Protein AF-A0A6A0IEW6-F1 (afdb_monomer)

Secondary structure (DSSP, 8-state):
---------------PPP--PPPPPP-PPPPPPPPPPPPPPPPPPPS--EEEE--SSS-HHHHHHHHHHTT--GGGEEEE-TTSPPPS--SEEEE---SBPPGGGGT-----TT--B-HHHHHHHHHHHHHHHHHT--EEEETHHHHHHHHHTT-EEES-HHHH-SS----B--GGGT--TT---EEEEE-----SSTTHHHHHT-SEEEE--B-S-EEEEPPTT-EEEEE-TT--EEEEE-SSSSEEEESS-GGG-TTSHHHHHHHHHHHHHHHHHHHHTTPPPSPSEEEEEETTEEEEEE--GGGTTPBPHHHHHHHHHHHHHHHH-TT---EEEEESTT-SB-SB-HHHHHHHHHHT-HHHHHHHHHHHHHHHHHHHHSSS-EEEEE-S-EETHHHHHHHHSSEEEEETT---EESS-TT--TT--SS-TTHHHHHHHHH-HHHHHHHHH--PPPPHHHHHHTTS-SEEESSS-HHHHHHHHHHHHHTS-HHHHHHHHHHHHTTHHHHHHHHHHHHHHHHHHHHHHHHHHTTS------------

Radius of gyration: 31.21 Å; Cα contacts (8 Å, |Δi|>4): 1029; chains: 1; bounding box: 84×82×108 Å

Solvent-accessible surface area (backbone atoms only — not comparable to full-atom values): 29957 Å² total; per-residue (Å²): 138,84,86,89,88,88,83,80,90,79,92,83,90,84,85,84,86,88,90,80,92,74,84,85,78,80,83,78,76,80,77,75,85,79,73,82,78,78,81,77,78,77,78,78,76,60,26,37,37,35,35,36,41,47,54,93,84,45,74,58,65,40,54,52,47,34,40,42,79,36,70,47,54,80,79,24,54,44,81,43,38,66,92,55,85,77,73,96,69,63,20,22,39,36,32,46,48,67,67,44,79,53,42,67,71,55,79,41,74,85,84,62,92,82,67,48,67,46,70,59,54,53,53,46,52,54,52,52,51,55,48,30,62,75,71,68,30,27,37,41,19,27,26,39,17,30,47,52,53,28,32,77,52,70,10,35,64,37,76,38,42,86,86,74,39,96,66,71,70,83,37,67,50,43,61,92,79,71,38,55,80,61,41,76,56,49,53,33,35,36,61,68,66,78,61,64,32,84,51,36,70,63,38,56,75,40,64,63,47,77,34,31,34,66,42,47,54,45,63,62,42,82,15,77,75,55,41,74,43,22,26,34,92,59,71,42,66,36,22,37,32,30,60,65,57,52,38,38,24,29,47,37,58,46,47,62,39,47,90,40,70,70,39,34,46,56,38,30,47,51,48,51,45,17,51,53,49,16,46,76,72,69,35,56,64,69,60,44,53,46,77,46,73,57,86,61,35,42,36,38,28,32,42,36,42,93,61,30,25,32,45,48,58,65,40,36,52,52,44,46,54,50,54,51,56,48,62,70,38,86,75,39,36,22,34,34,41,36,31,35,75,75,16,26,12,40,8,67,32,65,67,60,51,52,51,33,53,68,72,58,36,56,70,62,48,45,50,44,39,48,36,41,27,49,43,19,51,45,50,54,64,48,63,42,57,33,26,22,20,28,58,19,32,28,2,17,33,29,36,16,43,43,64,25,27,78,39,31,25,24,16,68,74,41,82,37,36,31,39,45,41,92,88,59,58,97,80,59,66,56,61,29,18,36,22,66,57,51,40,26,74,50,43,33,63,68,55,32,48,53,40,66,75,41,78,62,52,48,53,69,71,56,29,40,77,35,54,71,26,79,41,74,36,74,100,45,65,11,54,60,58,28,49,54,53,32,54,59,49,49,77,46,59,48,72,57,53,24,50,54,49,53,63,74,39,62,68,51,62,60,56,43,52,59,42,34,56,51,42,46,53,54,50,48,56,53,45,52,62,52,33,65,52,66,79,64,73,86,79,84,74,90,72,81,83,81,85,130

Foldseek 3Di:
DDDDDDDDYDDDDDDDDDDDDDDDDDDDDDDDDDDDDDPDDPDDQALFAEEEQDAPPDPVCLVLVLLVLLPDDPRNYHYDYQPDDDDPDHLEYEYEDDFDDAQVLQPDHDDDPPHDDDVSSLVRLLVVVVRCVVLVHAYEYEANGQVSVQSSLNFHKDRFCVVPPPDDFDQAPDVVVVDDLFHFGFKKAFPQDQQQDLCNVLSVVDGIDGFHHHDGMATDGGGPQKDQGIATPSRGRQKIAHHDANGIYGNTDLSSVCVDPSSSVNSNSRSVRSSVSSVVVVRHHDQQWDWDDDDLEIEIERRPVVQLSADDLRSLVVSLVVLQVLLVDQSRAAYEYAYPHAHRYQYHRPVQLVVCLQVVPLVNLLSRLVSLLVLLLSLLQRLHQYEYFTEEEAEASSLSNNLSGPAYEYELNYPFHALHGVPDDPLDLSHGNLCLVSLCVQQNNVVSVVRSVDNGGDNVVRCCVSRSHVYYDYPDGSVVVSVVVSVVSSVDRSVVSSVVSCVVCPCVSVVSVVSSVVSSVVSSVSSNVSSVCVVPDDDDDPDDPDDD

pLDDT: mean 83.08, std 19.18, range [27.8, 98.75]

Mean predicted aligned error: 14.99 Å

Nearest PDB structures (foldseek):
  3g64-assembly1_A  TM=8.139E-01  e=1.759E-14  Streptomyces coelicolor A3(2)
  7xwc-assembly1_A  TM=8.075E-01  e=5.874E-13  Sphingomonas paucimobilis
  7xwt-assembly1_B  TM=7.806E-01  e=4.466E-13  Sphingomonas paucimobilis
  6p5u-assembly1_B  TM=7.992E-01  e=2.726E-12  uncultured organism
  3bpt-assembly1_A  TM=6.829E-01  e=1.015E-09  Homo sapiens

Sequence (548 aa):
MIAPTPVTAAHAPARAPSGFMLPTIPRIQSARPRGPPPPGRPALPPAMKIVISTDEQQPNASYRGALLSAGALPEEVLVVSPGVPLPADLDGLLLAGGPDVHPGRYGEVPCTPTLEVRDARDDLDLALLKRAERAGAPVFGICRGLQVVNVALGGTLWQDLPAQRERGVAHAFHREDGFAPDHPAHPVRSERQAYGGPFDDLFAAVTEVTVNSRHHQAVKELAPGLLPLATSPDELVEAAGRPGRFFAAVQWHPEDLVAEPFHKALFRGFVGACRAFAKERGRPGPPPVEVRLFGSVPVVRLNRPASGNAFTAEMAGMLAETVQTLCEDPTVPALVLTGNGPAFCTGFDGDVLAALLHAGDEPGFAEALHAQARLSRMLLEVPRPVVAAIDGPVAGAGLAVALACDVRVASASVASLGPTAPGAAAADPRVDGGLAFLLSEAAGSGAAADALYSTEPFPLNRARELRLLDHVVEDEPALRLALSRAALYAETPVSVLAACKRLLVGDRLRRLDEAVEREARLMCDLFRRKGERRTLAPLSSTRTLEVS

Structure (mmCIF, N/CA/C/O backbone):
data_AF-A0A6A0IEW6-F1
#
_entry.id   AF-A0A6A0IEW6-F1
#
loop_
_atom_site.group_PDB
_atom_site.id
_atom_site.type_symbol
_atom_site.label_atom_id
_atom_site.label_alt_id
_atom_site.label_comp_id
_atom_site.label_asym_id
_atom_site.label_entity_id
_atom_site.label_seq_id
_atom_site.pdbx_PDB_ins_code
_atom_site.Cartn_x
_atom_site.Cartn_y
_atom_site.Cartn_z
_atom_site.occupancy
_atom_site.B_iso_or_equiv
_atom_site.auth_seq_id
_atom_site.auth_comp_id
_atom_site.auth_asym_id
_atom_site.auth_atom_id
_atom_site.pdbx_PDB_model_num
ATOM 1 N N . MET A 1 1 ? 52.981 -27.754 49.200 1.00 36.12 1 MET A N 1
ATOM 2 C CA . MET A 1 1 ? 53.174 -29.117 49.731 1.00 36.12 1 MET A CA 1
ATOM 3 C C . MET A 1 1 ? 52.330 -29.270 50.985 1.00 36.12 1 MET A C 1
ATOM 5 O O . MET A 1 1 ? 52.399 -28.389 51.827 1.00 36.12 1 MET A O 1
ATOM 9 N N . ILE A 1 2 ? 51.599 -30.389 51.060 1.00 35.09 2 ILE A N 1
ATOM 10 C CA . ILE A 1 2 ? 50.909 -30.975 52.227 1.00 35.09 2 ILE A CA 1
ATOM 11 C C . ILE A 1 2 ? 49.529 -30.365 52.588 1.00 35.09 2 ILE A C 1
ATOM 13 O O . ILE A 1 2 ? 49.416 -29.296 53.174 1.00 35.09 2 ILE A O 1
ATOM 17 N N . ALA A 1 3 ? 48.486 -31.116 52.196 1.00 37.94 3 ALA A N 1
ATOM 18 C CA . ALA A 1 3 ? 47.097 -31.132 52.702 1.00 37.94 3 ALA A CA 1
ATOM 19 C C . ALA A 1 3 ? 47.051 -31.796 54.114 1.00 37.94 3 ALA A C 1
ATOM 21 O O . ALA A 1 3 ? 48.139 -32.058 54.623 1.00 37.94 3 ALA A O 1
ATOM 22 N N . PRO A 1 4 ? 45.923 -32.215 54.751 1.00 49.41 4 PRO A N 1
ATOM 23 C CA . PRO A 1 4 ? 44.480 -32.177 54.420 1.00 49.41 4 PRO A CA 1
ATOM 24 C C . PRO A 1 4 ? 43.591 -31.739 55.629 1.00 49.41 4 PRO A C 1
ATOM 26 O O . PRO A 1 4 ? 44.106 -31.417 56.693 1.00 49.41 4 PRO A O 1
ATOM 29 N N . THR A 1 5 ? 42.258 -31.613 55.534 1.00 34.12 5 THR A N 1
ATOM 30 C CA . THR A 1 5 ? 41.248 -32.578 56.059 1.00 34.12 5 THR A CA 1
ATOM 31 C C . THR A 1 5 ? 39.846 -31.933 56.030 1.00 34.12 5 THR A C 1
ATOM 33 O O . THR A 1 5 ? 39.742 -30.726 56.240 1.00 34.12 5 THR A O 1
ATOM 36 N N . PRO A 1 6 ? 38.760 -32.713 55.860 1.00 37.62 6 PRO A N 1
ATOM 37 C CA . PRO A 1 6 ? 37.501 -32.379 56.525 1.00 37.62 6 PRO A CA 1
ATOM 38 C C . PRO A 1 6 ? 36.959 -33.579 57.317 1.00 37.62 6 PRO A C 1
ATOM 40 O O . PRO A 1 6 ? 36.917 -34.709 56.832 1.00 37.62 6 PRO A O 1
ATOM 43 N N . VAL A 1 7 ? 36.551 -33.320 58.558 1.00 33.94 7 VAL A N 1
ATOM 44 C CA . VAL A 1 7 ? 36.126 -34.319 59.545 1.00 33.94 7 VAL A CA 1
ATOM 45 C C . VAL A 1 7 ? 34.714 -33.967 60.035 1.00 33.94 7 VAL A C 1
ATOM 47 O O . VAL A 1 7 ? 34.522 -32.944 60.678 1.00 33.94 7 VAL A O 1
ATOM 50 N N . THR A 1 8 ? 33.770 -34.859 59.689 1.00 33.56 8 THR A N 1
ATOM 51 C CA . THR A 1 8 ? 32.625 -35.395 60.481 1.00 33.56 8 THR A CA 1
ATOM 52 C C . THR A 1 8 ? 31.490 -34.458 60.944 1.00 33.56 8 THR A C 1
ATOM 54 O O . THR A 1 8 ? 31.742 -33.442 61.571 1.00 33.56 8 THR A O 1
ATOM 57 N N . ALA A 1 9 ? 30.226 -34.749 60.576 1.00 32.50 9 ALA A N 1
ATOM 58 C CA . ALA A 1 9 ? 29.202 -35.548 61.314 1.00 32.50 9 ALA A CA 1
ATOM 59 C C . ALA A 1 9 ? 28.425 -34.696 62.350 1.00 32.50 9 ALA A C 1
ATOM 61 O O . ALA A 1 9 ? 28.994 -33.775 62.906 1.00 32.50 9 ALA A O 1
ATOM 62 N N . ALA A 1 10 ? 27.167 -34.902 62.750 1.00 30.81 10 ALA A N 1
ATOM 63 C CA . ALA A 1 10 ? 25.999 -35.693 62.361 1.00 30.81 10 ALA A CA 1
ATOM 64 C C . ALA A 1 10 ? 24.827 -35.235 63.281 1.00 30.81 10 ALA A C 1
ATOM 66 O O . ALA A 1 10 ? 25.094 -34.742 64.371 1.00 30.81 10 ALA A O 1
ATOM 67 N N . HIS A 1 11 ? 23.571 -35.510 62.876 1.00 28.64 11 HIS A N 1
ATOM 68 C CA . HIS A 1 11 ? 22.350 -35.677 63.717 1.00 28.64 11 HIS A CA 1
ATOM 69 C C . HIS A 1 11 ? 21.755 -34.428 64.411 1.00 28.64 11 HIS A C 1
ATOM 71 O O . HIS A 1 11 ? 22.478 -33.593 64.923 1.00 28.64 11 HIS A O 1
ATOM 77 N N . ALA A 1 12 ? 20.444 -34.227 64.581 1.00 31.30 12 ALA A N 1
ATOM 78 C CA . ALA A 1 12 ? 19.178 -34.849 64.165 1.00 31.30 12 ALA A CA 1
ATOM 79 C C . ALA A 1 12 ? 18.037 -33.864 64.581 1.00 31.30 12 ALA A C 1
ATOM 81 O O . ALA A 1 12 ? 18.292 -32.970 65.389 1.00 31.30 12 ALA A O 1
ATOM 82 N N . PRO A 1 13 ? 16.792 -33.984 64.073 1.00 34.09 13 PRO A N 1
ATOM 83 C CA . PRO A 1 13 ? 15.721 -33.006 64.300 1.00 34.09 13 PRO A CA 1
ATOM 84 C C . PRO A 1 13 ? 14.815 -33.355 65.498 1.00 34.09 13 PRO A C 1
ATOM 86 O O . PRO A 1 13 ? 14.621 -34.526 65.822 1.00 34.09 13 PRO A O 1
ATOM 89 N N . ALA A 1 14 ? 14.179 -32.344 66.103 1.00 31.05 14 ALA A N 1
ATOM 90 C CA . ALA A 1 14 ? 13.160 -32.516 67.141 1.00 31.05 14 ALA A CA 1
ATOM 91 C C . ALA A 1 14 ? 11.794 -31.924 66.724 1.00 31.05 14 ALA A C 1
ATOM 93 O O . ALA A 1 14 ? 11.658 -30.724 66.522 1.00 31.05 14 ALA A O 1
ATOM 94 N N . ARG A 1 15 ? 10.824 -32.843 66.597 1.00 31.39 15 ARG A N 1
ATOM 95 C CA . ARG A 1 15 ? 9.346 -32.796 66.721 1.00 31.39 15 ARG A CA 1
ATOM 96 C C . ARG A 1 15 ? 8.552 -31.497 66.465 1.00 31.39 15 ARG A C 1
ATOM 98 O O . ARG A 1 15 ? 8.703 -30.491 67.143 1.00 31.39 15 ARG A O 1
ATOM 105 N N . ALA A 1 16 ? 7.540 -31.650 65.605 1.00 33.25 16 ALA A N 1
ATOM 106 C CA . ALA A 1 16 ? 6.399 -30.751 65.413 1.00 33.25 16 ALA A CA 1
ATOM 107 C C . ALA A 1 16 ? 5.289 -30.944 66.471 1.00 33.25 16 ALA A C 1
ATOM 109 O O . ALA A 1 16 ? 5.136 -32.058 66.984 1.00 33.25 16 ALA A O 1
ATOM 110 N N . PRO A 1 17 ? 4.421 -29.937 66.686 1.00 31.73 17 PRO A N 1
ATOM 111 C CA . PRO A 1 17 ? 3.044 -30.142 67.091 1.00 31.73 17 PRO A CA 1
ATOM 112 C C . PRO A 1 17 ? 2.074 -29.993 65.908 1.00 31.73 17 PRO A C 1
ATOM 114 O O . PRO A 1 17 ? 2.280 -29.259 64.944 1.00 31.73 17 PRO A O 1
ATOM 117 N N . SER A 1 18 ? 1.013 -30.773 66.026 1.00 33.78 18 SER A N 1
ATOM 118 C CA . SER A 1 18 ? -0.094 -31.034 65.118 1.00 33.78 18 SER A CA 1
ATOM 119 C C . SER A 1 18 ? -1.058 -29.866 64.896 1.00 33.78 18 SER A C 1
ATOM 121 O O . SER A 1 18 ? -1.404 -29.170 65.847 1.00 33.78 18 SER A O 1
ATOM 123 N N . GLY A 1 19 ? -1.650 -29.829 63.697 1.00 36.47 19 GLY A N 1
ATOM 124 C CA . GLY A 1 19 ? -3.062 -29.472 63.530 1.00 36.47 19 GLY A CA 1
ATOM 125 C C . GLY A 1 19 ? -3.351 -28.287 62.618 1.00 36.47 19 GLY A C 1
ATOM 126 O O . GLY A 1 19 ? -3.629 -27.213 63.119 1.00 36.47 19 GLY A O 1
ATOM 127 N N . PHE A 1 20 ? -3.387 -28.508 61.300 1.00 30.22 20 PHE A N 1
ATOM 128 C CA . PHE A 1 20 ? -4.331 -27.836 60.395 1.00 30.22 20 PHE A CA 1
ATOM 129 C C . PHE A 1 20 ? -4.530 -28.714 59.148 1.00 30.22 20 PHE A C 1
ATOM 131 O O . PHE A 1 20 ? -3.589 -29.001 58.410 1.00 30.22 20 PHE A O 1
ATOM 138 N N . MET A 1 21 ? -5.756 -29.209 58.964 1.00 31.17 21 MET A N 1
ATOM 139 C CA . MET A 1 21 ? -6.190 -29.984 57.797 1.00 31.17 21 MET A CA 1
ATOM 140 C C . MET A 1 21 ? -6.302 -29.049 56.584 1.00 31.17 21 MET A C 1
ATOM 142 O O . MET A 1 21 ? -7.085 -28.103 56.614 1.00 31.17 21 MET A O 1
ATOM 146 N N . LEU A 1 22 ? -5.555 -29.328 55.513 1.00 30.02 22 LEU A N 1
ATOM 147 C CA . LEU A 1 22 ? -5.775 -28.740 54.187 1.00 30.02 22 LEU A CA 1
ATOM 148 C C . LEU A 1 22 ? -6.661 -29.683 53.352 1.00 30.02 22 LEU A C 1
ATOM 150 O O . LEU A 1 22 ? -6.465 -30.900 53.420 1.00 30.02 22 LEU A O 1
ATOM 154 N N . PRO A 1 23 ? -7.622 -29.164 52.566 1.00 28.00 23 PRO A N 1
ATOM 155 C CA . PRO A 1 23 ? -8.491 -29.992 51.740 1.00 28.00 23 PRO A CA 1
ATOM 156 C C . PRO A 1 23 ? -7.708 -30.654 50.596 1.00 28.00 23 PRO A C 1
ATOM 158 O O . PRO A 1 23 ? -6.829 -30.057 49.975 1.00 28.00 23 PRO A O 1
ATOM 161 N N . THR A 1 24 ? -8.041 -31.912 50.322 1.00 29.86 24 THR A N 1
ATOM 162 C CA . THR A 1 24 ? -7.466 -32.753 49.269 1.00 29.86 24 THR A CA 1
ATOM 163 C C . THR A 1 24 ? -7.787 -32.209 47.873 1.00 29.86 24 THR A C 1
ATOM 165 O O . THR A 1 24 ? -8.941 -32.172 47.452 1.00 29.86 24 THR A O 1
ATOM 168 N N . ILE A 1 25 ? -6.747 -31.827 47.126 1.00 31.22 25 ILE A N 1
ATOM 169 C CA . ILE A 1 25 ? -6.825 -31.469 45.701 1.00 31.22 25 ILE A CA 1
ATOM 170 C C . ILE A 1 25 ? -7.005 -32.762 44.878 1.00 31.22 25 ILE A C 1
ATOM 172 O O . ILE A 1 25 ? -6.226 -33.704 45.071 1.00 31.22 25 ILE A O 1
ATOM 176 N N . PRO A 1 26 ? -7.979 -32.857 43.952 1.00 28.45 26 PRO A N 1
ATOM 177 C CA . PRO A 1 26 ? -8.124 -34.032 43.097 1.00 28.45 26 PRO A CA 1
ATOM 178 C C . PRO A 1 26 ? -6.920 -34.169 42.155 1.00 28.45 26 PRO A C 1
ATOM 180 O O . PRO A 1 26 ? -6.491 -33.199 41.530 1.00 28.45 26 PRO A O 1
ATOM 183 N N . ARG A 1 27 ? -6.388 -35.390 42.019 1.00 27.80 27 ARG A N 1
ATOM 184 C CA . ARG A 1 27 ? -5.340 -35.727 41.041 1.00 27.80 27 ARG A CA 1
ATOM 185 C C . ARG A 1 27 ? -5.819 -35.400 39.621 1.00 27.80 27 ARG A C 1
ATOM 187 O O . ARG A 1 27 ? -6.718 -36.061 39.106 1.00 27.80 27 ARG A O 1
ATOM 194 N N . ILE A 1 28 ? -5.176 -34.421 38.986 1.00 30.06 28 ILE A N 1
ATOM 195 C CA . ILE A 1 28 ? -5.320 -34.126 37.557 1.00 30.06 28 ILE A CA 1
ATOM 196 C C . ILE A 1 28 ? -4.828 -35.353 36.780 1.00 30.06 28 ILE A C 1
ATOM 198 O O . ILE A 1 28 ? -3.663 -35.739 36.882 1.00 30.06 28 ILE A O 1
ATOM 202 N N . GLN A 1 29 ? -5.734 -35.993 36.040 1.00 30.64 29 GLN A N 1
ATOM 203 C CA . GLN A 1 29 ? -5.394 -37.067 35.112 1.00 30.64 29 GLN A CA 1
ATOM 204 C C . GLN A 1 29 ? -4.440 -36.527 34.039 1.00 30.64 29 GLN A C 1
ATOM 206 O O . GLN A 1 29 ? -4.669 -35.467 33.459 1.00 30.64 29 GLN A O 1
ATOM 211 N N . SER A 1 30 ? -3.359 -37.267 33.799 1.00 30.92 30 SER A N 1
ATOM 212 C CA . SER A 1 30 ? -2.331 -36.977 32.801 1.00 30.92 30 SER A CA 1
ATOM 213 C C . SER A 1 30 ? -2.944 -36.695 31.427 1.00 30.92 30 SER A C 1
ATOM 215 O O . SER A 1 30 ? -3.707 -37.510 30.903 1.00 30.92 30 SER A O 1
ATOM 217 N N . ALA A 1 31 ? -2.582 -35.550 30.849 1.00 33.31 31 ALA A N 1
ATOM 218 C CA . ALA A 1 31 ? -2.986 -35.134 29.514 1.00 33.31 31 ALA A CA 1
ATOM 219 C C . ALA A 1 31 ? -2.648 -36.210 28.468 1.00 33.31 31 ALA A C 1
ATOM 221 O O . ALA A 1 31 ? -1.534 -36.734 28.431 1.00 33.31 31 ALA A O 1
ATOM 222 N N . ARG A 1 32 ? -3.619 -36.526 27.603 1.00 30.70 32 ARG A N 1
ATOM 223 C CA . ARG A 1 32 ? -3.395 -37.351 26.408 1.00 30.70 32 ARG A CA 1
ATOM 224 C C . ARG A 1 32 ? -2.352 -36.680 25.496 1.00 30.70 32 ARG A C 1
ATOM 226 O O . ARG A 1 32 ? -2.327 -35.448 25.432 1.00 30.70 32 ARG A O 1
ATOM 233 N N . PRO A 1 33 ? -1.525 -37.452 24.768 1.00 30.11 33 PRO A N 1
ATOM 234 C CA . PRO A 1 33 ? -0.574 -36.890 23.816 1.00 30.11 33 PRO A CA 1
ATOM 235 C C . PRO A 1 33 ? -1.320 -36.084 22.742 1.00 30.11 33 PRO A C 1
ATOM 237 O O . PRO A 1 33 ? -2.301 -36.558 22.166 1.00 30.11 33 PRO A O 1
ATOM 240 N N . ARG A 1 34 ? -0.877 -34.839 22.520 1.00 40.97 34 ARG A N 1
ATOM 241 C CA . ARG A 1 34 ? -1.412 -33.943 21.487 1.00 40.97 34 ARG A CA 1
ATOM 242 C C . ARG A 1 34 ? -1.176 -34.579 20.114 1.00 40.97 34 ARG A C 1
ATOM 244 O O . ARG A 1 34 ? -0.064 -35.013 19.825 1.00 40.97 34 ARG A O 1
ATOM 251 N N . GLY A 1 35 ? -2.224 -34.638 19.294 1.00 31.95 35 GLY A N 1
ATOM 252 C CA . GLY A 1 35 ? -2.103 -35.000 17.881 1.00 31.95 35 GLY A CA 1
ATOM 253 C C . GLY A 1 35 ? -1.222 -34.002 17.113 1.00 31.95 35 GLY A C 1
ATOM 254 O O . GLY A 1 35 ? -0.890 -32.940 17.651 1.00 31.95 35 GLY A O 1
ATOM 255 N N . PRO A 1 36 ? -0.826 -34.335 15.872 1.00 32.75 36 PRO A N 1
ATOM 256 C CA . PRO A 1 36 ? -0.009 -33.450 15.050 1.00 32.75 36 PRO A CA 1
ATOM 257 C C . PRO A 1 36 ? -0.719 -32.101 14.830 1.00 32.75 36 PRO A C 1
ATOM 259 O O . PRO A 1 36 ? -1.954 -32.061 14.803 1.00 32.75 36 PRO A O 1
ATOM 262 N N . PRO A 1 37 ? 0.041 -30.997 14.700 1.00 31.50 37 PRO A N 1
ATOM 263 C CA . PRO A 1 37 ? -0.530 -29.675 14.471 1.00 31.50 37 PRO A CA 1
ATOM 264 C C . PRO A 1 37 ? -1.384 -29.676 13.192 1.00 31.50 37 PRO A C 1
ATOM 266 O O . PRO A 1 37 ? -1.057 -30.397 12.244 1.00 31.50 37 PRO A O 1
ATOM 269 N N . PRO A 1 38 ? -2.480 -28.897 13.149 1.00 31.64 38 PRO A N 1
ATOM 270 C CA . PRO A 1 38 ? -3.300 -28.801 11.949 1.00 31.64 38 PRO A CA 1
ATOM 271 C C . PRO A 1 38 ? -2.460 -28.271 10.773 1.00 31.64 38 PRO A C 1
ATOM 273 O O . PRO A 1 38 ? -1.525 -27.495 10.991 1.00 31.64 38 PRO A O 1
ATOM 276 N N . PRO A 1 39 ? -2.766 -28.682 9.528 1.00 35.72 39 PRO A N 1
ATOM 277 C CA . PRO A 1 39 ? -2.055 -28.195 8.353 1.00 35.72 39 PRO A CA 1
ATOM 278 C C . PRO A 1 39 ? -2.167 -26.667 8.272 1.00 35.72 39 PRO A C 1
ATOM 280 O O . PRO A 1 39 ? -3.249 -26.107 8.459 1.00 35.72 39 PRO A O 1
ATOM 283 N N . GLY A 1 40 ? -1.037 -25.999 8.019 1.00 37.25 40 GLY A N 1
ATOM 284 C CA . GLY A 1 40 ? -0.983 -24.548 7.852 1.00 37.25 40 GLY A CA 1
ATOM 285 C C . GLY A 1 40 ? -1.978 -24.087 6.787 1.00 37.25 40 GLY A C 1
ATOM 286 O O . GLY A 1 40 ? -2.081 -24.702 5.723 1.00 37.25 40 GLY A O 1
ATOM 287 N N . ARG A 1 41 ? -2.734 -23.020 7.082 1.00 38.91 41 ARG A N 1
ATOM 288 C CA . ARG A 1 41 ? -3.613 -22.382 6.093 1.00 38.91 41 ARG A CA 1
ATOM 289 C C . ARG A 1 41 ? -2.782 -22.003 4.856 1.00 38.91 41 ARG A C 1
ATOM 291 O O . ARG A 1 41 ? -1.661 -21.519 5.025 1.00 38.91 41 ARG A O 1
ATOM 298 N N . PRO A 1 42 ? -3.309 -22.207 3.636 1.00 33.75 42 PRO A N 1
ATOM 299 C CA . PRO A 1 42 ? -2.621 -21.778 2.426 1.00 33.75 42 PRO A CA 1
ATOM 300 C C . PRO A 1 42 ? -2.356 -20.272 2.501 1.00 33.75 42 PRO A C 1
ATOM 302 O O . PRO A 1 42 ? -3.220 -19.514 2.949 1.00 33.75 42 PRO A O 1
ATOM 305 N N . ALA A 1 43 ? -1.159 -19.856 2.080 1.00 39.91 43 ALA A N 1
ATOM 306 C CA . ALA A 1 43 ? -0.852 -18.447 1.877 1.00 39.91 43 ALA A CA 1
ATOM 307 C C . ALA A 1 43 ? -1.957 -17.838 1.006 1.00 39.91 43 ALA A C 1
ATOM 309 O O . ALA A 1 43 ? -2.317 -18.415 -0.026 1.00 39.91 43 ALA A O 1
ATOM 310 N N . LEU A 1 44 ? -2.530 -16.717 1.451 1.00 44.53 44 LEU A N 1
ATOM 311 C CA . LEU A 1 44 ? -3.495 -15.980 0.643 1.00 44.53 44 LEU A CA 1
ATOM 312 C C . LEU A 1 44 ? -2.846 -15.699 -0.723 1.00 44.53 44 LEU A C 1
ATOM 314 O O . LEU A 1 44 ? -1.672 -15.315 -0.760 1.00 44.53 44 LEU A O 1
ATOM 318 N N . PRO A 1 45 ? -3.548 -15.951 -1.841 1.00 49.06 45 PRO A N 1
ATOM 319 C CA . PRO A 1 45 ? -2.992 -15.682 -3.157 1.00 49.06 45 PRO A CA 1
ATOM 320 C C . PRO A 1 45 ? -2.622 -14.196 -3.255 1.00 49.06 45 PRO A C 1
ATOM 322 O O . PRO A 1 45 ? -3.338 -13.360 -2.697 1.00 49.06 45 PRO A O 1
ATOM 325 N N . PRO A 1 46 ? -1.516 -13.856 -3.941 1.00 56.59 46 PRO A N 1
ATOM 326 C CA . PRO A 1 46 ? -1.072 -12.479 -4.036 1.00 56.59 46 PRO A CA 1
ATOM 327 C C . PRO A 1 46 ? -2.151 -11.635 -4.704 1.00 56.59 46 PRO A C 1
ATOM 329 O O . PRO A 1 46 ? -2.782 -12.041 -5.686 1.00 56.59 46 PRO A O 1
ATOM 332 N N . ALA A 1 47 ? -2.338 -10.459 -4.130 1.00 71.38 47 ALA A N 1
ATOM 333 C CA . ALA A 1 47 ? -3.374 -9.515 -4.481 1.00 71.38 47 ALA A CA 1
ATOM 334 C C . ALA A 1 47 ? -3.280 -8.969 -5.910 1.00 71.38 47 ALA A C 1
ATOM 336 O O . ALA A 1 47 ? -4.272 -8.716 -6.592 1.00 71.38 47 ALA A O 1
ATOM 337 N N . MET A 1 48 ? -2.048 -8.830 -6.381 1.00 87.12 48 MET A N 1
ATOM 338 C CA . MET A 1 48 ? -1.729 -8.585 -7.773 1.00 87.12 48 MET A CA 1
ATOM 339 C C . MET A 1 48 ? -0.453 -9.338 -8.147 1.00 87.12 48 MET A C 1
ATOM 341 O O . MET A 1 48 ? 0.321 -9.741 -7.279 1.00 87.12 48 MET A O 1
ATOM 345 N N . LYS A 1 49 ? -0.222 -9.528 -9.444 1.00 91.69 49 LYS A N 1
ATOM 346 C CA . LYS A 1 49 ? 0.995 -10.140 -9.988 1.00 91.69 49 LYS A CA 1
ATOM 347 C C . LYS A 1 49 ? 1.658 -9.197 -10.981 1.00 91.69 49 LYS A C 1
ATOM 349 O O . LYS A 1 49 ? 1.278 -9.163 -12.152 1.00 91.69 49 LYS A O 1
ATOM 354 N N . ILE A 1 50 ? 2.659 -8.460 -10.517 1.00 95.12 50 ILE A N 1
ATOM 355 C CA . ILE A 1 50 ? 3.557 -7.676 -11.361 1.00 95.12 50 ILE A CA 1
ATOM 356 C C . ILE A 1 50 ? 4.715 -8.578 -11.777 1.00 95.12 50 ILE A C 1
ATOM 358 O O . ILE A 1 50 ? 5.478 -9.057 -10.940 1.00 95.12 50 ILE A O 1
ATOM 362 N N . VAL A 1 51 ? 4.848 -8.809 -13.077 1.00 97.44 51 VAL A N 1
ATOM 363 C CA . VAL A 1 51 ? 5.932 -9.608 -13.647 1.00 97.44 51 VAL A CA 1
ATOM 364 C C . VAL A 1 51 ? 7.058 -8.684 -14.083 1.00 97.44 51 VAL A C 1
ATOM 366 O O . VAL A 1 51 ? 6.836 -7.800 -14.904 1.00 97.44 51 VAL A O 1
ATOM 369 N N . ILE A 1 52 ? 8.265 -8.911 -13.574 1.00 97.31 52 ILE A N 1
ATOM 370 C CA . ILE A 1 52 ? 9.500 -8.349 -14.116 1.00 97.31 52 ILE A CA 1
ATOM 371 C C . ILE A 1 52 ? 10.070 -9.366 -15.102 1.00 97.31 52 ILE A C 1
ATOM 373 O O . ILE A 1 52 ? 10.473 -10.460 -14.701 1.00 97.31 52 ILE A O 1
ATOM 377 N N . SER A 1 53 ? 10.120 -9.000 -16.379 1.00 96.94 53 SER A N 1
ATOM 378 C CA . SER A 1 53 ? 10.900 -9.732 -17.375 1.00 96.94 53 SER A CA 1
ATOM 379 C C . SER A 1 53 ? 12.358 -9.303 -17.271 1.00 96.94 53 SER A C 1
ATOM 381 O O . SER A 1 53 ? 12.640 -8.107 -17.354 1.00 96.94 53 SER A O 1
ATOM 383 N N . THR A 1 54 ? 13.270 -10.257 -17.089 1.00 93.69 54 THR A N 1
ATOM 384 C CA . THR A 1 54 ? 14.710 -9.983 -16.945 1.00 93.69 54 THR A CA 1
ATOM 385 C C . THR A 1 54 ? 15.605 -11.155 -17.389 1.00 93.69 54 THR A C 1
ATOM 387 O O . THR A 1 54 ? 15.114 -12.153 -17.919 1.00 93.69 54 THR A O 1
ATOM 390 N N . ASP A 1 55 ? 16.918 -11.054 -17.182 1.00 88.12 55 ASP A N 1
ATOM 391 C CA . ASP A 1 55 ? 17.860 -12.174 -17.229 1.00 88.12 55 ASP A CA 1
ATOM 392 C C . ASP A 1 55 ? 18.787 -12.219 -15.998 1.00 88.12 55 ASP A C 1
ATOM 394 O O . ASP A 1 55 ? 18.629 -11.456 -15.043 1.00 88.12 55 ASP A O 1
ATOM 398 N N . GLU A 1 56 ? 19.706 -13.187 -15.988 1.00 79.56 56 GLU A N 1
ATOM 399 C CA . GLU A 1 56 ? 20.624 -13.453 -14.873 1.00 79.56 56 GLU A CA 1
ATOM 400 C C . GLU A 1 56 ? 21.678 -12.357 -14.668 1.00 79.56 56 GLU A C 1
ATOM 402 O O . GLU A 1 56 ? 22.236 -12.249 -13.577 1.00 79.56 56 GLU A O 1
ATOM 407 N N . GLN A 1 57 ? 21.963 -11.556 -15.697 1.00 78.44 57 GLN A N 1
ATOM 408 C CA . GLN A 1 57 ? 23.013 -10.539 -15.658 1.00 78.44 57 GLN A CA 1
ATOM 409 C C . GLN A 1 57 ? 22.472 -9.154 -15.292 1.00 78.44 57 GLN A C 1
ATOM 411 O O . GLN A 1 57 ? 23.228 -8.296 -14.838 1.00 78.44 57 GLN A O 1
ATOM 416 N N . GLN A 1 58 ? 21.162 -8.938 -15.419 1.00 81.50 58 GLN A N 1
ATOM 417 C CA . GLN A 1 58 ? 20.541 -7.679 -15.035 1.00 81.50 58 GLN A CA 1
ATOM 418 C C . GLN A 1 58 ? 20.338 -7.582 -13.501 1.00 81.50 58 GLN A C 1
ATOM 420 O O . GLN A 1 58 ? 19.761 -8.484 -12.882 1.00 81.50 58 GLN A O 1
ATOM 425 N N . PRO A 1 59 ? 20.737 -6.471 -12.843 1.00 78.56 59 PRO A N 1
ATOM 426 C CA . PRO A 1 59 ? 20.572 -6.275 -11.400 1.00 78.56 59 PRO A CA 1
ATOM 427 C C . PRO A 1 59 ? 19.103 -6.055 -10.995 1.00 78.56 59 PRO A C 1
ATOM 429 O O . PRO A 1 59 ? 18.640 -4.939 -10.763 1.00 78.56 59 PRO A O 1
ATOM 432 N N . ASN A 1 60 ? 18.367 -7.153 -10.830 1.00 80.75 60 ASN A N 1
ATOM 433 C CA . ASN A 1 60 ? 16.934 -7.165 -10.502 1.00 80.75 60 ASN A CA 1
ATOM 434 C C . ASN A 1 60 ? 16.570 -6.487 -9.175 1.00 80.75 60 ASN A C 1
ATOM 436 O O . ASN A 1 60 ? 15.417 -6.100 -8.968 1.00 80.75 60 ASN A O 1
ATOM 440 N N . ALA A 1 61 ? 17.544 -6.333 -8.275 1.00 74.81 61 ALA A N 1
ATOM 441 C CA . ALA A 1 61 ? 17.353 -5.672 -6.993 1.00 74.81 61 ALA A CA 1
ATOM 442 C C . ALA A 1 61 ? 16.895 -4.211 -7.146 1.00 74.81 61 ALA A C 1
ATOM 444 O O . ALA A 1 61 ? 16.008 -3.807 -6.395 1.00 74.81 61 ALA A O 1
ATOM 445 N N . SER A 1 62 ? 17.417 -3.457 -8.128 1.00 84.12 62 SER A N 1
ATOM 446 C CA . SER A 1 62 ? 17.015 -2.059 -8.363 1.00 84.12 62 SER A CA 1
ATOM 447 C C . SER A 1 62 ? 15.557 -1.971 -8.823 1.00 84.12 62 SER A C 1
ATOM 449 O O . SER A 1 62 ? 14.754 -1.294 -8.189 1.00 84.12 62 SER A O 1
ATOM 451 N N . TYR A 1 63 ? 15.166 -2.737 -9.848 1.00 90.75 63 TYR A N 1
ATOM 452 C CA . TYR A 1 63 ? 13.785 -2.757 -10.358 1.00 90.75 63 TYR A CA 1
ATOM 453 C C . TYR A 1 63 ? 12.776 -3.192 -9.296 1.00 90.75 63 TYR A C 1
ATOM 455 O O . TYR A 1 63 ? 11.743 -2.550 -9.093 1.00 90.75 63 TYR A O 1
ATOM 463 N N . ARG A 1 64 ? 13.087 -4.279 -8.578 1.0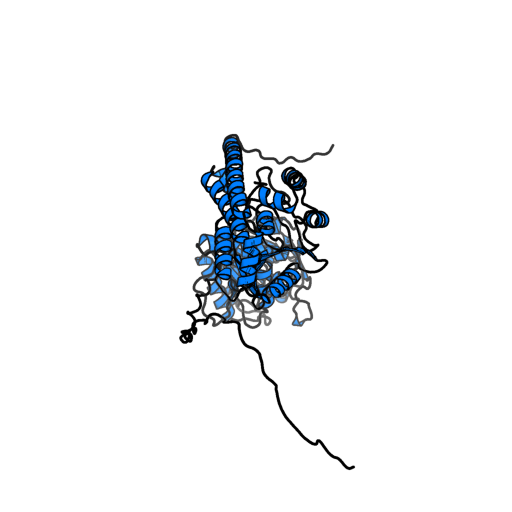0 82.75 64 ARG A N 1
ATOM 464 C CA . ARG A 1 64 ? 12.245 -4.754 -7.481 1.00 82.75 64 ARG A CA 1
ATOM 465 C C . ARG A 1 64 ? 12.170 -3.704 -6.373 1.00 82.75 64 ARG A C 1
ATOM 467 O O . ARG A 1 64 ? 11.077 -3.409 -5.905 1.00 82.75 64 ARG A O 1
ATOM 474 N N . GLY A 1 65 ? 13.299 -3.117 -5.980 1.00 70.56 65 GLY A N 1
ATOM 475 C CA . GLY A 1 65 ? 13.360 -2.040 -4.992 1.00 70.56 65 GLY A CA 1
ATOM 476 C C . GLY A 1 65 ? 12.502 -0.836 -5.381 1.00 70.56 65 GLY A C 1
ATOM 477 O O . GLY A 1 65 ? 11.740 -0.341 -4.551 1.00 70.56 65 GLY A O 1
ATOM 478 N N . ALA A 1 66 ? 12.542 -0.430 -6.650 1.00 78.31 66 ALA A N 1
ATOM 479 C CA . ALA A 1 66 ? 11.742 0.665 -7.181 1.00 78.31 66 ALA A CA 1
ATOM 480 C C . ALA A 1 66 ? 10.233 0.386 -7.070 1.00 78.31 66 ALA A C 1
ATOM 482 O O . ALA A 1 66 ? 9.504 1.217 -6.523 1.00 78.31 66 ALA A O 1
ATOM 483 N N . LEU A 1 67 ? 9.769 -0.807 -7.469 1.00 79.50 67 LEU A N 1
ATOM 484 C CA . LEU A 1 67 ? 8.364 -1.221 -7.317 1.00 79.50 67 LEU A CA 1
ATOM 485 C C . LEU A 1 67 ? 7.913 -1.250 -5.849 1.00 79.50 67 LEU A C 1
ATOM 487 O O . LEU A 1 67 ? 6.831 -0.756 -5.525 1.00 79.50 67 LEU A O 1
ATOM 491 N N . LEU A 1 68 ? 8.747 -1.779 -4.948 1.00 73.00 68 LEU A N 1
ATOM 492 C CA . LEU A 1 68 ? 8.447 -1.804 -3.512 1.00 73.00 68 LEU A CA 1
ATOM 493 C C . LEU A 1 68 ? 8.375 -0.385 -2.929 1.00 73.00 68 LEU A C 1
ATOM 495 O O . LEU A 1 68 ? 7.457 -0.061 -2.179 1.00 73.00 68 LEU A O 1
ATOM 499 N N . SER A 1 69 ? 9.296 0.498 -3.327 1.00 67.44 69 SER A N 1
ATOM 500 C CA . SER A 1 69 ? 9.301 1.909 -2.915 1.00 67.44 69 SER A CA 1
ATOM 501 C C . SER A 1 69 ? 8.080 2.693 -3.425 1.00 67.44 69 SER A C 1
ATOM 503 O O . SER A 1 69 ? 7.708 3.724 -2.851 1.00 67.44 69 SER A O 1
ATOM 505 N N . ALA A 1 70 ? 7.456 2.192 -4.495 1.00 72.75 70 ALA A N 1
ATOM 506 C CA . ALA A 1 70 ? 6.231 2.704 -5.092 1.00 72.75 70 ALA A CA 1
ATOM 507 C C . ALA A 1 70 ? 4.952 2.079 -4.505 1.00 72.75 70 ALA A C 1
ATOM 509 O O . ALA A 1 70 ? 3.858 2.523 -4.850 1.00 72.75 70 ALA A O 1
ATOM 510 N N . GLY A 1 71 ? 5.073 1.115 -3.584 1.00 67.62 71 GLY A N 1
ATOM 511 C CA . GLY A 1 71 ? 3.957 0.557 -2.817 1.00 67.62 71 GLY A CA 1
ATOM 512 C C . GLY A 1 71 ? 3.513 -0.853 -3.212 1.00 67.62 71 GLY A C 1
ATOM 513 O O . GLY A 1 71 ? 2.486 -1.303 -2.701 1.00 67.62 71 GLY A O 1
ATOM 514 N N . ALA A 1 72 ? 4.240 -1.550 -4.092 1.00 73.38 72 ALA A N 1
ATOM 515 C CA . ALA A 1 72 ? 4.045 -2.988 -4.293 1.00 73.38 72 ALA A CA 1
ATOM 516 C C . ALA A 1 72 ? 4.543 -3.784 -3.071 1.00 73.38 72 ALA A C 1
ATOM 518 O O . ALA A 1 72 ? 5.484 -3.368 -2.391 1.00 73.38 72 ALA A O 1
ATOM 519 N N . LEU A 1 73 ? 3.941 -4.939 -2.805 1.00 75.06 73 LEU A N 1
ATOM 520 C CA . LEU A 1 73 ? 4.394 -5.886 -1.792 1.00 75.06 73 LEU A CA 1
ATOM 521 C C . LEU A 1 73 ? 5.401 -6.897 -2.373 1.00 75.06 73 LEU A C 1
ATOM 523 O O . LEU A 1 73 ? 5.348 -7.220 -3.562 1.00 75.06 73 LEU A O 1
ATOM 527 N N . PRO A 1 74 ? 6.317 -7.441 -1.549 1.00 71.56 74 PRO A N 1
ATOM 528 C CA . PRO A 1 74 ? 7.273 -8.472 -1.959 1.00 71.56 74 PRO A CA 1
ATOM 529 C C . PRO A 1 74 ? 6.676 -9.664 -2.716 1.00 71.56 74 PRO A C 1
ATOM 531 O O . PRO A 1 74 ? 7.301 -10.136 -3.662 1.00 71.56 74 PRO A O 1
ATOM 534 N N . GLU A 1 75 ? 5.511 -10.146 -2.293 1.00 75.44 75 GLU A N 1
ATOM 535 C CA . GLU A 1 75 ? 4.784 -11.294 -2.844 1.00 75.44 75 GLU A CA 1
ATOM 536 C C . GLU A 1 75 ? 4.015 -10.984 -4.136 1.00 75.44 75 GLU A C 1
ATOM 538 O O . GLU A 1 75 ? 3.637 -11.902 -4.862 1.00 75.44 75 GLU A O 1
ATOM 543 N N . GLU A 1 76 ? 3.803 -9.702 -4.442 1.00 82.94 76 GLU A N 1
ATOM 544 C CA . GLU A 1 76 ? 3.134 -9.251 -5.665 1.00 82.94 76 GLU A CA 1
ATOM 545 C C . GLU A 1 76 ? 4.098 -9.179 -6.857 1.00 82.94 76 GLU A C 1
ATOM 547 O O . GLU A 1 76 ? 3.657 -9.075 -8.000 1.00 82.94 76 GLU A O 1
ATOM 552 N N . VAL A 1 77 ? 5.412 -9.227 -6.611 1.00 86.56 77 VAL A N 1
ATOM 553 C CA . VAL A 1 77 ? 6.448 -9.063 -7.637 1.00 86.56 77 VAL A CA 1
ATOM 554 C C . VAL A 1 77 ? 7.078 -10.409 -7.982 1.00 86.56 77 VAL A C 1
ATOM 556 O O . VAL A 1 77 ? 7.768 -11.021 -7.167 1.00 86.56 77 VAL A O 1
ATOM 559 N N . LEU A 1 78 ? 6.888 -10.843 -9.225 1.00 91.44 78 LEU A N 1
ATOM 560 C CA . LEU A 1 78 ? 7.443 -12.077 -9.774 1.00 91.44 78 LEU A CA 1
ATOM 561 C C . LEU A 1 78 ? 8.544 -11.749 -10.778 1.00 91.44 78 LEU A C 1
ATOM 563 O O . LEU A 1 78 ? 8.330 -10.968 -11.699 1.00 91.44 78 LEU A O 1
ATOM 567 N N . VAL A 1 79 ? 9.710 -12.371 -10.630 1.00 91.25 79 VAL A N 1
ATOM 568 C CA . VAL A 1 79 ? 10.820 -12.231 -11.579 1.00 91.25 79 VAL A CA 1
ATOM 569 C C . VAL A 1 79 ? 10.827 -13.435 -12.511 1.00 91.25 79 VAL A C 1
ATOM 571 O O . VAL A 1 79 ? 10.805 -14.573 -12.044 1.00 91.25 79 VAL A O 1
ATOM 574 N N . VAL A 1 80 ? 10.848 -13.187 -13.819 1.00 94.00 80 VAL A N 1
ATOM 575 C CA . VAL A 1 80 ? 10.835 -14.229 -14.850 1.00 94.00 80 VAL A CA 1
ATOM 576 C C . VAL A 1 80 ? 12.022 -14.022 -15.783 1.00 94.00 80 VAL A C 1
ATOM 578 O O . VAL A 1 80 ? 12.205 -12.938 -16.337 1.00 94.00 80 VAL A O 1
ATOM 581 N N . SER A 1 81 ? 12.815 -15.078 -15.954 1.00 93.88 81 SER A N 1
ATOM 582 C CA . SER A 1 81 ? 13.975 -15.142 -16.844 1.00 93.88 81 SER A CA 1
ATOM 583 C C . SER A 1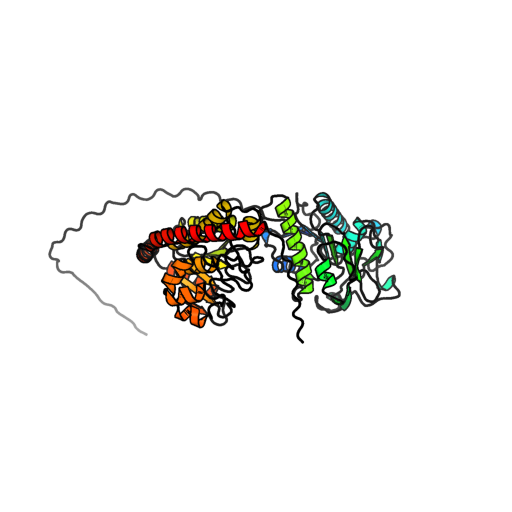 81 ? 13.811 -16.254 -17.889 1.00 93.88 81 SER A C 1
ATOM 585 O O . SER A 1 81 ? 12.910 -17.094 -17.757 1.00 93.88 81 SER A O 1
ATOM 587 N N . PRO A 1 82 ? 14.623 -16.269 -18.966 1.00 94.25 82 PRO A N 1
ATOM 588 C CA . PRO A 1 82 ? 14.515 -17.295 -19.997 1.00 94.25 82 PRO A CA 1
ATOM 589 C C . PRO A 1 82 ? 14.604 -18.713 -19.418 1.00 94.25 82 PRO A C 1
ATOM 591 O O . PRO A 1 82 ? 15.403 -18.986 -18.527 1.00 94.25 82 PRO A O 1
ATOM 594 N N . GLY A 1 83 ? 13.757 -19.618 -19.912 1.00 88.94 83 GLY A N 1
ATOM 595 C CA . GLY A 1 83 ? 13.662 -20.998 -19.418 1.00 88.94 83 GLY A CA 1
ATOM 596 C C . GLY A 1 83 ? 12.747 -21.193 -18.201 1.00 88.94 83 GLY A C 1
ATOM 597 O O . GLY A 1 83 ? 12.359 -22.327 -17.918 1.00 88.94 83 GLY A O 1
ATOM 598 N N . VAL A 1 84 ? 12.329 -20.122 -17.519 1.00 88.75 84 VAL A N 1
ATOM 599 C CA . VAL A 1 84 ? 11.314 -20.195 -16.457 1.00 88.75 84 VAL A CA 1
ATOM 600 C C . VAL A 1 84 ? 9.911 -20.256 -17.085 1.00 88.75 84 VAL A C 1
ATOM 602 O O . VAL A 1 84 ? 9.612 -19.465 -17.984 1.00 88.75 84 VAL A O 1
ATOM 605 N N . PRO A 1 85 ? 9.016 -21.163 -16.638 1.00 88.44 85 PRO A N 1
ATOM 606 C CA . PRO A 1 85 ? 7.638 -21.198 -17.115 1.00 88.44 85 PRO A CA 1
ATOM 607 C C . PRO A 1 85 ? 6.930 -19.851 -16.944 1.00 88.44 85 PRO A C 1
ATOM 609 O O . PRO A 1 85 ? 6.942 -19.257 -15.865 1.00 88.44 85 PRO A O 1
ATOM 612 N N . LEU A 1 86 ? 6.273 -19.388 -18.010 1.00 89.44 86 LEU A N 1
ATOM 613 C CA . LEU A 1 86 ? 5.536 -18.129 -17.973 1.00 89.44 86 LEU A CA 1
ATOM 614 C C . LEU A 1 86 ? 4.335 -18.233 -17.022 1.00 89.44 86 LEU A C 1
ATOM 616 O O . LEU A 1 86 ? 3.628 -19.247 -17.032 1.00 89.44 86 LEU A O 1
ATOM 620 N N . PRO A 1 87 ? 4.040 -17.179 -16.246 1.00 87.19 87 PRO A N 1
ATOM 621 C CA . PRO A 1 87 ? 2.888 -17.184 -15.365 1.00 87.19 87 PRO A CA 1
ATOM 622 C C . PRO A 1 87 ? 1.580 -17.274 -16.164 1.00 87.19 87 PRO A C 1
ATOM 624 O O . PRO A 1 87 ? 1.408 -16.670 -17.229 1.00 87.19 87 PRO A O 1
ATOM 627 N N . ALA A 1 88 ? 0.621 -18.024 -15.616 1.00 85.12 88 ALA A N 1
ATOM 628 C CA . ALA A 1 88 ? -0.703 -18.205 -16.209 1.00 85.12 88 ALA A CA 1
ATOM 629 C C . ALA A 1 88 ? -1.520 -16.905 -16.269 1.00 85.12 88 ALA A C 1
ATOM 631 O O . ALA A 1 88 ? -2.518 -16.830 -16.977 1.00 85.12 88 ALA A O 1
ATOM 632 N N . ASP A 1 89 ? -1.121 -15.859 -15.564 1.00 87.56 89 ASP A N 1
ATOM 633 C CA . ASP A 1 89 ? -1.757 -14.555 -15.576 1.00 87.56 89 ASP A CA 1
ATOM 634 C C . ASP A 1 89 ? -0.806 -13.497 -15.004 1.00 87.56 89 ASP A C 1
ATOM 636 O O . ASP A 1 89 ? 0.157 -13.819 -14.314 1.00 87.56 89 ASP A O 1
ATOM 640 N N . LEU A 1 90 ? -1.068 -12.231 -15.317 1.00 94.19 90 LEU A N 1
ATOM 641 C CA . LEU A 1 90 ? -0.340 -11.084 -14.783 1.00 94.19 90 LEU A CA 1
ATOM 642 C C . LEU A 1 90 ? -1.281 -9.879 -14.702 1.00 94.19 90 LEU A C 1
ATOM 644 O O . LEU A 1 90 ? -2.209 -9.779 -15.505 1.00 94.19 90 LEU A O 1
ATOM 648 N N . ASP A 1 91 ? -1.037 -9.001 -13.736 1.00 94.62 91 ASP A N 1
ATOM 649 C CA . ASP A 1 91 ? -1.746 -7.723 -13.583 1.00 94.62 91 ASP A CA 1
ATOM 650 C C . ASP A 1 91 ? -0.882 -6.525 -13.972 1.00 94.62 91 ASP A C 1
ATOM 652 O O . ASP A 1 91 ? -1.364 -5.400 -14.007 1.00 94.62 91 ASP A O 1
ATOM 656 N N . GLY A 1 92 ? 0.391 -6.769 -14.273 1.00 96.50 92 GLY A N 1
ATOM 657 C CA . GLY A 1 92 ? 1.321 -5.778 -14.782 1.00 96.50 92 GLY A CA 1
ATOM 658 C C . GLY A 1 92 ? 2.577 -6.439 -15.326 1.00 96.50 92 GLY A C 1
ATOM 659 O O . GLY A 1 92 ? 2.994 -7.491 -14.833 1.00 96.50 92 GLY A O 1
ATOM 660 N N . LEU A 1 93 ? 3.177 -5.822 -16.337 1.00 98.25 93 LEU A N 1
ATOM 661 C CA . LEU A 1 93 ? 4.445 -6.239 -16.918 1.00 98.25 93 LEU A CA 1
ATOM 662 C C . LEU A 1 93 ? 5.450 -5.092 -16.860 1.00 98.25 93 LEU A C 1
ATOM 664 O O . LEU A 1 93 ? 5.224 -4.040 -17.450 1.00 98.25 93 LEU A O 1
ATOM 668 N N . LEU A 1 94 ? 6.575 -5.327 -16.194 1.00 98.44 94 LEU A N 1
ATOM 669 C CA . LEU A 1 94 ? 7.760 -4.489 -16.282 1.00 98.44 94 LEU A CA 1
ATOM 670 C C . LEU A 1 94 ? 8.798 -5.201 -17.153 1.00 98.44 94 LEU A C 1
ATOM 672 O O . LEU A 1 94 ? 9.232 -6.308 -16.831 1.00 98.44 94 LEU A O 1
ATOM 676 N N . LEU A 1 95 ? 9.196 -4.572 -18.255 1.00 98.12 95 LEU A N 1
ATOM 677 C CA . LEU A 1 95 ? 10.291 -5.039 -19.104 1.00 98.12 95 LEU A CA 1
ATOM 678 C C . LEU A 1 95 ? 11.570 -4.323 -18.667 1.00 98.12 95 LEU A C 1
ATOM 680 O O . LEU A 1 95 ? 11.696 -3.114 -18.872 1.00 98.12 95 LEU A O 1
ATOM 684 N N . ALA A 1 96 ? 12.482 -5.056 -18.027 1.00 97.00 96 ALA A N 1
ATOM 685 C CA . ALA A 1 96 ? 13.744 -4.500 -17.557 1.00 97.00 96 ALA A CA 1
ATOM 686 C C . ALA A 1 96 ? 14.700 -4.195 -18.722 1.00 97.00 96 ALA A C 1
ATOM 688 O O . ALA A 1 96 ? 14.565 -4.743 -19.823 1.00 97.00 96 ALA A O 1
ATOM 689 N N . GLY A 1 97 ? 15.702 -3.360 -18.439 1.00 94.44 97 GLY A N 1
ATOM 690 C CA . GLY A 1 97 ? 16.868 -3.179 -19.297 1.00 94.44 97 GLY A CA 1
ATOM 691 C C . GLY A 1 97 ? 17.641 -4.486 -19.503 1.00 94.44 97 GLY A C 1
ATOM 692 O O . GLY A 1 97 ? 17.366 -5.501 -18.858 1.00 94.44 97 GLY A O 1
ATOM 693 N N . GLY A 1 98 ? 18.603 -4.467 -20.417 1.00 93.31 98 GLY A N 1
ATOM 694 C CA . GLY A 1 98 ? 19.413 -5.637 -20.723 1.00 93.31 98 GLY A CA 1
ATOM 695 C C . GLY A 1 98 ? 20.153 -5.489 -22.053 1.00 93.31 98 GLY A C 1
ATOM 696 O O . GLY A 1 98 ? 20.320 -4.356 -22.502 1.00 93.31 98 GLY A O 1
ATOM 697 N N . PRO A 1 99 ? 20.562 -6.613 -22.668 1.00 93.50 99 PRO A N 1
ATOM 698 C CA . PRO A 1 99 ? 21.312 -6.632 -23.929 1.00 93.50 99 PRO A CA 1
ATOM 699 C C . PRO A 1 99 ? 20.488 -6.088 -25.108 1.00 93.50 99 PRO A C 1
ATOM 701 O O . PRO A 1 99 ? 19.309 -5.763 -24.953 1.00 93.50 99 PRO A O 1
ATOM 704 N N . ASP A 1 100 ? 21.061 -6.047 -26.304 1.00 96.56 100 ASP A N 1
ATOM 705 C CA . ASP A 1 100 ? 20.416 -5.519 -27.506 1.00 96.56 100 ASP A CA 1
ATOM 706 C C . ASP A 1 100 ? 19.300 -6.423 -28.036 1.00 96.56 100 ASP A C 1
ATOM 708 O O . ASP A 1 100 ? 19.341 -7.659 -27.948 1.00 96.56 100 ASP A O 1
ATOM 712 N N . VAL A 1 101 ? 18.261 -5.806 -28.602 1.00 97.69 101 VAL A N 1
ATOM 713 C CA . VAL A 1 101 ? 17.223 -6.520 -29.353 1.00 97.69 101 VAL A CA 1
ATOM 714 C C . VAL A 1 101 ? 17.815 -6.956 -30.687 1.00 97.69 101 VAL A C 1
ATOM 716 O O . VAL A 1 101 ? 18.415 -6.150 -31.404 1.00 97.69 101 VAL A O 1
ATOM 719 N N . HIS A 1 102 ? 17.637 -8.228 -31.049 1.00 97.69 102 HIS A N 1
ATOM 720 C CA . HIS A 1 102 ? 18.239 -8.765 -32.261 1.00 97.69 102 HIS A CA 1
ATOM 721 C C . HIS A 1 102 ? 17.684 -8.056 -33.522 1.00 97.69 102 HIS A C 1
ATOM 723 O O . HIS A 1 102 ? 16.464 -8.045 -33.713 1.00 97.69 102 HIS A O 1
ATOM 729 N N . PRO A 1 103 ? 18.529 -7.554 -34.453 1.00 97.69 103 PRO A N 1
ATOM 730 C CA . PRO A 1 103 ? 18.084 -6.810 -35.642 1.00 97.69 103 PRO A CA 1
ATOM 731 C C . PRO A 1 103 ? 17.022 -7.493 -36.507 1.00 97.69 103 PRO A C 1
ATOM 733 O O . PRO A 1 103 ? 16.069 -6.868 -36.977 1.00 97.69 103 PRO A O 1
ATOM 736 N N . GLY A 1 104 ? 17.121 -8.818 -36.628 1.00 97.06 104 GLY A N 1
ATOM 737 C CA . GLY A 1 104 ? 16.121 -9.640 -37.313 1.00 97.06 104 GLY A CA 1
ATOM 738 C C . GLY A 1 104 ? 14.689 -9.515 -36.765 1.00 97.06 104 GLY A C 1
ATOM 739 O O . GLY A 1 104 ? 13.746 -9.808 -37.496 1.00 97.06 104 GLY A O 1
ATOM 740 N N . ARG A 1 105 ? 14.488 -9.047 -35.522 1.00 97.19 105 ARG A N 1
ATOM 741 C CA . ARG A 1 105 ? 13.153 -8.819 -34.934 1.00 97.19 105 ARG A CA 1
ATOM 742 C C . ARG A 1 105 ? 12.433 -7.609 -35.531 1.00 97.19 105 ARG A C 1
ATOM 744 O O . ARG A 1 105 ? 11.210 -7.563 -35.460 1.00 97.19 105 ARG A O 1
ATOM 751 N N . TYR A 1 106 ? 13.165 -6.680 -36.143 1.00 97.12 106 TYR A N 1
ATOM 752 C CA . TYR A 1 106 ? 12.626 -5.501 -36.831 1.00 97.12 106 TYR A CA 1
ATOM 753 C C . TYR A 1 106 ? 13.060 -5.426 -38.303 1.00 97.12 106 TYR A C 1
ATOM 755 O O . TYR A 1 106 ? 13.069 -4.357 -38.907 1.00 97.12 106 TYR A O 1
ATOM 763 N N . GLY A 1 107 ? 13.380 -6.579 -38.902 1.00 96.50 107 GLY A N 1
ATOM 764 C CA . GLY A 1 107 ? 13.597 -6.709 -40.345 1.00 96.50 107 GLY A CA 1
ATOM 765 C C . GLY A 1 107 ? 14.963 -6.244 -40.851 1.00 96.50 107 GLY A C 1
ATOM 766 O O . GLY A 1 107 ? 15.144 -6.137 -42.062 1.00 96.50 107 GLY A O 1
ATOM 767 N N . GLU A 1 108 ? 15.927 -5.999 -39.962 1.00 97.06 108 GLU A N 1
ATOM 768 C CA . GLU A 1 108 ? 17.293 -5.626 -40.335 1.00 97.06 108 GLU A CA 1
ATOM 769 C C . GLU A 1 108 ? 18.290 -6.782 -40.129 1.00 97.06 108 GLU A C 1
ATOM 771 O O . GLU A 1 108 ? 18.033 -7.760 -39.423 1.00 97.06 108 GLU A O 1
ATOM 776 N N . VAL A 1 109 ? 19.460 -6.665 -40.760 1.00 95.31 109 VAL A N 1
ATOM 777 C CA . VAL A 1 109 ? 20.607 -7.565 -40.562 1.00 95.31 109 VAL A CA 1
ATOM 778 C C . VAL A 1 109 ? 21.623 -6.854 -39.659 1.00 95.31 109 VAL A C 1
ATOM 780 O O . VAL A 1 109 ? 21.816 -5.647 -39.838 1.00 95.31 109 VAL A O 1
ATOM 783 N N . PRO A 1 110 ? 22.282 -7.559 -38.716 1.00 95.56 110 PRO A N 1
ATOM 784 C CA . PRO A 1 110 ? 23.365 -6.984 -37.925 1.00 95.56 110 PRO A CA 1
ATOM 785 C C . PRO A 1 110 ? 24.420 -6.307 -38.807 1.00 95.56 110 PRO A C 1
ATOM 787 O O . PRO A 1 110 ? 24.974 -6.934 -39.712 1.00 95.56 110 PRO A O 1
ATOM 790 N N . CYS A 1 111 ? 24.687 -5.027 -38.554 1.00 92.81 111 CYS A N 1
ATOM 791 C CA . CYS A 1 111 ? 25.642 -4.221 -39.313 1.00 92.81 111 CYS A CA 1
ATOM 792 C C . CYS A 1 111 ? 26.715 -3.556 -38.442 1.00 92.81 111 CYS A C 1
ATOM 794 O O . CYS A 1 111 ? 27.595 -2.886 -38.981 1.00 92.81 111 CYS A O 1
ATOM 796 N N . THR A 1 112 ? 26.668 -3.738 -37.121 1.00 89.31 112 THR A N 1
ATOM 797 C CA . THR A 1 112 ? 27.666 -3.219 -36.179 1.00 89.31 112 THR A CA 1
ATOM 798 C C . THR A 1 112 ? 28.242 -4.355 -35.326 1.00 89.31 112 THR A C 1
ATOM 800 O O . THR A 1 112 ? 27.529 -5.304 -34.997 1.00 89.31 112 THR A O 1
ATOM 803 N N . PRO A 1 113 ? 29.541 -4.307 -34.978 1.00 89.38 113 PRO A N 1
ATOM 804 C CA . PRO A 1 113 ? 30.179 -5.346 -34.169 1.00 89.38 113 PRO A CA 1
ATOM 805 C C . PRO A 1 113 ? 29.877 -5.209 -32.669 1.00 89.38 113 PRO A C 1
ATOM 807 O O . PRO A 1 113 ? 30.291 -6.066 -31.897 1.00 89.38 113 PRO A O 1
ATOM 810 N N . THR A 1 114 ? 29.210 -4.126 -32.261 1.00 87.56 114 THR A N 1
ATOM 811 C CA . THR A 1 114 ? 28.909 -3.782 -30.865 1.00 87.56 114 THR A CA 1
ATOM 812 C C . THR A 1 114 ? 27.678 -4.494 -30.315 1.00 87.56 114 THR A C 1
ATOM 814 O O . THR A 1 114 ? 27.455 -4.432 -29.115 1.00 87.56 114 THR A O 1
ATOM 817 N N . LEU A 1 115 ? 26.894 -5.163 -31.168 1.00 91.44 115 LEU A N 1
ATOM 818 C CA . LEU A 1 115 ? 25.639 -5.789 -30.763 1.00 91.44 115 LEU A CA 1
ATOM 819 C C . LEU A 1 115 ? 25.852 -6.996 -29.850 1.00 91.44 115 LEU A C 1
ATOM 821 O O . LEU A 1 115 ? 26.449 -8.002 -30.245 1.00 91.44 115 LEU A O 1
ATOM 825 N N . GLU A 1 116 ? 25.231 -6.946 -28.682 1.00 91.81 116 GLU A N 1
ATOM 826 C CA . GLU A 1 116 ? 25.113 -8.071 -27.769 1.00 91.81 116 GLU A CA 1
ATOM 827 C C . GLU A 1 116 ? 23.685 -8.608 -27.807 1.00 91.81 116 GLU A C 1
ATOM 829 O O . GLU A 1 116 ? 22.793 -8.073 -27.165 1.00 91.81 116 GLU A O 1
ATOM 834 N N . VAL A 1 117 ? 23.438 -9.687 -28.550 1.00 92.75 117 VAL A N 1
ATOM 835 C CA . VAL A 1 117 ? 22.082 -10.241 -28.717 1.00 92.75 117 VAL A CA 1
ATOM 836 C C . VAL A 1 117 ? 21.849 -11.479 -27.856 1.00 92.75 117 VAL A C 1
ATOM 838 O O . VAL A 1 117 ? 22.743 -12.304 -27.652 1.00 92.75 117 VAL A O 1
ATOM 841 N N . ARG A 1 118 ? 20.612 -11.650 -27.376 1.00 94.81 118 ARG A N 1
ATOM 842 C CA . ARG A 1 118 ? 20.162 -12.868 -26.679 1.00 94.81 118 ARG A CA 1
ATOM 843 C C . ARG A 1 118 ? 18.773 -13.279 -27.142 1.00 94.81 118 ARG A C 1
ATOM 845 O O . ARG A 1 118 ? 17.775 -12.842 -26.576 1.00 94.81 118 ARG A O 1
ATOM 852 N N . ASP A 1 119 ? 18.691 -14.195 -28.101 1.00 94.94 119 ASP A N 1
ATOM 853 C CA . ASP A 1 119 ? 17.406 -14.612 -28.684 1.00 94.94 119 ASP A CA 1
ATOM 854 C C . ASP A 1 119 ? 16.397 -15.130 -27.652 1.00 94.94 119 ASP A C 1
ATOM 856 O O . ASP A 1 119 ? 15.215 -14.802 -27.713 1.00 94.94 119 ASP A O 1
ATOM 860 N N . ALA A 1 120 ? 16.859 -15.878 -26.646 1.00 95.38 120 ALA A N 1
ATOM 861 C CA . ALA A 1 120 ? 15.989 -16.380 -25.584 1.00 95.38 120 ALA A CA 1
ATOM 862 C C . ALA A 1 120 ? 15.394 -15.252 -24.711 1.00 95.38 120 ALA A C 1
ATOM 864 O O . ALA A 1 120 ? 14.308 -15.410 -24.149 1.00 95.38 120 ALA A O 1
ATOM 865 N N . ARG A 1 121 ? 16.092 -14.111 -24.600 1.00 95.88 121 ARG A N 1
ATOM 866 C CA . ARG A 1 121 ? 15.593 -12.895 -23.942 1.0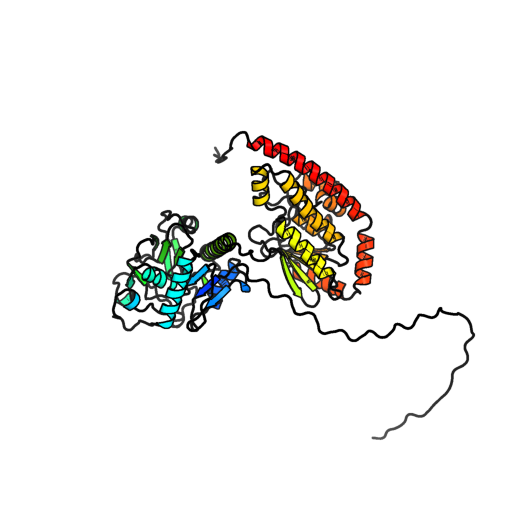0 95.88 121 ARG A CA 1
ATOM 867 C C . ARG A 1 121 ? 14.539 -12.217 -24.816 1.00 95.88 121 ARG A C 1
ATOM 869 O O . ARG A 1 121 ? 13.470 -11.896 -24.304 1.00 95.88 121 ARG A O 1
ATOM 876 N N . ASP A 1 122 ? 14.813 -12.052 -26.112 1.00 97.19 122 ASP A N 1
ATOM 877 C CA . ASP A 1 122 ? 13.851 -11.511 -27.084 1.00 97.19 122 ASP A CA 1
ATOM 878 C C . ASP A 1 122 ? 12.544 -12.316 -27.066 1.00 97.19 122 ASP A C 1
ATOM 880 O O . ASP A 1 122 ? 11.458 -11.748 -26.949 1.00 97.19 122 ASP A O 1
ATOM 884 N N . ASP A 1 123 ? 12.640 -13.646 -27.130 1.00 96.69 123 ASP A N 1
ATOM 885 C CA . ASP A 1 123 ? 11.478 -14.536 -27.141 1.00 96.69 123 ASP A CA 1
ATOM 886 C C . ASP A 1 123 ? 10.641 -14.409 -25.861 1.00 96.69 123 ASP A C 1
ATOM 888 O O . ASP A 1 123 ? 9.409 -14.353 -25.930 1.00 96.69 123 ASP A O 1
ATOM 892 N N . LEU A 1 124 ? 11.292 -14.325 -24.696 1.00 96.94 124 LEU A N 1
ATOM 893 C CA . LEU A 1 124 ? 10.625 -14.114 -23.412 1.00 96.94 124 LEU A CA 1
ATOM 894 C C . LEU A 1 124 ? 9.888 -12.770 -23.371 1.00 96.94 124 LEU A C 1
ATOM 896 O O . LEU A 1 124 ? 8.696 -12.730 -23.053 1.00 96.94 124 LEU A O 1
ATOM 900 N N . ASP A 1 125 ? 10.596 -11.684 -23.682 1.00 97.50 125 ASP A N 1
ATOM 901 C CA . ASP A 1 125 ? 10.068 -10.323 -23.630 1.00 97.50 125 ASP A CA 1
ATOM 902 C C . ASP A 1 125 ? 8.855 -10.169 -24.560 1.00 97.50 125 ASP A C 1
ATOM 904 O O . ASP A 1 125 ? 7.793 -9.704 -24.136 1.00 97.50 125 ASP A O 1
ATOM 908 N N . LEU A 1 126 ? 8.968 -10.650 -25.803 1.00 96.88 126 LEU A N 1
ATOM 909 C CA . LEU A 1 126 ? 7.884 -10.620 -26.786 1.00 96.88 126 LEU A CA 1
ATOM 910 C C . LEU A 1 126 ? 6.697 -11.501 -26.367 1.00 96.88 126 LEU A C 1
ATOM 912 O O . LEU A 1 126 ? 5.538 -11.112 -26.554 1.00 96.88 126 LEU A O 1
ATOM 916 N N . ALA A 1 127 ? 6.945 -12.676 -25.777 1.00 96.62 127 ALA A N 1
ATOM 917 C CA . ALA A 1 127 ? 5.882 -13.556 -25.295 1.00 96.62 127 ALA A CA 1
ATOM 918 C C . ALA A 1 127 ? 5.112 -12.947 -24.112 1.00 96.62 127 ALA A C 1
ATOM 920 O O . ALA A 1 127 ? 3.875 -13.005 -24.088 1.00 96.62 127 ALA A O 1
ATOM 921 N N . LEU A 1 128 ? 5.818 -12.344 -23.151 1.00 97.75 128 LEU A N 1
ATOM 922 C CA . LEU A 1 128 ? 5.212 -11.658 -22.010 1.00 97.75 128 LEU A CA 1
ATOM 923 C C . LEU A 1 128 ? 4.453 -10.407 -22.448 1.00 97.75 128 LEU A C 1
ATOM 925 O O . LEU A 1 128 ? 3.307 -10.234 -22.030 1.00 97.75 128 LEU A O 1
ATOM 929 N N . LEU A 1 129 ? 5.026 -9.592 -23.337 1.00 96.75 129 LEU A N 1
ATOM 930 C CA . LEU A 1 129 ? 4.360 -8.406 -23.877 1.00 96.75 129 LEU A CA 1
ATOM 931 C C . LEU A 1 129 ? 3.066 -8.784 -24.599 1.00 96.75 129 LEU A C 1
ATOM 933 O O . LEU A 1 129 ? 2.004 -8.244 -24.304 1.00 96.75 129 LEU A O 1
ATOM 937 N N . LYS A 1 130 ? 3.108 -9.805 -25.461 1.00 94.94 130 LYS A N 1
ATOM 938 C CA . LYS A 1 130 ? 1.912 -10.336 -26.130 1.00 94.94 130 LYS A CA 1
ATOM 939 C C . LYS A 1 130 ? 0.857 -10.829 -25.137 1.00 94.94 130 LYS A C 1
ATOM 941 O O . LYS A 1 130 ? -0.340 -10.727 -25.410 1.00 94.94 130 LYS A O 1
ATOM 946 N N . ARG A 1 131 ? 1.269 -11.391 -23.997 1.00 95.38 131 ARG A N 1
ATOM 947 C CA . ARG A 1 131 ? 0.348 -11.826 -22.937 1.00 95.38 131 ARG A CA 1
ATOM 948 C C . ARG A 1 131 ? -0.273 -10.638 -22.206 1.00 95.38 131 ARG A C 1
ATOM 950 O O . ARG A 1 131 ? -1.485 -10.656 -22.001 1.00 95.38 131 ARG A O 1
ATOM 957 N N . ALA A 1 132 ? 0.527 -9.631 -21.862 1.00 95.06 132 ALA A N 1
ATOM 958 C CA . ALA A 1 132 ? 0.061 -8.394 -21.245 1.00 95.06 132 ALA A CA 1
ATOM 959 C C . ALA A 1 132 ? -0.959 -7.684 -22.147 1.00 95.06 132 ALA A C 1
ATOM 961 O O . ALA A 1 132 ? -2.071 -7.405 -21.706 1.00 95.06 132 ALA A O 1
ATOM 962 N N . GLU A 1 133 ? -0.641 -7.538 -23.436 1.00 92.12 133 GLU A N 1
ATOM 963 C CA . GLU A 1 133 ? -1.517 -6.939 -24.450 1.00 92.12 133 GLU A CA 1
ATOM 964 C C . GLU A 1 133 ? -2.861 -7.664 -24.563 1.00 92.12 133 GLU A C 1
ATOM 966 O O . GLU A 1 133 ? -3.920 -7.040 -24.533 1.00 92.12 133 GLU A O 1
ATOM 971 N N . ARG A 1 134 ? -2.839 -9.002 -24.638 1.00 92.69 134 ARG A N 1
ATOM 972 C CA . ARG A 1 134 ? -4.064 -9.817 -24.690 1.00 92.69 134 ARG A CA 1
ATOM 973 C C . ARG A 1 134 ? -4.912 -9.691 -23.430 1.00 92.69 134 ARG A C 1
ATOM 975 O O . ARG A 1 134 ? -6.133 -9.773 -23.518 1.00 92.69 134 ARG A O 1
ATOM 982 N N . ALA A 1 135 ? -4.275 -9.549 -22.271 1.00 91.31 135 ALA A N 1
ATOM 983 C CA . ALA A 1 135 ? -4.970 -9.355 -21.006 1.00 91.31 135 ALA A CA 1
ATOM 984 C C . ALA A 1 135 ? -5.485 -7.916 -20.835 1.00 91.31 135 ALA A C 1
ATOM 986 O O . ALA A 1 135 ? -6.399 -7.704 -20.043 1.00 91.31 135 ALA A O 1
ATOM 987 N N . GLY A 1 136 ? -4.917 -6.950 -21.564 1.00 92.44 136 GLY A N 1
ATOM 988 C CA . GLY A 1 136 ? -5.105 -5.521 -21.322 1.00 92.44 136 GLY A CA 1
ATOM 989 C C . GLY A 1 136 ? -4.345 -5.012 -20.094 1.00 92.44 136 GLY A C 1
ATOM 990 O O . GLY A 1 136 ? -4.711 -3.965 -19.565 1.00 92.44 136 GLY A O 1
ATOM 991 N N . ALA A 1 137 ? -3.335 -5.756 -19.631 1.00 94.31 137 ALA A N 1
ATOM 992 C CA . ALA A 1 137 ? -2.575 -5.430 -18.431 1.00 94.31 137 ALA A CA 1
ATOM 993 C C . ALA A 1 137 ? -1.636 -4.231 -18.670 1.00 94.31 137 ALA A C 1
ATOM 995 O O . ALA A 1 137 ? -1.082 -4.106 -19.765 1.00 94.31 137 ALA A O 1
ATOM 996 N N . PRO A 1 138 ? -1.412 -3.384 -17.652 1.00 95.69 138 PRO A N 1
ATOM 997 C CA . PRO A 1 138 ? -0.390 -2.346 -17.661 1.00 95.69 138 PRO A CA 1
ATOM 998 C C . PRO A 1 138 ? 0.999 -2.841 -18.083 1.00 95.69 138 PRO A C 1
ATOM 1000 O O . PRO A 1 138 ? 1.460 -3.885 -17.615 1.00 95.69 138 PRO A O 1
ATOM 1003 N N . VAL A 1 139 ? 1.691 -2.056 -18.911 1.00 96.62 139 VAL A N 1
ATOM 1004 C CA . VAL A 1 139 ? 3.066 -2.318 -19.365 1.00 96.62 139 VAL A CA 1
ATOM 1005 C C . VAL A 1 139 ? 3.954 -1.114 -19.069 1.00 96.62 139 VAL A C 1
ATOM 1007 O O . VAL A 1 139 ? 3.603 0.017 -19.412 1.00 96.62 139 VAL A O 1
ATOM 1010 N N . PHE A 1 140 ? 5.120 -1.371 -18.473 1.00 97.50 140 PHE A N 1
ATOM 1011 C CA . PHE A 1 140 ? 6.184 -0.388 -18.306 1.00 97.50 140 PHE A CA 1
ATOM 1012 C C . PHE A 1 140 ? 7.518 -0.922 -18.840 1.00 97.50 140 PHE A C 1
ATOM 1014 O O . PHE A 1 140 ? 8.038 -1.917 -18.336 1.00 97.50 140 PHE A O 1
ATOM 1021 N N . GLY A 1 141 ? 8.064 -0.285 -19.876 1.00 97.38 141 GLY A N 1
ATOM 1022 C CA . GLY A 1 141 ? 9.370 -0.634 -20.443 1.00 97.38 141 GLY A CA 1
ATOM 1023 C C . GLY A 1 141 ? 10.483 0.301 -19.975 1.00 97.38 141 GLY A C 1
ATOM 1024 O O . GLY A 1 141 ? 10.299 1.513 -19.957 1.00 97.38 141 GLY A O 1
ATOM 1025 N N . ILE A 1 142 ? 11.640 -0.250 -19.616 1.00 97.69 142 ILE A N 1
ATOM 1026 C CA . ILE A 1 142 ? 12.816 0.525 -19.202 1.00 97.69 142 ILE A CA 1
ATOM 1027 C C . ILE A 1 142 ? 14.009 0.145 -20.078 1.00 97.69 142 ILE A C 1
ATOM 1029 O O . ILE A 1 142 ? 14.323 -1.039 -20.206 1.00 97.69 142 ILE A O 1
ATOM 1033 N N . CYS A 1 143 ? 14.685 1.140 -20.655 1.00 96.56 143 CYS A N 1
ATOM 1034 C CA . CYS A 1 143 ? 15.823 0.978 -21.556 1.00 96.56 143 CYS A CA 1
ATOM 1035 C C . CYS A 1 143 ? 15.488 0.017 -22.712 1.00 96.56 143 CYS A C 1
ATOM 1037 O O . CYS A 1 143 ? 14.633 0.328 -23.545 1.00 96.56 143 CYS A O 1
ATOM 1039 N N . ARG A 1 144 ? 16.057 -1.194 -22.719 1.00 96.50 144 ARG A N 1
ATOM 1040 C CA . ARG A 1 144 ? 15.672 -2.298 -23.616 1.00 96.50 144 ARG A CA 1
ATOM 1041 C C . ARG A 1 144 ? 14.153 -2.512 -23.683 1.00 96.50 144 ARG A C 1
ATOM 1043 O O . ARG A 1 144 ? 13.614 -2.816 -24.742 1.00 96.50 144 ARG A O 1
ATOM 1050 N N . GLY A 1 145 ? 13.432 -2.328 -22.578 1.00 97.50 145 GLY A N 1
ATOM 1051 C CA . GLY A 1 145 ? 11.977 -2.457 -22.546 1.00 97.50 145 GLY A CA 1
ATOM 1052 C C . GLY A 1 145 ? 11.246 -1.518 -23.516 1.00 97.50 145 GLY A C 1
ATOM 1053 O O . GLY A 1 145 ? 10.276 -1.951 -24.137 1.00 97.50 145 GLY A O 1
ATOM 1054 N N . LEU A 1 146 ? 11.719 -0.276 -23.706 1.00 97.62 146 LEU A N 1
ATOM 1055 C CA . LEU A 1 146 ? 11.186 0.634 -24.734 1.00 97.62 146 LEU A CA 1
ATOM 1056 C C . LEU A 1 146 ? 11.430 0.080 -26.138 1.00 97.62 146 LEU A C 1
ATOM 1058 O O . LEU A 1 146 ? 10.526 0.079 -26.972 1.00 97.62 146 LEU A O 1
ATOM 1062 N N . GLN A 1 147 ? 12.633 -0.431 -26.385 1.00 98.25 147 GLN A N 1
ATOM 1063 C CA . GLN A 1 147 ? 13.036 -0.971 -27.680 1.00 98.25 147 GLN A CA 1
ATOM 1064 C C . GLN A 1 147 ? 12.207 -2.207 -28.055 1.00 98.25 147 GLN A C 1
ATOM 1066 O O . GLN A 1 147 ? 11.665 -2.273 -29.155 1.00 98.25 147 GLN A O 1
ATOM 1071 N N . VAL A 1 148 ? 12.025 -3.149 -27.121 1.00 98.12 148 VAL A N 1
ATOM 1072 C CA . VAL A 1 148 ? 11.158 -4.327 -27.297 1.00 98.12 148 VAL A CA 1
ATOM 1073 C C . VAL A 1 148 ? 9.732 -3.903 -27.625 1.00 98.12 148 VAL A C 1
ATOM 1075 O O . VAL A 1 148 ? 9.133 -4.434 -28.559 1.00 98.12 148 VAL A O 1
ATOM 1078 N N . VAL A 1 149 ? 9.180 -2.960 -26.858 1.00 96.81 149 VAL A N 1
ATOM 1079 C CA . VAL A 1 149 ? 7.829 -2.435 -27.081 1.00 96.81 149 VAL A CA 1
ATOM 1080 C C . VAL A 1 149 ? 7.702 -1.830 -28.477 1.00 96.81 149 VAL A C 1
ATOM 1082 O O . VAL A 1 149 ? 6.743 -2.132 -29.186 1.00 96.81 149 VAL A O 1
ATOM 1085 N N . ASN A 1 150 ? 8.679 -1.020 -28.886 1.00 98.12 150 ASN A N 1
ATOM 1086 C CA . ASN A 1 150 ? 8.709 -0.393 -30.199 1.00 98.12 150 ASN A CA 1
ATOM 1087 C C . ASN A 1 150 ? 8.731 -1.445 -31.319 1.00 98.12 150 ASN A C 1
ATOM 1089 O O . ASN A 1 150 ? 7.873 -1.445 -32.198 1.00 98.12 150 ASN A O 1
ATOM 1093 N N . VAL A 1 151 ? 9.657 -2.402 -31.244 1.00 98.06 151 VAL A N 1
ATOM 1094 C CA . VAL A 1 151 ? 9.805 -3.478 -32.235 1.00 98.06 151 VAL A CA 1
ATOM 1095 C C . VAL A 1 151 ? 8.548 -4.346 -32.317 1.00 98.06 151 VAL A C 1
ATOM 1097 O O . VAL A 1 151 ? 8.057 -4.627 -33.408 1.00 98.06 151 VAL A O 1
ATOM 1100 N N . ALA A 1 152 ? 7.966 -4.727 -31.178 1.00 96.69 152 ALA A N 1
ATOM 1101 C CA . ALA A 1 152 ? 6.760 -5.554 -31.136 1.00 96.69 152 ALA A CA 1
ATOM 1102 C C . ALA A 1 152 ? 5.537 -4.888 -31.788 1.00 96.69 152 ALA A C 1
ATOM 1104 O O . ALA A 1 152 ? 4.633 -5.585 -32.254 1.00 96.69 152 ALA A O 1
ATOM 1105 N N . LEU A 1 153 ? 5.505 -3.554 -31.810 1.00 95.38 153 LEU A N 1
ATOM 1106 C CA . LEU A 1 153 ? 4.449 -2.754 -32.428 1.00 95.38 153 LEU A CA 1
ATOM 1107 C C . LEU A 1 153 ? 4.786 -2.318 -33.865 1.00 95.38 153 LEU A C 1
ATOM 1109 O O . LEU A 1 153 ? 3.975 -1.643 -34.496 1.00 95.38 153 LEU A O 1
ATOM 1113 N N . GLY A 1 154 ? 5.933 -2.741 -34.406 1.00 97.00 154 GLY A N 1
ATOM 1114 C CA . GLY A 1 154 ? 6.324 -2.515 -35.800 1.00 97.00 154 GLY A CA 1
ATOM 1115 C C . GLY A 1 154 ? 7.231 -1.308 -36.041 1.00 97.00 154 GLY A C 1
ATOM 1116 O O . GLY A 1 154 ? 7.353 -0.879 -37.183 1.00 97.00 154 GLY A O 1
ATOM 1117 N N . GLY A 1 155 ? 7.843 -0.749 -34.996 1.00 98.00 155 GLY A N 1
ATOM 1118 C CA . GLY A 1 155 ? 8.915 0.240 -35.123 1.00 98.00 155 GLY A CA 1
ATOM 1119 C C . GLY A 1 155 ? 10.283 -0.401 -35.387 1.00 98.00 155 GLY A C 1
ATOM 1120 O O . GLY A 1 155 ? 10.432 -1.624 -35.366 1.00 98.00 155 GLY A O 1
ATOM 1121 N N . THR A 1 156 ? 11.300 0.434 -35.601 1.00 98.44 156 THR A N 1
ATOM 1122 C CA . THR A 1 156 ? 12.684 0.006 -35.884 1.00 98.44 156 THR A CA 1
ATOM 1123 C C . THR A 1 156 ? 13.683 0.634 -34.913 1.00 98.44 156 THR A C 1
ATOM 1125 O O . THR A 1 156 ? 13.354 1.588 -34.200 1.00 98.44 156 THR A O 1
ATOM 1128 N N . LEU A 1 157 ? 14.907 0.098 -34.865 1.00 98.25 157 LEU A N 1
ATOM 1129 C CA . LEU A 1 157 ? 15.964 0.548 -33.955 1.00 98.25 157 LEU A CA 1
ATOM 1130 C C . LEU A 1 157 ? 17.232 0.959 -34.706 1.00 98.25 157 LEU A C 1
ATOM 1132 O O . LEU A 1 157 ? 17.584 0.383 -35.734 1.00 98.25 157 LEU A O 1
ATOM 1136 N N . TRP A 1 158 ? 17.946 1.926 -34.139 1.00 97.12 158 TRP A N 1
ATOM 1137 C CA . TRP A 1 158 ? 19.365 2.123 -34.390 1.00 97.12 158 TRP A CA 1
ATOM 1138 C C . TRP A 1 158 ? 20.103 1.019 -33.647 1.00 97.12 158 TRP A C 1
ATOM 1140 O O . TRP A 1 158 ? 19.907 0.886 -32.445 1.00 97.12 158 TRP A O 1
ATOM 1150 N N . GLN A 1 159 ? 20.919 0.244 -34.357 1.00 96.75 159 GLN A N 1
ATOM 1151 C CA . GLN A 1 159 ? 21.769 -0.819 -33.817 1.00 96.75 159 GLN A CA 1
ATOM 1152 C C . GLN A 1 159 ? 22.902 -0.259 -32.954 1.00 96.75 159 GLN A C 1
ATOM 1154 O O . GLN A 1 159 ? 23.267 -0.873 -31.962 1.00 96.75 159 GLN A O 1
ATOM 1159 N N . ASP A 1 160 ? 23.446 0.898 -33.336 1.00 94.94 160 ASP A N 1
ATOM 1160 C CA . ASP A 1 160 ? 24.508 1.581 -32.602 1.00 94.94 160 ASP A CA 1
ATOM 1161 C C . ASP A 1 160 ? 24.462 3.085 -32.894 1.00 94.94 160 ASP A C 1
ATOM 1163 O O . ASP A 1 160 ? 24.705 3.526 -34.020 1.00 94.94 160 ASP A O 1
ATOM 1167 N N . LEU A 1 161 ? 24.127 3.880 -31.882 1.00 93.88 161 LEU A N 1
ATOM 1168 C CA . LEU A 1 161 ? 24.001 5.329 -31.995 1.00 93.88 161 LEU A CA 1
ATOM 1169 C C . LEU A 1 161 ? 25.314 5.982 -32.477 1.00 93.88 161 LEU A C 1
ATOM 1171 O O . LEU A 1 161 ? 25.237 6.724 -33.457 1.00 93.88 161 LEU A O 1
ATOM 1175 N N . PRO A 1 162 ? 26.503 5.698 -31.894 1.00 90.88 162 PRO A N 1
ATOM 1176 C CA . PRO A 1 162 ? 27.758 6.293 -32.364 1.00 90.88 162 PRO A CA 1
ATOM 1177 C C . PRO A 1 162 ? 28.104 5.971 -33.822 1.00 90.88 162 PRO A C 1
ATOM 1179 O O . PRO A 1 162 ? 28.602 6.840 -34.536 1.00 90.88 162 PRO A O 1
ATOM 1182 N N . ALA A 1 163 ? 27.859 4.740 -34.279 1.00 90.81 163 ALA A N 1
ATOM 1183 C CA . ALA A 1 163 ? 28.190 4.339 -35.644 1.00 90.81 163 ALA A CA 1
ATOM 1184 C C . ALA A 1 163 ? 27.164 4.802 -36.689 1.00 90.81 163 ALA A C 1
ATOM 1186 O O . ALA A 1 163 ? 27.515 4.939 -37.861 1.00 90.81 163 ALA A O 1
ATOM 1187 N N . GLN A 1 164 ? 25.899 5.000 -36.304 1.00 92.94 164 GLN A N 1
ATOM 1188 C CA . GLN A 1 164 ? 24.806 5.230 -37.256 1.00 92.94 164 GLN A CA 1
ATOM 1189 C C . GLN A 1 164 ? 24.220 6.646 -37.225 1.00 92.94 164 GLN A C 1
ATOM 1191 O O . GLN A 1 164 ? 23.495 7.010 -38.154 1.00 92.94 164 GLN A O 1
ATOM 1196 N N . ARG A 1 165 ? 24.522 7.462 -36.205 1.00 90.06 165 ARG A N 1
ATOM 1197 C CA . ARG A 1 165 ? 24.039 8.847 -36.105 1.00 90.06 165 ARG A CA 1
ATOM 1198 C C . ARG A 1 165 ? 25.200 9.831 -36.002 1.00 90.06 165 ARG A C 1
ATOM 1200 O O . ARG A 1 165 ? 25.976 9.812 -35.057 1.00 90.06 165 ARG A O 1
ATOM 1207 N N . GLU A 1 166 ? 25.268 10.754 -36.961 1.00 76.06 166 GLU A N 1
ATOM 1208 C CA . GLU A 1 166 ? 26.289 11.816 -37.001 1.00 76.06 166 GLU A CA 1
ATOM 1209 C C . GLU A 1 166 ? 26.082 12.906 -35.931 1.00 76.06 166 GLU A C 1
ATOM 1211 O O . GLU A 1 166 ? 27.020 13.618 -35.574 1.00 76.06 166 GLU A O 1
ATOM 1216 N N . ARG A 1 167 ? 24.849 13.065 -35.433 1.00 70.06 167 ARG A N 1
ATOM 1217 C CA . ARG A 1 167 ? 24.473 14.007 -34.367 1.00 70.06 167 ARG A CA 1
ATOM 1218 C C . ARG A 1 167 ? 24.125 13.216 -33.110 1.00 70.06 167 ARG A C 1
ATOM 1220 O O . ARG A 1 167 ? 23.323 12.290 -33.198 1.00 70.06 167 ARG A O 1
ATOM 1227 N N . GLY A 1 168 ? 24.678 13.602 -31.962 1.00 74.19 168 GLY A N 1
ATOM 1228 C CA . GLY A 1 168 ? 24.378 12.928 -30.702 1.00 74.19 168 GLY A CA 1
ATOM 1229 C C . GLY A 1 168 ? 24.966 13.614 -29.476 1.00 74.19 168 GLY A C 1
ATOM 1230 O O . GLY A 1 168 ? 26.009 14.266 -29.552 1.00 74.19 168 GLY A O 1
ATOM 1231 N N . VAL A 1 169 ? 24.298 13.435 -28.340 1.00 85.75 169 VAL A N 1
ATOM 1232 C CA . VAL A 1 169 ? 24.947 13.491 -27.024 1.00 85.75 169 VAL A CA 1
ATOM 1233 C C . VAL A 1 169 ? 25.446 12.088 -26.667 1.00 85.75 169 VAL A C 1
ATOM 1235 O O . VAL A 1 169 ? 25.096 11.111 -27.328 1.00 85.75 169 VAL A O 1
ATOM 1238 N N . ALA A 1 170 ? 26.288 11.965 -25.644 1.00 87.94 170 ALA A N 1
ATOM 1239 C CA . ALA A 1 170 ? 26.663 10.647 -25.149 1.00 87.94 170 ALA A CA 1
ATOM 1240 C C . ALA A 1 170 ? 25.463 9.981 -24.446 1.00 87.94 170 ALA A C 1
ATOM 1242 O O . ALA A 1 170 ? 24.775 10.611 -23.639 1.00 87.94 170 ALA A O 1
ATOM 1243 N N . HIS A 1 171 ? 25.243 8.705 -24.766 1.00 88.94 171 HIS A N 1
ATOM 1244 C CA . HIS A 1 171 ? 24.158 7.860 -24.238 1.00 88.94 171 HIS A CA 1
ATOM 1245 C C . HIS A 1 171 ? 24.681 6.585 -23.541 1.00 88.94 171 HIS A C 1
ATOM 1247 O O . HIS A 1 171 ? 23.955 5.876 -22.854 1.00 88.94 171 HIS A O 1
ATOM 1253 N N . ALA A 1 172 ? 25.972 6.287 -23.668 1.00 88.44 172 ALA A N 1
ATOM 1254 C CA . ALA A 1 172 ? 26.581 5.063 -23.157 1.00 88.44 172 ALA A CA 1
ATOM 1255 C C . ALA A 1 172 ? 27.516 5.374 -21.976 1.00 88.44 172 ALA A C 1
ATOM 1257 O O . ALA A 1 172 ? 28.720 5.529 -22.161 1.00 88.44 172 ALA A O 1
ATOM 1258 N N . PHE A 1 173 ? 26.963 5.501 -20.763 1.00 89.69 173 PHE A N 1
ATOM 1259 C CA . PHE A 1 173 ? 27.734 5.676 -19.523 1.00 89.69 173 PHE A CA 1
ATOM 1260 C C . PHE A 1 173 ? 27.674 4.405 -18.669 1.00 89.69 173 PHE A C 1
ATOM 1262 O O . PHE A 1 173 ? 26.914 4.307 -17.702 1.00 89.69 173 PHE A O 1
ATOM 1269 N N . HIS A 1 174 ? 28.449 3.394 -19.057 1.00 83.62 174 HIS A N 1
ATOM 1270 C CA . HIS A 1 174 ? 28.390 2.067 -18.450 1.00 83.62 174 HIS A CA 1
ATOM 1271 C C . HIS A 1 174 ? 29.193 1.972 -17.142 1.00 83.62 174 HIS A C 1
ATOM 1273 O O . HIS A 1 174 ? 30.112 2.751 -16.877 1.00 83.62 174 HIS A O 1
ATOM 1279 N N . ARG A 1 175 ? 28.849 0.992 -16.295 1.00 80.75 175 ARG A N 1
ATOM 1280 C CA . ARG A 1 175 ? 29.553 0.770 -15.016 1.00 80.75 175 ARG A CA 1
ATOM 1281 C C . ARG A 1 175 ? 30.978 0.283 -15.245 1.00 80.75 175 ARG A C 1
ATOM 1283 O O . ARG A 1 175 ? 31.872 0.596 -14.466 1.00 80.75 175 ARG A O 1
ATOM 1290 N N . GLU A 1 176 ? 31.163 -0.480 -16.312 1.00 82.88 176 GLU A N 1
ATOM 1291 C CA . GLU A 1 176 ? 32.429 -1.015 -16.794 1.00 82.88 176 GLU A CA 1
ATOM 1292 C C . GLU A 1 176 ? 33.430 0.110 -17.106 1.00 82.88 176 GLU A C 1
ATOM 1294 O O . GLU A 1 176 ? 34.629 -0.063 -16.890 1.00 82.88 176 GLU A O 1
ATOM 1299 N N . ASP A 1 177 ? 32.927 1.288 -17.492 1.00 86.00 177 ASP A N 1
ATOM 1300 C CA . ASP A 1 177 ? 33.711 2.500 -17.755 1.00 86.00 177 ASP A CA 1
ATOM 1301 C C . ASP A 1 177 ? 33.912 3.377 -16.501 1.00 86.00 177 ASP A C 1
ATOM 1303 O O . ASP A 1 177 ? 34.494 4.461 -16.567 1.00 86.00 177 ASP A O 1
ATOM 1307 N N . GLY A 1 178 ? 33.446 2.921 -15.332 1.00 89.56 178 GLY A N 1
ATOM 1308 C CA . GLY A 1 178 ? 33.601 3.607 -14.047 1.00 89.56 178 GLY A CA 1
ATOM 1309 C C . GLY A 1 178 ? 32.488 4.599 -13.696 1.00 89.56 178 GLY A C 1
ATOM 1310 O O . GLY A 1 178 ? 32.609 5.302 -12.690 1.00 89.56 178 GLY A O 1
ATOM 1311 N N . PHE A 1 179 ? 31.399 4.657 -14.468 1.00 91.62 179 PHE A N 1
ATOM 1312 C CA . PHE A 1 179 ? 30.263 5.524 -14.153 1.00 91.62 179 PHE A CA 1
ATOM 1313 C C . PHE A 1 179 ? 29.337 4.905 -13.100 1.00 91.62 179 PHE A C 1
ATOM 1315 O O . PHE A 1 179 ? 29.037 3.708 -13.102 1.00 91.62 179 PHE A O 1
ATOM 1322 N N . ALA A 1 180 ? 28.859 5.747 -12.183 1.00 90.50 180 ALA A N 1
ATOM 1323 C CA . ALA A 1 180 ? 27.850 5.350 -11.212 1.00 90.50 180 ALA A CA 1
ATOM 1324 C C . ALA A 1 180 ? 26.491 5.093 -11.904 1.00 90.50 180 ALA A C 1
ATOM 1326 O O . ALA A 1 180 ? 26.208 5.685 -12.946 1.00 90.50 180 ALA A O 1
ATOM 1327 N N . PRO A 1 181 ? 25.619 4.232 -11.349 1.00 87.56 181 PRO A N 1
ATOM 1328 C CA . PRO A 1 181 ? 24.337 3.892 -11.974 1.00 87.56 181 PRO A CA 1
ATOM 1329 C C . PRO A 1 181 ? 23.392 5.091 -12.135 1.00 87.56 181 PRO A C 1
ATOM 1331 O O . PRO A 1 181 ? 22.565 5.106 -13.042 1.00 87.56 181 PRO A O 1
ATOM 1334 N N . ASP A 1 182 ? 23.524 6.073 -11.252 1.00 91.06 182 ASP A N 1
ATOM 1335 C CA . ASP A 1 182 ? 22.787 7.332 -11.176 1.00 91.06 182 ASP A CA 1
ATOM 1336 C C . ASP A 1 182 ? 23.544 8.504 -11.825 1.00 91.06 182 ASP A C 1
ATOM 1338 O O . ASP A 1 182 ? 23.173 9.661 -11.634 1.00 91.06 182 ASP A O 1
ATOM 1342 N N . HIS A 1 183 ? 24.605 8.228 -12.595 1.00 94.31 183 HIS A N 1
ATOM 1343 C CA . HIS A 1 183 ? 25.385 9.265 -13.261 1.00 94.31 183 HIS A CA 1
ATOM 1344 C C . HIS A 1 183 ? 24.485 10.144 -14.151 1.00 94.31 183 HIS A C 1
ATOM 1346 O O . HIS A 1 183 ? 23.836 9.614 -15.058 1.00 94.31 183 HIS A O 1
ATOM 1352 N N . PRO A 1 184 ? 24.447 11.473 -13.933 1.00 93.12 184 PRO A N 1
ATOM 1353 C CA . PRO A 1 184 ? 23.644 12.374 -14.749 1.00 93.12 184 PRO A CA 1
ATOM 1354 C C . PRO A 1 184 ? 24.281 12.514 -16.134 1.00 93.12 184 PRO A C 1
ATOM 1356 O O . PRO A 1 184 ? 25.347 13.109 -16.273 1.00 93.12 184 PRO A O 1
ATOM 1359 N N . ALA A 1 185 ? 23.621 11.970 -17.153 1.00 94.25 185 ALA A N 1
ATOM 1360 C CA . ALA A 1 185 ? 24.119 11.936 -18.521 1.00 94.25 185 ALA A CA 1
ATOM 1361 C C . ALA A 1 185 ? 23.707 13.194 -19.296 1.00 94.25 185 ALA A C 1
ATOM 1363 O O . ALA A 1 185 ? 24.546 14.008 -19.682 1.00 94.25 185 ALA A O 1
ATOM 1364 N N . HIS A 1 186 ? 22.405 13.372 -19.520 1.00 94.62 186 HIS A N 1
ATOM 1365 C CA . HIS A 1 186 ? 21.868 14.480 -20.305 1.00 94.62 186 HIS A CA 1
ATOM 1366 C C . HIS A 1 186 ? 20.420 14.802 -19.895 1.00 94.62 186 HIS A C 1
ATOM 1368 O O . HIS A 1 186 ? 19.757 13.991 -19.243 1.00 94.62 186 HIS A O 1
ATOM 1374 N N . PRO A 1 187 ? 19.911 15.995 -20.243 1.00 95.62 187 PRO A N 1
ATOM 1375 C CA . PRO A 1 187 ? 18.504 16.318 -20.061 1.00 95.62 187 PRO A CA 1
ATOM 1376 C C . PRO A 1 187 ? 17.603 15.660 -21.110 1.00 95.62 187 PRO A C 1
ATOM 1378 O O . PRO A 1 187 ? 17.950 15.629 -22.287 1.00 95.62 187 PRO A O 1
ATOM 1381 N N . VAL A 1 188 ? 16.401 15.249 -20.710 1.00 95.56 188 VAL A N 1
ATOM 1382 C CA . VAL A 1 188 ? 15.294 14.911 -21.617 1.00 95.56 188 VAL A CA 1
ATOM 1383 C C . VAL A 1 188 ? 14.200 15.962 -21.511 1.00 95.56 188 VAL A C 1
ATOM 1385 O O . VAL A 1 188 ? 13.843 16.398 -20.414 1.00 95.56 188 VAL A O 1
ATOM 1388 N N . ARG A 1 189 ? 13.671 16.391 -22.655 1.00 94.94 189 ARG A N 1
ATOM 1389 C CA . ARG A 1 189 ? 12.641 17.427 -22.772 1.00 94.94 189 ARG A CA 1
ATOM 1390 C C . ARG A 1 189 ? 11.284 16.790 -22.952 1.00 94.94 189 ARG A C 1
ATOM 1392 O O . ARG A 1 189 ? 11.131 15.914 -23.790 1.00 94.94 189 ARG A O 1
ATOM 1399 N N . SER A 1 190 ? 10.313 17.245 -22.171 1.00 91.06 190 SER A N 1
ATOM 1400 C CA . SER A 1 190 ? 8.926 16.797 -22.284 1.00 91.06 190 SER A CA 1
ATOM 1401 C C . SER A 1 190 ? 8.264 17.389 -23.529 1.00 91.06 190 SER A C 1
ATOM 1403 O O . SER A 1 190 ? 8.356 18.596 -23.762 1.00 91.06 190 SER A O 1
ATOM 1405 N N . GLU A 1 191 ? 7.530 16.564 -24.277 1.00 85.12 191 GLU A N 1
ATOM 1406 C CA . GLU A 1 191 ? 6.794 16.978 -25.481 1.00 85.12 191 GLU A CA 1
ATOM 1407 C C . GLU A 1 191 ? 5.542 17.828 -25.170 1.00 85.12 191 GLU A C 1
ATOM 1409 O O . GLU A 1 191 ? 4.922 18.376 -26.078 1.00 85.12 191 GLU A O 1
ATOM 1414 N N . ARG A 1 192 ? 5.171 17.998 -23.885 1.00 71.38 192 ARG A N 1
ATOM 1415 C CA . ARG A 1 192 ? 4.045 18.809 -23.343 1.00 71.38 192 ARG A CA 1
ATOM 1416 C C . ARG A 1 192 ? 2.646 18.559 -23.930 1.00 71.38 192 ARG A C 1
ATOM 1418 O O . ARG A 1 192 ? 1.666 19.077 -23.391 1.00 71.38 192 ARG A O 1
ATOM 1425 N N . GLN A 1 193 ? 2.518 17.796 -25.005 1.00 69.19 193 GLN A N 1
ATOM 1426 C CA . GLN A 1 193 ? 1.251 17.418 -25.598 1.00 69.19 193 GLN A CA 1
ATOM 1427 C C . GLN A 1 193 ? 0.592 16.342 -24.734 1.00 69.19 193 GLN A C 1
ATOM 1429 O O . GLN A 1 193 ? 1.194 15.308 -24.454 1.00 69.19 193 GLN A O 1
ATOM 1434 N N . ALA A 1 194 ? -0.662 16.575 -24.338 1.00 67.38 194 ALA A N 1
ATOM 1435 C CA . ALA A 1 194 ? -1.463 15.546 -23.687 1.00 67.38 194 ALA A CA 1
ATOM 1436 C C . ALA A 1 194 ? -1.687 14.392 -24.672 1.00 67.38 194 ALA A C 1
ATOM 1438 O O . ALA A 1 194 ? -2.292 14.575 -25.733 1.00 67.38 194 ALA A O 1
ATOM 1439 N N . TYR A 1 195 ? -1.184 13.214 -24.323 1.00 74.50 195 TYR A N 1
ATOM 1440 C CA . TYR A 1 195 ? -1.316 11.995 -25.106 1.00 74.50 195 TYR A CA 1
ATOM 1441 C C . TYR A 1 195 ? -2.523 11.152 -24.657 1.00 74.50 195 TYR A C 1
ATOM 1443 O O . TYR A 1 195 ? -2.842 10.148 -25.290 1.00 74.50 195 TYR A O 1
ATOM 1451 N N . GLY A 1 196 ? -3.240 11.562 -23.605 1.00 70.50 196 GLY A N 1
ATOM 1452 C CA . GLY A 1 196 ? -4.454 10.903 -23.123 1.00 70.50 196 GLY A CA 1
ATOM 1453 C C . GLY A 1 196 ? -4.154 9.631 -22.334 1.00 70.50 196 GLY A C 1
ATOM 1454 O O . GLY A 1 196 ? -4.872 8.634 -22.464 1.00 70.50 196 GLY A O 1
ATOM 1455 N N . GLY A 1 197 ? -3.065 9.635 -21.567 1.00 72.00 197 GLY A N 1
ATOM 1456 C CA . GLY A 1 197 ? -2.618 8.483 -20.795 1.00 72.00 197 GLY A CA 1
ATOM 1457 C C . GLY A 1 197 ? -2.037 8.845 -19.427 1.00 72.00 197 GLY A C 1
ATOM 1458 O O . GLY A 1 197 ? -1.872 10.013 -19.084 1.00 72.00 197 GLY A O 1
ATOM 1459 N N . PRO A 1 198 ? -1.713 7.835 -18.606 1.00 69.50 198 PRO A N 1
ATOM 1460 C CA . PRO A 1 198 ? -1.464 7.987 -17.167 1.00 69.50 198 PRO A CA 1
ATOM 1461 C C . PRO A 1 198 ? -0.184 8.749 -16.793 1.00 69.50 198 PRO A C 1
ATOM 1463 O O . PRO A 1 198 ? 0.102 8.913 -15.609 1.00 69.50 198 PRO A O 1
ATOM 1466 N N . PHE A 1 199 ? 0.587 9.204 -17.781 1.00 75.38 199 PHE A N 1
ATOM 1467 C CA . PHE A 1 199 ? 1.756 10.055 -17.574 1.00 75.38 199 PHE A CA 1
ATOM 1468 C C . PHE A 1 199 ? 1.581 11.488 -18.077 1.00 75.38 199 PHE A C 1
ATOM 1470 O O . PHE A 1 199 ? 2.539 12.250 -17.981 1.00 75.38 199 PHE A O 1
ATOM 1477 N N . ASP A 1 200 ? 0.398 11.861 -18.577 1.00 77.81 200 ASP A N 1
ATOM 1478 C CA . ASP A 1 200 ? 0.115 13.228 -19.036 1.00 77.81 200 ASP A CA 1
ATOM 1479 C C . ASP A 1 200 ? 0.493 14.253 -17.967 1.00 77.81 200 ASP A C 1
ATOM 1481 O O . ASP A 1 200 ? 1.335 15.112 -18.210 1.00 77.81 200 ASP A O 1
ATOM 1485 N N . ASP A 1 201 ? -0.040 14.100 -16.753 1.00 78.25 201 ASP A N 1
ATOM 1486 C CA . ASP A 1 201 ? 0.235 15.025 -15.650 1.00 78.25 201 ASP A CA 1
ATOM 1487 C C . ASP A 1 201 ? 1.718 15.037 -15.258 1.00 78.25 201 ASP A C 1
ATOM 1489 O O . ASP A 1 201 ? 2.275 16.083 -14.925 1.00 78.25 201 ASP A O 1
ATOM 1493 N N . LEU A 1 202 ? 2.381 13.876 -15.317 1.00 81.25 202 LEU A N 1
ATOM 1494 C CA . LEU A 1 202 ? 3.777 13.738 -14.913 1.00 81.25 202 LEU A CA 1
ATOM 1495 C C . LEU A 1 202 ? 4.718 14.469 -15.876 1.00 81.25 202 LEU A C 1
ATOM 1497 O O . LEU A 1 202 ? 5.584 15.221 -15.431 1.00 81.25 202 LEU A O 1
ATOM 1501 N N . PHE A 1 203 ? 4.548 14.259 -17.182 1.00 83.38 203 PHE A N 1
ATOM 1502 C CA . PHE A 1 203 ? 5.361 14.927 -18.197 1.00 83.38 203 PHE A CA 1
ATOM 1503 C C . PHE A 1 203 ? 4.921 16.380 -18.417 1.00 83.38 203 PHE A C 1
ATOM 1505 O O . PHE A 1 203 ? 5.764 17.209 -18.745 1.00 83.38 203 PHE A O 1
ATOM 1512 N N . ALA A 1 204 ? 3.658 16.743 -18.176 1.00 79.81 204 ALA A N 1
ATOM 1513 C CA . ALA A 1 204 ? 3.213 18.138 -18.220 1.00 79.81 204 ALA A CA 1
ATOM 1514 C C . ALA A 1 204 ? 3.787 18.984 -17.068 1.00 79.81 204 ALA A C 1
ATOM 1516 O O . ALA A 1 204 ? 3.994 20.188 -17.231 1.00 79.81 204 ALA A O 1
ATOM 1517 N N . ALA A 1 205 ? 4.067 18.367 -15.914 1.00 81.25 205 ALA A N 1
ATOM 1518 C CA . ALA A 1 205 ? 4.617 19.048 -14.741 1.00 81.25 205 ALA A CA 1
ATOM 1519 C C . ALA A 1 205 ? 6.096 19.449 -14.887 1.00 81.25 205 ALA A C 1
ATOM 1521 O O . ALA A 1 205 ? 6.589 20.263 -14.103 1.00 81.25 205 ALA A O 1
ATOM 1522 N N . VAL A 1 206 ? 6.811 18.897 -15.870 1.00 83.81 206 VAL A N 1
ATOM 1523 C CA . VAL A 1 206 ? 8.243 19.141 -16.078 1.00 83.81 206 VAL A CA 1
ATOM 1524 C C . VAL A 1 206 ? 8.508 19.654 -17.487 1.00 83.81 206 VAL A C 1
ATOM 1526 O O . VAL A 1 206 ? 7.881 19.243 -18.456 1.00 83.81 206 VAL A O 1
ATOM 1529 N N . THR A 1 207 ? 9.459 20.579 -17.620 1.00 88.94 207 THR A N 1
ATOM 1530 C CA . THR A 1 207 ? 9.934 21.004 -18.950 1.00 88.94 207 THR A CA 1
ATOM 1531 C C . THR A 1 207 ? 11.080 20.124 -19.420 1.00 88.94 207 THR A C 1
ATOM 1533 O O . THR A 1 207 ? 11.126 19.716 -20.576 1.00 88.94 207 THR A O 1
ATOM 1536 N N . GLU A 1 208 ? 11.999 19.846 -18.504 1.00 92.88 208 GLU A N 1
ATOM 1537 C CA . GLU A 1 208 ? 13.218 19.099 -18.745 1.00 92.88 208 GLU A CA 1
ATOM 1538 C C . GLU A 1 208 ? 13.577 18.343 -17.459 1.00 92.88 208 GLU A C 1
ATOM 1540 O O . GLU A 1 208 ? 13.322 18.847 -16.360 1.00 92.88 208 GLU A O 1
ATOM 1545 N N . VAL A 1 209 ? 14.128 17.137 -17.591 1.00 93.19 209 VAL A N 1
ATOM 1546 C CA . VAL A 1 209 ? 14.607 16.309 -16.476 1.00 93.19 209 VAL A CA 1
ATOM 1547 C C . VAL A 1 209 ? 15.970 15.740 -16.847 1.00 93.19 209 VAL A C 1
ATOM 1549 O O . VAL A 1 209 ? 16.120 15.161 -17.917 1.00 93.19 209 VAL A O 1
ATOM 1552 N N . THR A 1 210 ? 16.965 15.882 -15.975 1.00 95.19 210 THR A N 1
ATOM 1553 C CA . THR A 1 210 ? 18.264 15.217 -16.154 1.00 95.19 210 THR A CA 1
ATOM 1554 C C . THR A 1 210 ? 18.135 13.731 -15.844 1.00 95.19 210 THR A C 1
ATOM 1556 O O . THR A 1 210 ? 17.644 13.375 -14.775 1.00 95.19 210 THR A O 1
ATOM 1559 N N . VAL A 1 211 ? 18.592 12.871 -16.755 1.00 96.44 211 VAL A N 1
ATOM 1560 C CA . VAL A 1 211 ? 18.506 11.409 -16.624 1.00 96.44 211 VAL A CA 1
ATOM 1561 C C . VAL A 1 211 ? 19.884 10.754 -16.684 1.00 96.44 211 VAL A C 1
ATOM 1563 O O . VAL A 1 211 ? 20.860 11.360 -17.131 1.00 96.44 211 VAL A O 1
ATOM 1566 N N . ASN A 1 212 ? 19.965 9.502 -16.236 1.00 96.25 212 ASN A N 1
ATOM 1567 C CA . ASN A 1 212 ? 21.093 8.616 -16.518 1.00 96.25 212 ASN A CA 1
ATOM 1568 C C . ASN A 1 212 ? 20.942 7.988 -17.911 1.00 96.25 212 ASN A C 1
ATOM 1570 O O . ASN A 1 212 ? 19.851 7.967 -18.465 1.00 96.25 212 ASN A O 1
ATOM 1574 N N . SER A 1 213 ? 22.014 7.465 -18.503 1.00 94.56 213 SER A N 1
ATOM 1575 C CA . SER A 1 213 ? 21.910 6.797 -19.806 1.00 94.56 213 SER A CA 1
ATOM 1576 C C . SER A 1 213 ? 22.998 5.737 -19.974 1.00 94.56 213 SER A C 1
ATOM 1578 O O . SER A 1 213 ? 24.149 5.955 -19.597 1.00 94.56 213 SER A O 1
ATOM 1580 N N . ARG A 1 214 ? 22.607 4.547 -20.444 1.00 92.44 214 ARG A N 1
ATOM 1581 C CA . ARG A 1 214 ? 23.453 3.338 -20.526 1.00 92.44 214 ARG A CA 1
ATOM 1582 C C . ARG A 1 214 ? 23.136 2.503 -21.767 1.00 92.44 214 ARG A C 1
ATOM 1584 O O . ARG A 1 214 ? 23.131 1.277 -21.700 1.00 92.44 214 ARG A O 1
ATOM 1591 N N . HIS A 1 215 ? 22.770 3.157 -22.862 1.00 92.50 215 HIS A N 1
ATOM 1592 C CA . HIS A 1 215 ? 22.353 2.479 -24.082 1.00 92.50 215 HIS A CA 1
ATOM 1593 C C . HIS A 1 215 ? 23.098 3.022 -25.296 1.00 92.50 215 HIS A C 1
ATOM 1595 O O . HIS A 1 215 ? 23.429 4.201 -25.399 1.00 92.50 215 HIS A O 1
ATOM 1601 N N . HIS A 1 216 ? 23.324 2.131 -26.248 1.00 94.62 216 HIS A N 1
ATOM 1602 C CA . HIS A 1 216 ? 23.875 2.455 -27.557 1.00 94.62 216 HIS A CA 1
ATOM 1603 C C . HIS A 1 216 ? 22.929 2.006 -28.675 1.00 94.62 216 HIS A C 1
ATOM 1605 O O . HIS A 1 216 ? 22.913 2.641 -29.721 1.00 94.62 216 HIS A O 1
ATOM 1611 N N . GLN A 1 217 ? 22.071 1.008 -28.445 1.00 96.69 217 GLN A N 1
ATOM 1612 C CA . GLN A 1 217 ? 20.878 0.762 -29.254 1.00 96.69 217 GLN A CA 1
ATOM 1613 C C . GLN A 1 217 ? 19.737 1.702 -28.819 1.00 96.69 217 GLN A C 1
ATOM 1615 O O . GLN A 1 217 ? 19.604 2.013 -27.633 1.00 96.69 217 GLN A O 1
ATOM 1620 N N . ALA A 1 218 ? 18.900 2.175 -29.747 1.00 97.06 218 ALA A N 1
ATOM 1621 C CA . ALA A 1 218 ? 17.737 3.011 -29.413 1.00 97.06 218 ALA A CA 1
ATOM 1622 C C . ALA A 1 218 ? 16.685 3.046 -30.530 1.00 97.06 218 ALA A C 1
ATOM 1624 O O . ALA A 1 218 ? 16.896 2.509 -31.615 1.00 97.06 218 ALA A O 1
ATOM 1625 N N . VAL A 1 219 ? 15.546 3.696 -30.283 1.00 97.88 219 VAL A N 1
ATOM 1626 C CA . VAL A 1 219 ? 14.467 3.860 -31.272 1.00 97.88 219 VAL A CA 1
ATOM 1627 C C . VAL A 1 219 ? 14.944 4.653 -32.496 1.00 97.88 219 VAL A C 1
ATOM 1629 O O . VAL A 1 219 ? 15.484 5.750 -32.363 1.00 97.88 219 VAL A O 1
ATOM 1632 N N . LYS A 1 220 ? 14.709 4.103 -33.695 1.00 96.94 220 LYS A N 1
ATOM 1633 C CA . LYS A 1 220 ? 14.959 4.755 -34.993 1.00 96.94 220 LYS A CA 1
ATOM 1634 C C . LYS A 1 220 ? 13.672 5.276 -35.606 1.00 96.94 220 LYS A C 1
ATOM 1636 O O . LYS A 1 220 ? 13.537 6.477 -35.806 1.00 96.94 220 LYS A O 1
ATOM 1641 N N . GLU A 1 221 ? 12.715 4.386 -35.841 1.00 97.81 221 GLU A N 1
ATOM 1642 C CA . GLU A 1 221 ? 11.348 4.754 -36.205 1.00 97.81 221 GLU A CA 1
ATOM 1643 C C . GLU A 1 221 ? 10.416 4.314 -35.083 1.00 97.81 221 GLU A C 1
ATOM 1645 O O . GLU A 1 221 ? 10.385 3.136 -34.701 1.00 97.81 221 GLU A O 1
ATOM 1650 N N . LEU A 1 222 ? 9.673 5.276 -34.537 1.00 97.62 222 LEU A N 1
ATOM 1651 C CA . LEU A 1 222 ? 8.697 5.013 -33.493 1.00 97.62 222 LEU A CA 1
ATOM 1652 C C . LEU A 1 222 ? 7.492 4.268 -34.084 1.00 97.62 222 LEU A C 1
ATOM 1654 O O . LEU A 1 222 ? 6.972 4.631 -35.139 1.00 97.62 222 LEU A O 1
ATOM 1658 N N . ALA A 1 223 ? 7.058 3.215 -33.401 1.00 96.88 223 ALA A N 1
ATOM 1659 C CA . ALA A 1 223 ? 6.020 2.320 -33.876 1.00 96.88 223 ALA A CA 1
ATOM 1660 C C . ALA A 1 223 ? 4.656 3.016 -34.022 1.00 96.88 223 ALA A C 1
ATOM 1662 O O . ALA A 1 223 ? 4.314 3.891 -33.218 1.00 96.88 223 ALA A O 1
ATOM 1663 N N . PRO A 1 224 ? 3.813 2.581 -34.978 1.00 93.69 224 PRO A N 1
ATOM 1664 C CA . PRO A 1 224 ? 2.452 3.081 -35.105 1.00 93.69 224 PRO A CA 1
ATOM 1665 C C . PRO A 1 224 ? 1.659 2.978 -33.794 1.00 93.69 224 PRO A C 1
ATOM 1667 O O . PRO A 1 224 ? 1.605 1.931 -33.149 1.00 93.69 224 PRO A O 1
ATOM 1670 N N . GLY A 1 225 ? 1.000 4.075 -33.417 1.00 89.31 225 GLY A N 1
ATOM 1671 C CA . GLY A 1 225 ? 0.181 4.155 -32.205 1.00 89.31 225 GLY A CA 1
ATOM 1672 C C . GLY A 1 225 ? 0.952 4.488 -30.925 1.00 89.31 225 GLY A C 1
ATOM 1673 O O . GLY A 1 225 ? 0.308 4.737 -29.907 1.00 89.31 225 GLY A O 1
ATOM 1674 N N . LEU A 1 226 ? 2.286 4.539 -30.963 1.00 92.31 226 LEU A N 1
ATOM 1675 C CA . LEU A 1 226 ? 3.077 5.173 -29.912 1.00 92.31 226 LEU A CA 1
ATOM 1676 C C . LEU A 1 226 ? 3.201 6.676 -30.179 1.00 92.31 226 LEU A C 1
ATOM 1678 O O . LEU A 1 226 ? 3.325 7.113 -31.322 1.00 92.31 226 LEU A O 1
ATOM 1682 N N . LEU A 1 227 ? 3.175 7.456 -29.105 1.00 92.31 227 LEU A N 1
ATOM 1683 C CA . LEU A 1 227 ? 3.407 8.893 -29.103 1.00 92.31 227 LEU A CA 1
ATOM 1684 C C . LEU A 1 227 ? 4.677 9.189 -28.296 1.00 92.31 227 LEU A C 1
ATOM 1686 O O . LEU A 1 227 ? 4.832 8.622 -27.208 1.00 92.31 227 LEU A O 1
ATOM 1690 N N . PRO A 1 228 ? 5.586 10.041 -28.802 1.00 93.56 228 PRO A N 1
ATOM 1691 C CA . PRO A 1 228 ? 6.749 10.468 -28.039 1.00 93.56 228 PRO A CA 1
ATOM 1692 C C . PRO A 1 228 ? 6.293 11.326 -26.853 1.00 93.56 228 PRO A C 1
ATOM 1694 O O . PRO A 1 228 ? 5.427 12.187 -26.990 1.00 93.56 228 PRO A O 1
ATOM 1697 N N . LEU A 1 229 ? 6.860 11.061 -25.679 1.00 92.50 229 LEU A N 1
ATOM 1698 C CA . LEU A 1 229 ? 6.586 11.795 -24.439 1.00 92.50 229 LEU A CA 1
ATOM 1699 C C . LEU A 1 229 ? 7.764 12.673 -24.027 1.00 92.50 229 LEU A C 1
ATOM 1701 O O . LEU A 1 229 ? 7.566 13.719 -23.408 1.00 92.50 229 LEU A O 1
ATOM 1705 N N . ALA A 1 230 ? 8.982 12.242 -24.355 1.00 94.19 230 ALA A N 1
ATOM 1706 C CA . ALA A 1 230 ? 10.183 13.025 -24.137 1.00 94.19 230 ALA A CA 1
ATOM 1707 C C . ALA A 1 230 ? 11.272 12.683 -25.155 1.00 94.19 230 ALA A C 1
ATOM 1709 O O . ALA A 1 230 ? 11.369 11.533 -25.600 1.00 94.19 230 ALA A O 1
ATOM 1710 N N . THR A 1 231 ? 12.116 13.666 -25.462 1.00 95.88 231 THR A N 1
ATOM 1711 C CA . THR A 1 231 ? 13.275 13.509 -26.345 1.00 95.88 231 THR A CA 1
ATOM 1712 C C . THR A 1 231 ? 14.549 14.070 -25.726 1.00 95.88 231 THR A C 1
ATOM 1714 O O . THR A 1 231 ? 14.519 15.010 -24.928 1.00 95.88 231 THR A O 1
ATOM 1717 N N . SER A 1 232 ? 15.691 13.528 -26.123 1.00 95.56 232 SER A N 1
ATOM 1718 C CA . SER A 1 232 ? 17.011 14.074 -25.803 1.00 95.56 232 SER A CA 1
ATOM 1719 C C . SER A 1 232 ? 17.341 15.316 -26.666 1.00 95.56 232 SER A C 1
ATOM 1721 O O . SER A 1 232 ? 16.608 15.636 -27.612 1.00 95.56 232 SER A O 1
ATOM 1723 N N . PRO A 1 233 ? 18.452 16.038 -26.401 1.00 94.38 233 PRO A N 1
ATOM 1724 C CA . PRO A 1 233 ? 18.846 17.222 -27.175 1.00 94.38 233 PRO A CA 1
ATOM 1725 C C . PRO A 1 233 ? 19.213 16.916 -28.632 1.00 94.38 233 PRO A C 1
ATOM 1727 O O . PRO A 1 233 ? 19.186 17.809 -29.474 1.00 94.38 233 PRO A O 1
ATOM 1730 N N . ASP A 1 234 ? 19.571 15.666 -28.923 1.00 93.50 234 ASP A N 1
ATOM 1731 C CA . ASP A 1 234 ? 19.815 15.147 -30.267 1.00 93.50 234 ASP A CA 1
ATOM 1732 C C . ASP A 1 234 ? 18.557 14.543 -30.908 1.00 93.50 234 ASP A C 1
ATOM 1734 O O . ASP A 1 234 ? 18.676 13.774 -31.857 1.00 93.50 234 ASP A O 1
ATOM 1738 N N . GLU A 1 235 ? 17.365 14.886 -30.410 1.00 93.44 235 GLU A N 1
ATOM 1739 C CA . GLU A 1 235 ? 16.061 14.506 -30.979 1.00 93.44 235 GLU A CA 1
ATOM 1740 C C . GLU A 1 235 ? 15.780 12.990 -30.940 1.00 93.44 235 GLU A C 1
ATOM 1742 O O . GLU A 1 235 ? 14.911 12.491 -31.657 1.00 93.44 235 GLU A O 1
ATOM 1747 N N . LEU A 1 236 ? 16.502 12.231 -30.107 1.00 95.88 236 LEU A N 1
ATOM 1748 C CA . LEU A 1 236 ? 16.210 10.816 -29.881 1.00 95.88 236 LEU A CA 1
ATOM 1749 C C . LEU A 1 236 ? 14.969 10.692 -28.993 1.00 95.88 236 LEU A C 1
ATOM 1751 O O . LEU A 1 236 ? 14.844 11.410 -28.002 1.00 95.88 236 LEU A O 1
ATOM 1755 N N . VAL A 1 237 ? 14.060 9.773 -29.323 1.00 96.25 237 VAL A N 1
ATOM 1756 C CA . VAL A 1 237 ? 12.904 9.476 -28.466 1.00 96.25 237 VAL A CA 1
ATOM 1757 C C . VAL A 1 237 ? 13.377 8.731 -27.221 1.00 96.25 237 VAL A C 1
ATOM 1759 O O . VAL A 1 237 ? 13.831 7.593 -27.301 1.00 96.25 237 VAL A O 1
ATOM 1762 N N . GLU A 1 238 ? 13.211 9.374 -26.070 1.00 96.81 238 GLU A N 1
ATOM 1763 C CA . GLU A 1 238 ? 13.648 8.887 -24.758 1.00 96.81 238 GLU A CA 1
ATOM 1764 C C . GLU A 1 238 ? 12.478 8.372 -23.918 1.00 96.81 238 GLU A C 1
ATOM 1766 O O . GLU A 1 238 ? 12.658 7.569 -23.008 1.00 96.81 238 GLU A O 1
ATOM 1771 N N . ALA A 1 239 ? 11.253 8.799 -24.216 1.00 95.44 239 ALA A N 1
ATOM 1772 C CA . ALA A 1 239 ? 10.049 8.229 -23.633 1.00 95.44 239 ALA A CA 1
ATOM 1773 C C . ALA A 1 239 ? 8.940 8.140 -24.673 1.00 95.44 239 ALA A C 1
ATOM 1775 O O . ALA A 1 239 ? 8.775 9.043 -25.493 1.00 95.44 2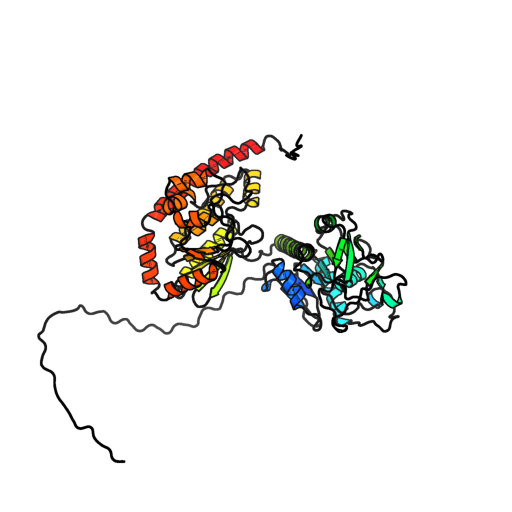39 ALA A O 1
ATOM 1776 N N . ALA A 1 240 ? 8.146 7.076 -24.607 1.00 94.12 240 ALA A N 1
ATOM 1777 C CA . ALA A 1 240 ? 6.985 6.887 -25.464 1.00 94.12 240 ALA A CA 1
ATOM 1778 C C . ALA A 1 240 ? 5.814 6.288 -24.683 1.00 94.12 240 ALA A C 1
ATOM 1780 O O . ALA A 1 240 ? 6.003 5.505 -23.750 1.00 94.12 240 ALA A O 1
ATOM 1781 N N . GLY A 1 241 ? 4.597 6.635 -25.089 1.00 92.06 241 GLY A N 1
ATOM 1782 C CA . GLY A 1 241 ? 3.360 6.132 -24.503 1.00 92.06 241 GLY A CA 1
ATOM 1783 C C . GLY A 1 241 ? 2.327 5.793 -25.565 1.00 92.06 241 GLY A C 1
ATOM 1784 O O . GLY A 1 241 ? 2.387 6.286 -26.688 1.00 92.06 241 GLY A O 1
ATOM 1785 N N . ARG A 1 242 ? 1.355 4.953 -25.211 1.00 89.12 242 ARG A N 1
ATOM 1786 C CA . ARG A 1 242 ? 0.173 4.696 -26.040 1.00 89.12 242 ARG A CA 1
ATOM 1787 C C . ARG A 1 242 ? -1.073 5.229 -25.327 1.00 89.12 242 ARG A C 1
ATOM 1789 O O . ARG A 1 242 ? -1.263 4.883 -24.160 1.00 89.12 242 ARG A O 1
ATOM 1796 N N . PRO A 1 243 ? -1.933 6.021 -25.995 1.00 83.81 243 PRO A N 1
ATOM 1797 C CA . PRO A 1 243 ? -3.182 6.500 -25.406 1.00 83.81 243 PRO A CA 1
ATOM 1798 C C . PRO A 1 243 ? -4.069 5.364 -24.874 1.00 83.81 243 PRO A C 1
ATOM 1800 O O . PRO A 1 243 ? -4.101 4.259 -25.429 1.00 83.81 243 PRO A O 1
ATOM 1803 N N . GLY A 1 244 ? -4.845 5.650 -23.827 1.00 78.81 244 GLY A N 1
ATOM 1804 C CA . GLY A 1 244 ? -5.795 4.704 -23.239 1.00 78.81 244 GLY A CA 1
ATOM 1805 C C . GLY A 1 244 ? -5.262 4.003 -21.988 1.00 78.81 244 GLY A C 1
ATOM 1806 O O . GLY A 1 244 ? -5.384 4.531 -20.888 1.00 78.81 244 GLY A O 1
ATOM 1807 N N . ARG A 1 245 ? -4.747 2.775 -22.122 1.00 74.50 245 ARG A N 1
ATOM 1808 C CA . ARG A 1 245 ? -4.280 1.967 -20.969 1.00 74.50 245 ARG A CA 1
ATOM 1809 C C . ARG A 1 245 ? -2.872 2.383 -20.552 1.00 74.50 245 ARG A C 1
ATOM 1811 O O . ARG A 1 245 ? -2.140 2.952 -21.353 1.00 74.50 245 ARG A O 1
ATOM 1818 N N . PHE A 1 246 ? -2.457 2.016 -19.338 1.00 80.75 246 PHE A N 1
ATOM 1819 C CA . PHE A 1 246 ? -1.076 2.228 -18.906 1.00 80.75 246 PHE A CA 1
ATOM 1820 C C . PHE A 1 246 ? -0.108 1.418 -19.764 1.00 80.75 246 PHE A C 1
ATOM 1822 O O . PHE A 1 246 ? 0.065 0.216 -19.582 1.00 80.75 246 PHE A O 1
ATOM 1829 N N . PHE A 1 247 ? 0.498 2.096 -20.724 1.00 86.44 247 PHE A N 1
ATOM 1830 C CA . PHE A 1 247 ? 1.439 1.520 -21.655 1.00 86.44 247 PHE A CA 1
ATOM 1831 C C . PHE A 1 247 ? 2.444 2.607 -21.996 1.00 86.44 247 PHE A C 1
ATOM 1833 O O . PHE A 1 247 ? 2.178 3.474 -22.829 1.00 86.44 247 PHE A O 1
ATOM 1840 N N . ALA A 1 248 ? 3.576 2.590 -21.304 1.00 87.62 248 ALA A N 1
ATOM 1841 C CA . ALA A 1 248 ? 4.651 3.517 -21.599 1.00 87.62 248 ALA A CA 1
ATOM 1842 C C . ALA A 1 248 ? 6.005 2.875 -21.386 1.00 87.62 248 ALA A C 1
ATOM 1844 O O . ALA A 1 248 ? 6.135 1.823 -20.757 1.00 87.62 248 ALA A O 1
ATOM 1845 N N . ALA A 1 249 ? 7.020 3.530 -21.915 1.00 94.25 249 ALA A N 1
ATOM 1846 C CA . ALA A 1 249 ? 8.380 3.110 -21.733 1.00 94.25 249 ALA A CA 1
ATOM 1847 C C . ALA A 1 249 ? 9.334 4.297 -21.812 1.00 94.25 249 ALA A C 1
ATOM 1849 O O . ALA A 1 249 ? 9.028 5.317 -22.432 1.00 94.25 249 ALA A O 1
ATOM 1850 N N . VAL A 1 250 ? 10.472 4.146 -21.150 1.00 96.81 250 VAL A N 1
ATOM 1851 C CA . VAL A 1 250 ? 11.544 5.136 -21.079 1.00 96.81 250 VAL A CA 1
ATOM 1852 C C . VAL A 1 250 ? 12.861 4.480 -21.467 1.00 96.81 250 VAL A C 1
ATOM 1854 O O . VAL A 1 250 ? 13.038 3.282 -21.249 1.00 96.81 250 VAL A O 1
ATOM 1857 N N . GLN A 1 251 ? 13.769 5.244 -22.054 1.00 97.12 251 GLN A N 1
ATOM 1858 C CA . GLN A 1 251 ? 15.038 4.759 -22.585 1.00 97.12 251 GLN A CA 1
ATOM 1859 C C . GLN A 1 251 ? 16.167 4.823 -21.536 1.00 97.12 251 GLN A C 1
ATOM 1861 O O . GLN A 1 251 ? 17.094 4.011 -21.582 1.00 97.12 251 GLN A O 1
ATOM 1866 N N . TRP A 1 252 ? 16.036 5.696 -20.533 1.00 97.06 252 TRP A N 1
ATOM 1867 C CA . TRP A 1 252 ? 16.902 5.750 -19.352 1.00 97.06 252 TRP A CA 1
ATOM 1868 C C . TRP A 1 252 ? 16.500 4.741 -18.261 1.00 97.06 252 TRP A C 1
ATOM 1870 O O . TRP A 1 252 ? 15.579 3.943 -18.435 1.00 97.06 252 TRP A O 1
ATOM 1880 N N . HIS A 1 253 ? 17.180 4.793 -17.111 1.00 96.75 253 HIS A N 1
ATOM 1881 C CA . HIS A 1 253 ? 17.032 3.857 -15.994 1.00 96.75 253 HIS A CA 1
ATOM 1882 C C . HIS A 1 253 ? 16.508 4.535 -14.713 1.00 96.75 253 HIS A C 1
ATOM 1884 O O . HIS A 1 253 ? 17.282 4.823 -13.789 1.00 96.75 253 HIS A O 1
ATOM 1890 N N . PRO A 1 254 ? 15.190 4.807 -14.619 1.00 95.00 254 PRO A N 1
ATOM 1891 C CA . PRO A 1 254 ? 14.597 5.488 -13.469 1.00 95.00 254 PRO A CA 1
ATOM 1892 C C . PRO A 1 254 ? 14.674 4.672 -12.169 1.00 95.00 254 PRO A C 1
ATOM 1894 O O . PRO A 1 254 ? 14.523 5.242 -11.091 1.00 95.00 254 PRO A O 1
ATOM 1897 N N . GLU A 1 255 ? 14.887 3.355 -12.239 1.00 93.31 255 GLU A N 1
ATOM 1898 C CA . GLU A 1 255 ? 15.031 2.471 -11.078 1.00 93.31 255 GLU A CA 1
ATOM 1899 C C . GLU A 1 255 ? 16.247 2.816 -10.214 1.00 93.31 255 GLU A C 1
ATOM 1901 O O . GLU A 1 255 ? 16.204 2.616 -9.002 1.00 93.31 255 GLU A O 1
ATOM 1906 N N . ASP A 1 256 ? 17.295 3.375 -10.821 1.00 92.31 256 ASP A N 1
ATOM 1907 C CA . ASP A 1 256 ? 18.496 3.836 -10.120 1.00 92.31 256 ASP A CA 1
ATOM 1908 C C . ASP A 1 256 ? 18.367 5.307 -9.661 1.00 92.31 256 ASP A C 1
ATOM 1910 O O . ASP A 1 256 ? 19.231 5.810 -8.953 1.00 92.31 256 ASP A O 1
ATOM 1914 N N . LEU A 1 257 ? 17.264 5.988 -10.009 1.00 91.19 257 LEU A N 1
ATOM 1915 C CA . LEU A 1 257 ? 17.027 7.413 -9.738 1.00 91.19 257 LEU A CA 1
ATOM 1916 C C . LEU A 1 257 ? 15.808 7.671 -8.830 1.00 91.19 257 LEU A C 1
ATOM 1918 O O . LEU A 1 257 ? 15.347 8.803 -8.700 1.00 91.19 257 LEU A O 1
ATOM 1922 N N . VAL A 1 258 ? 15.263 6.638 -8.176 1.00 81.44 258 VAL A N 1
ATOM 1923 C CA . VAL A 1 258 ? 14.024 6.718 -7.365 1.00 81.44 258 VAL A CA 1
ATOM 1924 C C . VAL A 1 258 ? 14.096 7.633 -6.133 1.00 81.44 258 VAL A C 1
ATOM 1926 O O . VAL A 1 258 ? 13.071 7.857 -5.480 1.00 81.44 258 VAL A O 1
ATOM 1929 N N . ALA A 1 259 ? 15.281 8.149 -5.796 1.00 76.12 259 ALA A N 1
ATOM 1930 C CA . ALA A 1 259 ? 15.437 9.215 -4.808 1.00 76.12 259 ALA A CA 1
ATOM 1931 C C . ALA A 1 259 ? 14.760 10.519 -5.270 1.00 76.12 259 ALA A C 1
ATOM 1933 O O . ALA A 1 259 ? 14.224 11.257 -4.443 1.00 76.12 259 ALA A O 1
ATOM 1934 N N . GLU A 1 260 ? 14.700 10.750 -6.583 1.00 81.94 260 GLU A N 1
ATOM 1935 C CA . GLU A 1 260 ? 14.078 11.930 -7.169 1.00 81.94 260 GLU A CA 1
ATOM 1936 C C . GLU A 1 260 ? 12.558 11.745 -7.357 1.00 81.94 260 GLU A C 1
ATOM 1938 O O . GLU A 1 260 ? 12.101 10.695 -7.839 1.00 81.94 260 GLU A O 1
ATOM 1943 N N . PRO A 1 261 ? 11.733 12.764 -7.037 1.00 80.62 261 PRO A N 1
ATOM 1944 C CA . PRO A 1 261 ? 10.274 12.647 -7.068 1.00 80.62 261 PRO A CA 1
ATOM 1945 C C . PRO A 1 261 ? 9.694 12.226 -8.422 1.00 80.62 261 PRO A C 1
ATOM 1947 O O . PRO A 1 261 ? 8.765 11.415 -8.457 1.00 80.62 261 PRO A O 1
ATOM 1950 N N . PHE A 1 262 ? 10.244 12.745 -9.524 1.00 87.00 262 PHE A N 1
ATOM 1951 C CA . PHE A 1 262 ? 9.780 12.444 -10.880 1.00 87.00 262 PHE A CA 1
ATOM 1952 C C . PHE A 1 262 ? 9.949 10.956 -11.217 1.00 87.00 262 PHE A C 1
ATOM 1954 O O . PHE A 1 262 ? 8.998 10.295 -11.638 1.00 87.00 262 PHE A O 1
ATOM 1961 N N . HIS A 1 263 ? 11.126 10.386 -10.948 1.00 89.12 263 HIS A N 1
ATOM 1962 C CA . HIS A 1 2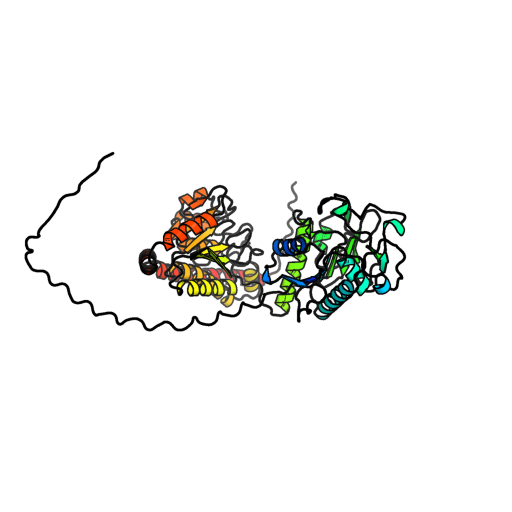63 ? 11.398 8.976 -11.232 1.00 89.12 263 HIS A CA 1
ATOM 1963 C C . HIS A 1 263 ? 10.586 8.046 -10.334 1.00 89.12 263 HIS A C 1
ATOM 1965 O O . HIS A 1 263 ? 10.029 7.057 -10.808 1.00 89.12 263 HIS A O 1
ATOM 1971 N N . LYS A 1 264 ? 10.408 8.400 -9.058 1.00 82.62 264 LYS A N 1
ATOM 1972 C CA . LYS A 1 264 ? 9.512 7.663 -8.158 1.00 82.62 264 LYS A CA 1
ATOM 1973 C C . LYS A 1 264 ? 8.054 7.694 -8.626 1.00 82.62 264 LYS A C 1
ATOM 1975 O O . LYS A 1 264 ? 7.332 6.708 -8.458 1.00 82.62 264 LYS A O 1
ATOM 1980 N N . ALA A 1 265 ? 7.606 8.809 -9.203 1.00 83.81 265 ALA A N 1
ATOM 1981 C CA . ALA A 1 265 ? 6.253 8.945 -9.728 1.00 83.81 265 ALA A CA 1
ATOM 1982 C C . ALA A 1 265 ? 5.988 8.015 -10.925 1.00 83.81 265 ALA A C 1
ATOM 1984 O O . ALA A 1 265 ? 4.878 7.490 -11.017 1.00 83.81 265 ALA A O 1
ATOM 1985 N N . LEU A 1 266 ? 6.998 7.713 -11.758 1.00 89.69 266 L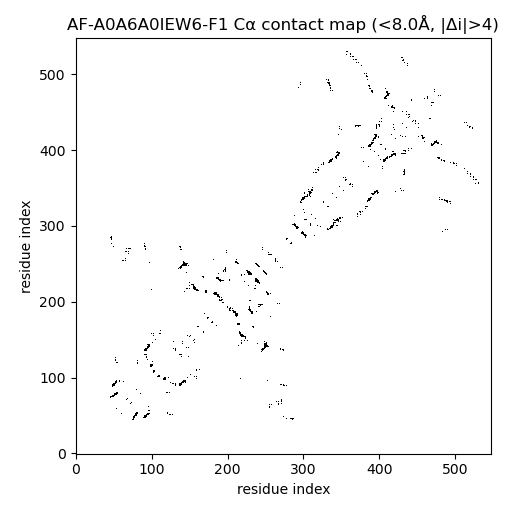EU A N 1
ATOM 1986 C CA . LEU A 1 266 ? 6.872 6.726 -12.843 1.00 89.69 266 LEU A CA 1
ATOM 1987 C C . LEU A 1 266 ? 6.423 5.355 -12.310 1.00 89.69 266 LEU A C 1
ATOM 1989 O O . LEU A 1 266 ? 5.424 4.790 -12.761 1.00 89.69 266 LEU A O 1
ATOM 1993 N N . PHE A 1 267 ? 7.115 4.853 -11.282 1.00 89.19 267 PHE A N 1
ATOM 1994 C CA . PHE A 1 267 ? 6.786 3.570 -10.655 1.00 89.19 267 PHE A CA 1
ATOM 1995 C C . PHE A 1 267 ? 5.462 3.610 -9.888 1.00 89.19 267 PHE A C 1
ATOM 1997 O O . PHE A 1 267 ? 4.714 2.635 -9.924 1.00 89.19 267 PHE A O 1
ATOM 2004 N N . ARG A 1 268 ? 5.134 4.726 -9.218 1.00 84.06 268 ARG A N 1
ATOM 2005 C CA . ARG A 1 268 ? 3.831 4.894 -8.543 1.00 84.06 268 ARG A CA 1
ATOM 2006 C C . ARG A 1 268 ? 2.671 4.838 -9.529 1.00 84.06 268 ARG A C 1
ATOM 2008 O O . ARG A 1 268 ? 1.688 4.159 -9.247 1.00 84.06 268 ARG A O 1
ATOM 2015 N N . GLY A 1 269 ? 2.803 5.501 -10.679 1.00 85.75 269 GLY A N 1
ATOM 2016 C CA . GLY A 1 269 ? 1.820 5.429 -11.758 1.00 85.75 269 GLY A CA 1
ATOM 2017 C C . GLY A 1 269 ? 1.621 3.989 -12.232 1.00 85.75 269 GLY A C 1
ATOM 2018 O O . GLY A 1 269 ? 0.488 3.512 -12.294 1.00 85.75 269 GLY A O 1
ATOM 2019 N N . PHE A 1 270 ? 2.719 3.265 -12.473 1.00 93.38 270 PHE A N 1
ATOM 2020 C CA . PHE A 1 270 ? 2.665 1.871 -12.919 1.00 93.38 270 PHE A CA 1
ATOM 2021 C C . PHE A 1 270 ? 2.014 0.944 -11.888 1.00 93.38 270 PHE A C 1
ATOM 2023 O O . PHE A 1 270 ? 1.080 0.214 -12.219 1.00 93.38 270 PHE A O 1
ATOM 2030 N N . VAL A 1 271 ? 2.451 0.993 -10.626 1.00 87.75 271 VAL A N 1
ATOM 2031 C CA . VAL A 1 271 ? 1.882 0.180 -9.537 1.00 87.75 271 VAL A CA 1
ATOM 2032 C C . VAL A 1 271 ? 0.404 0.511 -9.315 1.00 87.75 271 VAL A C 1
ATOM 2034 O O . VAL A 1 271 ? -0.406 -0.399 -9.130 1.00 87.75 271 VAL A O 1
ATOM 2037 N N . GLY A 1 272 ? 0.033 1.793 -9.375 1.00 85.56 272 GLY A N 1
ATOM 2038 C CA . GLY A 1 272 ? -1.358 2.238 -9.293 1.00 85.56 272 GLY A CA 1
ATOM 2039 C C . GLY A 1 272 ? -2.222 1.638 -10.402 1.00 85.56 272 GLY A C 1
ATOM 2040 O O . GLY A 1 272 ? -3.285 1.083 -10.117 1.00 85.56 272 GLY A O 1
ATOM 2041 N N . ALA A 1 273 ? -1.734 1.657 -11.645 1.00 88.75 273 ALA A N 1
ATOM 2042 C CA . ALA A 1 273 ? -2.417 1.041 -12.778 1.00 88.75 273 ALA A CA 1
ATOM 2043 C C . ALA A 1 273 ? -2.541 -0.483 -12.631 1.00 88.75 273 ALA A C 1
ATOM 2045 O O . ALA A 1 273 ? -3.615 -1.029 -12.877 1.00 88.75 273 ALA A O 1
ATOM 2046 N N . CYS A 1 274 ? -1.484 -1.171 -12.179 1.00 92.19 274 CYS A N 1
ATOM 2047 C CA . CYS A 1 274 ? -1.519 -2.619 -11.925 1.00 92.19 274 CYS A CA 1
ATOM 2048 C C . CYS A 1 274 ? -2.585 -2.973 -10.887 1.00 92.19 274 CYS A C 1
ATOM 2050 O O . CYS A 1 274 ? -3.330 -3.936 -11.047 1.00 92.19 274 CYS A O 1
ATOM 2052 N N . ARG A 1 275 ? -2.693 -2.162 -9.832 1.00 87.50 275 ARG A N 1
ATOM 2053 C CA . ARG A 1 275 ? -3.665 -2.368 -8.758 1.00 87.50 275 ARG A CA 1
ATOM 2054 C C . ARG A 1 275 ? -5.098 -2.103 -9.218 1.00 87.50 275 ARG A C 1
ATOM 2056 O O . ARG A 1 275 ? -5.990 -2.874 -8.873 1.00 87.50 275 ARG A O 1
ATOM 2063 N N . ALA A 1 276 ? -5.316 -1.051 -10.009 1.00 84.94 276 ALA A N 1
ATOM 2064 C CA . ALA A 1 276 ? -6.614 -0.779 -10.625 1.00 84.94 276 ALA A CA 1
ATOM 2065 C C . ALA A 1 276 ? -7.044 -1.943 -11.533 1.00 84.94 276 ALA A C 1
ATOM 2067 O O . ALA A 1 276 ? -8.147 -2.464 -11.384 1.00 84.94 276 ALA A O 1
ATOM 2068 N N . PHE A 1 277 ? -6.131 -2.429 -12.375 1.00 89.00 277 PHE A N 1
ATOM 2069 C CA . PHE A 1 277 ? -6.373 -3.562 -13.264 1.00 89.00 277 PHE A CA 1
ATOM 2070 C C . PHE A 1 277 ? -6.636 -4.876 -12.504 1.00 89.00 277 PHE A C 1
ATOM 2072 O O . PHE A 1 277 ? -7.579 -5.601 -12.821 1.00 89.00 277 PHE A O 1
ATOM 2079 N N . ALA A 1 278 ? -5.857 -5.178 -11.459 1.00 87.69 278 ALA A N 1
ATOM 2080 C CA . ALA A 1 278 ? -6.078 -6.347 -10.603 1.00 87.69 278 ALA A CA 1
ATOM 2081 C C . ALA A 1 278 ? -7.472 -6.307 -9.947 1.00 87.69 278 ALA A C 1
ATOM 2083 O O . ALA A 1 278 ? -8.199 -7.305 -9.964 1.00 87.69 278 ALA A O 1
ATOM 2084 N N . LYS A 1 279 ? -7.878 -5.129 -9.450 1.00 82.19 279 LYS A N 1
ATOM 2085 C CA . LYS A 1 279 ? -9.203 -4.893 -8.862 1.00 82.19 279 LYS A CA 1
ATOM 2086 C C . LYS A 1 279 ? -10.328 -5.091 -9.881 1.00 82.19 279 LYS A C 1
ATOM 2088 O O . LYS A 1 279 ? -11.312 -5.753 -9.562 1.00 82.19 279 LYS A O 1
ATOM 2093 N N . GLU A 1 280 ? -10.187 -4.573 -11.102 1.00 84.06 280 GLU A N 1
ATOM 2094 C CA . GLU A 1 280 ? -11.156 -4.783 -12.194 1.00 84.06 280 GLU A CA 1
ATOM 2095 C C . GLU A 1 280 ? -11.340 -6.268 -12.533 1.00 84.06 280 GLU A C 1
ATOM 2097 O O . GLU A 1 280 ? -12.440 -6.708 -12.863 1.00 84.06 280 GLU A O 1
ATOM 2102 N N . ARG A 1 281 ? -10.278 -7.069 -12.395 1.00 83.75 281 ARG A N 1
ATOM 2103 C CA . ARG A 1 281 ? -10.314 -8.527 -12.579 1.00 83.75 281 ARG A CA 1
ATOM 2104 C C . ARG A 1 281 ? -10.826 -9.298 -11.358 1.00 83.75 281 ARG A C 1
ATOM 2106 O O . ARG A 1 281 ? -10.804 -10.529 -11.374 1.00 83.75 281 ARG A O 1
ATOM 2113 N N . GLY A 1 282 ? -11.262 -8.601 -10.309 1.00 73.56 282 GLY A N 1
ATOM 2114 C CA . GLY A 1 282 ? -11.751 -9.204 -9.073 1.00 73.56 282 GLY A CA 1
ATOM 2115 C C . GLY A 1 282 ? -10.657 -9.845 -8.219 1.00 73.56 282 GLY A C 1
ATOM 2116 O O . GLY A 1 282 ? -10.974 -10.680 -7.371 1.00 73.56 282 GLY A O 1
ATOM 2117 N N . ARG A 1 283 ? -9.377 -9.493 -8.425 1.00 70.75 283 ARG A N 1
ATOM 2118 C CA . ARG A 1 283 ? -8.324 -9.886 -7.483 1.00 70.75 283 ARG A CA 1
ATOM 2119 C C . ARG A 1 283 ? -8.385 -8.972 -6.257 1.00 70.75 283 ARG A C 1
ATOM 2121 O O . ARG A 1 283 ? -8.465 -7.752 -6.425 1.00 70.75 283 ARG A O 1
ATOM 2128 N N . PRO A 1 284 ? -8.390 -9.530 -5.034 1.00 61.16 284 PRO A N 1
ATOM 2129 C CA . PRO A 1 284 ? -8.353 -8.713 -3.826 1.00 61.16 284 PRO A CA 1
ATOM 2130 C C . PRO A 1 284 ? -7.046 -7.915 -3.805 1.00 61.16 284 PRO A C 1
ATOM 2132 O O . PRO A 1 284 ? -6.024 -8.458 -4.183 1.00 61.16 284 PRO A O 1
ATOM 2135 N N . GLY A 1 285 ? -7.059 -6.642 -3.397 1.00 61.62 285 GLY A N 1
ATOM 2136 C CA . GLY A 1 285 ? -5.829 -5.868 -3.162 1.00 61.62 285 GLY A CA 1
ATOM 2137 C C . GLY A 1 285 ? -5.006 -6.440 -1.997 1.00 61.62 285 GLY A C 1
ATOM 2138 O O . GLY A 1 285 ? -5.469 -7.379 -1.340 1.00 61.62 285 GLY A O 1
ATOM 2139 N N . PRO A 1 286 ? -3.785 -5.923 -1.728 1.00 67.38 286 PRO A N 1
ATOM 2140 C CA . PRO A 1 286 ? -3.025 -6.362 -0.563 1.00 67.38 286 PRO A CA 1
ATOM 2141 C C . PRO A 1 286 ? -3.920 -6.220 0.665 1.00 67.38 286 PRO A C 1
ATOM 2143 O O . PRO A 1 286 ? -4.671 -5.236 0.735 1.00 67.38 286 PRO A O 1
ATOM 2146 N N . PRO A 1 287 ? -3.911 -7.201 1.586 1.00 76.38 287 PRO A N 1
ATOM 2147 C CA . PRO A 1 287 ? -4.882 -7.211 2.659 1.00 76.38 287 PRO A CA 1
ATOM 2148 C C . PRO A 1 287 ? -4.750 -5.889 3.421 1.00 76.38 287 PRO A C 1
ATOM 2150 O O . PRO A 1 287 ? -3.628 -5.485 3.752 1.00 76.38 287 PRO A O 1
ATOM 2153 N N . PRO A 1 288 ? -5.863 -5.186 3.688 1.00 85.88 288 PRO A N 1
ATOM 2154 C CA . PRO A 1 288 ? -5.832 -3.887 4.352 1.00 85.88 288 PRO A CA 1
ATOM 2155 C C . PRO A 1 288 ? -5.330 -3.968 5.806 1.00 85.88 288 PRO A C 1
ATOM 2157 O O . PRO A 1 288 ? -5.181 -2.937 6.462 1.00 85.88 288 PRO A O 1
ATOM 2160 N N . VAL A 1 289 ? -5.037 -5.178 6.297 1.00 90.50 289 VAL A N 1
ATOM 2161 C CA . VAL A 1 289 ? -4.394 -5.472 7.576 1.00 90.50 289 VAL A CA 1
ATOM 2162 C C . VAL A 1 289 ? -3.304 -6.529 7.368 1.00 90.50 289 VAL A C 1
ATOM 2164 O O . VAL A 1 289 ? -3.558 -7.593 6.810 1.00 90.50 289 VAL A O 1
ATOM 2167 N N . GLU A 1 290 ? -2.093 -6.257 7.849 1.00 90.44 290 GLU A N 1
ATOM 2168 C CA . GLU A 1 290 ? -0.969 -7.203 7.864 1.00 90.44 290 GLU A CA 1
ATOM 2169 C C . GLU A 1 290 ? -0.614 -7.604 9.299 1.00 90.44 290 GLU A C 1
ATOM 2171 O O . GLU A 1 290 ? -0.790 -6.824 10.234 1.00 90.44 290 GLU A O 1
ATOM 2176 N N . VAL A 1 291 ? -0.026 -8.788 9.484 1.00 88.25 291 VAL A N 1
ATOM 2177 C CA . VAL A 1 291 ? 0.536 -9.214 10.776 1.00 88.25 291 VAL A CA 1
ATOM 2178 C C . VAL A 1 291 ? 1.991 -9.621 10.592 1.00 88.25 291 VAL A C 1
ATOM 2180 O O . VAL A 1 291 ? 2.321 -10.397 9.697 1.00 88.25 291 VAL A O 1
ATOM 2183 N N . ARG A 1 292 ? 2.873 -9.124 11.462 1.00 87.88 292 ARG A N 1
ATOM 2184 C CA . ARG A 1 292 ? 4.275 -9.556 11.553 1.00 87.88 292 ARG A CA 1
ATOM 2185 C C . ARG A 1 292 ? 4.606 -9.972 12.977 1.00 87.88 292 ARG A C 1
ATOM 2187 O O . ARG A 1 292 ? 4.229 -9.283 13.914 1.00 87.88 292 ARG A O 1
ATOM 2194 N N . LEU A 1 293 ? 5.327 -11.075 13.147 1.00 82.62 293 LEU A N 1
ATOM 2195 C CA . LEU A 1 293 ? 5.744 -11.554 14.466 1.00 82.62 293 LEU A CA 1
ATOM 2196 C C . LEU A 1 293 ? 7.132 -11.020 14.827 1.00 82.62 293 LEU A C 1
ATOM 2198 O O . LEU A 1 293 ? 8.063 -11.112 14.029 1.00 82.62 293 LEU A O 1
ATOM 2202 N N . PHE A 1 294 ? 7.273 -10.518 16.051 1.00 81.88 294 PHE A N 1
ATOM 2203 C CA . PHE A 1 294 ? 8.544 -10.129 16.658 1.00 81.88 294 PHE A CA 1
ATOM 2204 C C . PHE A 1 294 ? 8.708 -10.919 17.957 1.00 81.88 294 PHE A C 1
ATOM 2206 O O . PHE A 1 294 ? 8.192 -10.546 19.011 1.00 81.88 294 PHE A O 1
ATOM 2213 N N . GLY A 1 295 ? 9.368 -12.077 17.866 1.00 82.94 295 GLY A N 1
ATOM 2214 C CA . GLY A 1 295 ? 9.317 -13.072 18.938 1.00 82.94 295 GLY A CA 1
ATOM 2215 C C . GLY A 1 295 ? 7.884 -13.582 19.125 1.00 82.94 295 GLY A C 1
ATOM 2216 O O . GLY A 1 295 ? 7.264 -14.031 18.164 1.00 82.94 295 GLY A O 1
ATOM 2217 N N . SER A 1 296 ? 7.351 -13.489 20.346 1.00 80.31 296 SER A N 1
ATOM 2218 C CA . SER A 1 296 ? 5.957 -13.834 20.677 1.00 80.31 296 SER A CA 1
ATOM 2219 C C . SER A 1 296 ? 4.970 -12.670 20.527 1.00 80.31 296 SER A C 1
ATOM 2221 O O . SER A 1 296 ? 3.779 -12.848 20.778 1.00 80.31 296 SER A O 1
ATOM 2223 N N . VAL A 1 297 ? 5.440 -11.479 20.138 1.00 90.25 297 VAL A N 1
ATOM 2224 C CA . VAL A 1 297 ? 4.599 -10.284 20.012 1.00 90.25 297 VAL A CA 1
ATOM 2225 C C . VAL A 1 297 ? 4.187 -10.088 18.549 1.00 90.25 297 VAL A C 1
ATOM 2227 O O . VAL A 1 297 ? 5.023 -9.712 17.721 1.00 90.25 297 VAL A O 1
ATOM 2230 N N . PRO A 1 298 ? 2.911 -10.315 18.194 1.00 92.25 298 PRO A N 1
ATOM 2231 C CA . PRO A 1 298 ? 2.368 -9.883 16.914 1.00 92.25 298 PRO A CA 1
ATOM 2232 C C . PRO A 1 298 ? 2.250 -8.357 16.822 1.00 92.25 298 PRO A C 1
ATOM 2234 O O . PRO A 1 298 ? 1.687 -7.692 17.693 1.00 92.25 298 PRO A O 1
ATOM 2237 N N . VAL A 1 299 ? 2.739 -7.820 15.708 1.00 96.81 299 VAL A N 1
ATOM 2238 C CA . VAL A 1 299 ? 2.537 -6.448 15.245 1.00 96.81 299 VAL A CA 1
ATOM 2239 C C . VAL A 1 299 ? 1.495 -6.478 14.131 1.00 96.81 299 VAL A C 1
ATOM 2241 O O . VAL A 1 299 ? 1.769 -6.956 13.028 1.00 96.81 299 VAL A O 1
ATOM 2244 N N . VAL A 1 300 ? 0.305 -5.970 14.430 1.00 97.31 300 VAL A N 1
ATOM 2245 C CA . VAL A 1 300 ? -0.806 -5.791 13.493 1.00 97.31 300 VAL A CA 1
ATOM 2246 C C . VAL A 1 300 ? -0.664 -4.419 12.836 1.00 97.31 300 VAL A C 1
ATOM 2248 O O . VAL A 1 300 ? -0.497 -3.410 13.523 1.00 97.31 300 VAL A O 1
ATOM 2251 N N . ARG A 1 301 ? -0.684 -4.370 11.505 1.00 96.75 301 ARG A N 1
ATOM 2252 C CA . ARG A 1 301 ? -0.381 -3.169 10.721 1.00 96.75 301 ARG A CA 1
ATOM 2253 C C . ARG A 1 301 ? -1.553 -2.818 9.818 1.00 96.75 301 ARG A C 1
ATOM 2255 O O . ARG A 1 301 ? -1.971 -3.635 9.004 1.00 96.75 301 ARG A O 1
ATOM 2262 N N . LEU A 1 302 ? -2.052 -1.596 9.939 1.00 96.75 302 LEU A N 1
ATOM 2263 C CA . LEU A 1 302 ? -3.008 -1.008 9.006 1.00 96.75 302 LEU A CA 1
ATOM 2264 C C . LEU A 1 302 ? -2.306 -0.786 7.660 1.00 96.75 302 LEU A C 1
ATOM 2266 O O . LEU A 1 302 ? -1.243 -0.172 7.633 1.00 96.75 302 LEU A O 1
ATOM 2270 N N . ASN A 1 303 ? -2.857 -1.300 6.559 1.00 92.81 303 ASN A N 1
ATOM 2271 C CA . ASN A 1 303 ? -2.140 -1.409 5.286 1.00 92.81 303 ASN A CA 1
ATOM 2272 C C . ASN A 1 303 ? -2.860 -0.731 4.114 1.00 92.81 303 ASN A C 1
ATOM 2274 O O . ASN A 1 303 ? -3.115 -1.325 3.066 1.00 92.81 303 ASN A O 1
ATOM 2278 N N . ARG A 1 304 ? -3.173 0.554 4.282 1.00 88.31 304 ARG A N 1
ATOM 2279 C CA . ARG A 1 304 ? -3.645 1.433 3.204 1.00 88.31 304 ARG A CA 1
ATOM 2280 C C . ARG A 1 304 ? -2.852 2.751 3.197 1.00 88.31 304 ARG A C 1
ATOM 2282 O O . ARG A 1 304 ? -3.442 3.824 3.310 1.00 88.31 304 ARG A O 1
ATOM 2289 N N . PRO A 1 305 ? -1.510 2.711 3.053 1.00 87.12 305 PRO A N 1
ATOM 2290 C CA . PRO A 1 305 ? -0.650 3.885 3.235 1.00 87.12 305 PRO A CA 1
ATOM 2291 C C . PRO A 1 305 ? -0.979 5.047 2.287 1.00 87.12 305 PRO A C 1
ATOM 2293 O O . PRO A 1 305 ? -0.844 6.205 2.670 1.00 87.12 305 PRO A O 1
ATOM 2296 N N . ALA A 1 306 ? -1.435 4.751 1.064 1.00 78.94 306 ALA A N 1
ATOM 2297 C CA . ALA A 1 306 ? -1.800 5.764 0.070 1.00 78.94 306 ALA A CA 1
ATOM 2298 C C . ALA A 1 306 ? -3.017 6.613 0.482 1.00 78.94 306 ALA A C 1
ATOM 2300 O O . ALA A 1 306 ? -3.114 7.763 0.072 1.00 78.94 306 ALA A O 1
ATOM 2301 N N . SER A 1 307 ? -3.912 6.070 1.314 1.00 81.38 307 SER A N 1
ATOM 2302 C CA . SER A 1 307 ? -5.076 6.771 1.866 1.00 81.38 307 SER A CA 1
ATOM 2303 C C . SER A 1 307 ? -4.881 7.131 3.342 1.00 81.38 307 SER A C 1
ATOM 2305 O 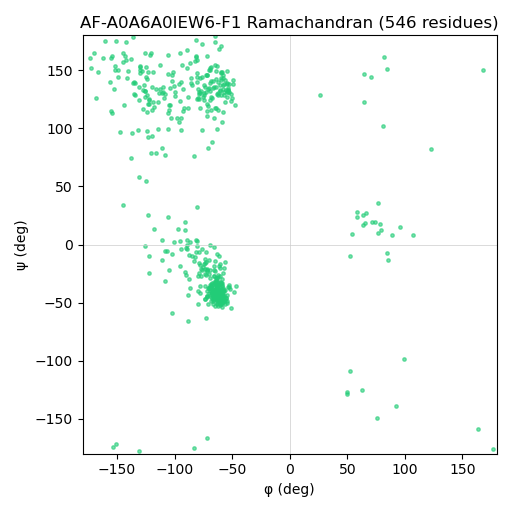O . SER A 1 307 ? -5.854 7.218 4.085 1.00 81.38 307 SER A O 1
ATOM 2307 N N . GLY A 1 308 ? -3.632 7.238 3.813 1.00 88.25 308 GLY A N 1
ATOM 2308 C CA . GLY A 1 308 ? -3.336 7.539 5.217 1.00 88.25 308 GLY A CA 1
ATOM 2309 C C . GLY A 1 308 ? -3.822 6.468 6.201 1.00 88.25 308 GLY A C 1
ATOM 2310 O O . GLY A 1 308 ? -4.086 6.772 7.360 1.00 88.25 308 GLY A O 1
ATOM 2311 N N . ASN A 1 309 ? -3.966 5.216 5.752 1.00 94.31 309 ASN A N 1
ATOM 2312 C CA . ASN A 1 309 ? -4.566 4.116 6.511 1.00 94.31 309 ASN A CA 1
ATOM 2313 C C . ASN A 1 309 ? -6.016 4.384 6.958 1.00 94.31 309 ASN A C 1
ATOM 2315 O O . ASN A 1 309 ? -6.452 3.842 7.973 1.00 94.31 309 ASN A O 1
ATOM 2319 N N . ALA A 1 310 ? -6.765 5.205 6.212 1.00 90.44 310 ALA A N 1
ATOM 2320 C CA . ALA A 1 310 ? -8.180 5.451 6.474 1.00 90.44 310 ALA A CA 1
ATOM 2321 C C . ALA A 1 310 ? -9.027 4.163 6.412 1.00 90.44 310 ALA A C 1
ATOM 2323 O O . ALA A 1 310 ? -8.785 3.274 5.587 1.00 90.44 310 ALA A O 1
ATOM 2324 N N . PHE A 1 311 ? -10.033 4.064 7.277 1.00 90.38 311 PHE A N 1
ATOM 2325 C CA . PHE A 1 311 ? -10.882 2.887 7.424 1.00 90.38 311 PHE A CA 1
ATOM 2326 C C . PHE A 1 311 ? -11.958 2.803 6.339 1.00 90.38 311 PHE A C 1
ATOM 2328 O O . PHE A 1 311 ? -12.786 3.699 6.187 1.00 90.38 311 PHE A O 1
ATOM 2335 N N . THR A 1 312 ? -11.994 1.660 5.653 1.00 84.69 312 THR A N 1
ATOM 2336 C CA . THR A 1 312 ? -13.200 1.127 5.003 1.00 84.69 312 THR A CA 1
ATOM 2337 C C . THR A 1 312 ? -13.884 0.119 5.928 1.00 84.69 312 THR A C 1
ATOM 2339 O O . THR A 1 312 ? -13.262 -0.399 6.860 1.00 84.69 312 THR A O 1
ATOM 2342 N N . ALA A 1 313 ? -15.142 -0.230 5.640 1.00 76.50 313 ALA A N 1
ATOM 2343 C CA . ALA A 1 313 ? -15.840 -1.305 6.352 1.00 76.50 313 ALA A CA 1
ATOM 2344 C C . ALA A 1 313 ? -15.096 -2.655 6.252 1.00 76.50 313 ALA A C 1
ATOM 2346 O O . ALA A 1 313 ? -14.978 -3.366 7.246 1.00 76.50 313 ALA A O 1
ATOM 2347 N N . GLU A 1 314 ? -14.533 -2.971 5.080 1.00 79.94 314 GLU A N 1
ATOM 2348 C CA . GLU A 1 314 ? -13.726 -4.180 4.848 1.00 79.94 314 GLU A CA 1
ATOM 2349 C C . GLU A 1 314 ? -12.491 -4.224 5.758 1.00 79.94 314 GLU A C 1
ATOM 2351 O O . GLU A 1 314 ? -12.261 -5.208 6.460 1.00 79.94 314 GLU A O 1
ATOM 2356 N N . MET A 1 315 ? -11.717 -3.136 5.785 1.00 87.75 315 MET A N 1
ATOM 2357 C CA . MET A 1 315 ? -10.529 -3.030 6.627 1.00 87.75 315 MET A CA 1
ATOM 2358 C C . MET A 1 315 ? -10.873 -3.140 8.112 1.00 87.75 315 MET A C 1
ATOM 2360 O O . MET A 1 315 ? -10.157 -3.807 8.858 1.00 87.75 315 MET A O 1
ATOM 2364 N N . ALA A 1 316 ? -11.971 -2.511 8.540 1.00 87.56 316 ALA A N 1
ATOM 2365 C CA . ALA A 1 316 ? -12.434 -2.593 9.917 1.00 87.56 316 ALA A CA 1
ATOM 2366 C C . ALA A 1 316 ? -12.849 -4.024 10.301 1.00 87.56 316 ALA A C 1
ATOM 2368 O O . ALA A 1 316 ? -12.444 -4.515 11.354 1.00 87.56 316 ALA A O 1
ATOM 2369 N N . GLY A 1 317 ? -13.584 -4.726 9.433 1.00 82.12 317 GLY A N 1
ATOM 2370 C CA . GLY A 1 317 ? -13.916 -6.139 9.638 1.00 82.12 317 GLY A CA 1
ATOM 2371 C C . GLY A 1 317 ? -12.665 -7.013 9.762 1.00 82.12 317 GLY A C 1
ATOM 2372 O O . GLY A 1 317 ? -12.498 -7.722 10.753 1.00 82.12 317 GLY A O 1
ATOM 2373 N N . MET A 1 318 ? -11.732 -6.881 8.815 1.00 85.88 318 MET A N 1
ATOM 2374 C CA . MET A 1 318 ? -10.492 -7.661 8.805 1.00 85.88 318 MET A CA 1
ATOM 2375 C C . MET A 1 318 ? -9.619 -7.400 10.038 1.00 85.88 318 MET A C 1
ATOM 2377 O O . MET A 1 318 ? -9.037 -8.336 10.588 1.00 85.88 318 MET A O 1
ATOM 2381 N N . LEU A 1 319 ? -9.526 -6.149 10.501 1.00 92.69 319 LEU A N 1
ATOM 2382 C CA . LEU A 1 319 ? -8.758 -5.809 11.700 1.00 92.69 319 LEU A CA 1
ATOM 2383 C C . LEU A 1 319 ? -9.363 -6.462 12.945 1.00 92.69 319 LEU A C 1
ATOM 2385 O O . LEU A 1 319 ? -8.623 -7.040 13.741 1.00 92.69 319 LEU A O 1
ATOM 2389 N N . ALA A 1 320 ? -10.689 -6.406 13.092 1.00 86.94 320 ALA A N 1
ATOM 2390 C CA . ALA A 1 320 ? -11.384 -7.034 14.210 1.00 86.94 320 ALA A CA 1
ATOM 2391 C C . ALA A 1 320 ? -11.154 -8.549 14.247 1.00 86.94 320 ALA A C 1
ATOM 2393 O O . ALA A 1 320 ? -10.710 -9.076 15.268 1.00 86.94 320 ALA A O 1
ATOM 2394 N N . GLU A 1 321 ? -11.372 -9.228 13.121 1.00 84.00 321 GLU A N 1
ATOM 2395 C CA . GLU A 1 321 ? -11.157 -10.673 12.999 1.00 84.00 321 GLU A CA 1
ATOM 2396 C C . GLU A 1 321 ? -9.701 -11.063 13.272 1.00 84.00 321 GLU A C 1
ATOM 2398 O O . GLU A 1 321 ? -9.432 -12.039 13.976 1.00 84.00 321 GLU A O 1
ATOM 2403 N N . THR A 1 322 ? -8.750 -10.278 12.758 1.00 89.50 322 THR A N 1
ATOM 2404 C CA . THR A 1 322 ? -7.315 -10.519 12.946 1.00 89.50 322 THR A CA 1
ATOM 2405 C C . THR A 1 322 ? -6.928 -10.429 14.419 1.00 89.50 322 THR A C 1
ATOM 2407 O O . THR A 1 322 ? -6.300 -11.346 14.950 1.00 89.50 322 THR A O 1
ATOM 2410 N N . VAL A 1 323 ? -7.313 -9.347 15.103 1.00 91.38 323 VAL A N 1
ATOM 2411 C CA . VAL A 1 323 ? -6.990 -9.157 16.524 1.00 91.38 323 VAL A CA 1
ATOM 2412 C C . VAL A 1 323 ? -7.675 -10.223 17.382 1.00 91.38 323 VAL A C 1
ATOM 2414 O O . VAL A 1 323 ? -7.030 -10.790 18.265 1.00 91.38 323 VAL A O 1
ATOM 2417 N N . GLN A 1 324 ? -8.942 -10.547 17.107 1.00 87.06 324 GLN A N 1
ATOM 2418 C CA . GLN A 1 324 ? -9.670 -11.597 17.819 1.00 87.06 324 GLN A CA 1
ATOM 2419 C C . GLN A 1 324 ? -8.980 -12.958 17.670 1.00 87.06 324 GLN A C 1
ATOM 2421 O O . GLN A 1 324 ? -8.688 -13.599 18.678 1.00 87.06 324 GLN A O 1
ATOM 2426 N N . THR A 1 325 ? -8.632 -13.346 16.439 1.00 86.81 325 THR A N 1
ATOM 2427 C CA . THR A 1 325 ? -7.928 -14.605 16.144 1.00 86.81 325 THR A CA 1
ATOM 2428 C C . THR A 1 325 ? -6.596 -14.687 16.891 1.00 86.81 325 THR A C 1
ATOM 2430 O O . THR A 1 325 ? -6.275 -15.710 17.492 1.00 86.81 325 THR A O 1
ATOM 2433 N N . LEU A 1 326 ? -5.819 -13.600 16.912 1.00 88.25 326 LEU A N 1
ATOM 2434 C CA . LEU A 1 326 ? -4.556 -13.564 17.653 1.00 88.25 326 LEU A CA 1
ATOM 2435 C C . LEU A 1 326 ? -4.768 -13.690 19.169 1.00 88.25 326 LEU A C 1
ATOM 2437 O O . LEU A 1 326 ? -3.940 -14.282 19.854 1.00 88.25 326 LEU A O 1
ATOM 2441 N N . CYS A 1 327 ? -5.871 -13.167 19.707 1.00 88.19 327 CYS A N 1
ATOM 2442 C CA . CYS A 1 327 ? -6.192 -13.269 21.132 1.00 88.19 327 CYS A CA 1
ATOM 2443 C C . CYS A 1 327 ? -6.690 -14.660 21.561 1.00 88.19 327 CYS A C 1
ATOM 2445 O O . CYS A 1 327 ? -6.651 -14.971 22.757 1.00 88.19 327 CYS A O 1
ATOM 2447 N N . GLU A 1 328 ? -7.156 -15.492 20.626 1.00 85.19 328 GLU A N 1
ATOM 2448 C CA . GLU A 1 328 ? -7.503 -16.896 20.884 1.00 85.19 328 GLU A CA 1
ATOM 2449 C C . GLU A 1 328 ? -6.254 -17.761 21.094 1.00 85.19 328 GLU A C 1
ATOM 2451 O O . GLU A 1 328 ? -6.304 -18.752 21.828 1.00 85.19 328 GLU A O 1
ATOM 2456 N N . ASP A 1 329 ? -5.117 -17.361 20.518 1.00 84.50 329 ASP A N 1
ATOM 2457 C CA . ASP A 1 329 ? -3.844 -18.041 20.715 1.00 84.50 329 ASP A CA 1
ATOM 2458 C C . ASP A 1 329 ? -3.320 -17.802 22.153 1.00 84.50 329 ASP A C 1
ATOM 2460 O O . ASP A 1 329 ? -3.072 -16.659 22.567 1.00 84.50 329 ASP A O 1
ATOM 2464 N N . PRO A 1 330 ? -3.137 -18.861 22.968 1.00 82.31 330 PRO A N 1
ATOM 2465 C CA . PRO A 1 330 ? -2.605 -18.722 24.321 1.00 82.31 330 PRO A CA 1
ATOM 2466 C C . PRO A 1 330 ? -1.119 -18.329 24.346 1.00 82.31 330 PRO A C 1
ATOM 2468 O O . PRO A 1 330 ? -0.613 -17.973 25.409 1.00 82.31 330 PRO A O 1
ATOM 2471 N N . THR A 1 331 ? -0.416 -18.413 23.213 1.00 84.25 331 THR A N 1
ATOM 2472 C CA . THR A 1 331 ? 1.002 -18.050 23.075 1.00 84.25 331 THR A CA 1
ATOM 2473 C C . THR A 1 331 ? 1.225 -16.576 22.754 1.00 84.25 331 THR A C 1
ATOM 2475 O O . THR A 1 331 ? 2.362 -16.118 22.829 1.00 84.25 331 THR A O 1
ATOM 2478 N N . VAL A 1 332 ? 0.156 -15.829 22.457 1.00 90.38 332 VAL A N 1
ATOM 2479 C CA . VAL A 1 332 ? 0.179 -14.382 22.217 1.00 90.38 332 VAL A CA 1
ATOM 2480 C C . VAL A 1 332 ? -0.202 -13.659 23.511 1.00 90.38 332 VAL A C 1
ATOM 2482 O O . VAL A 1 332 ? -1.379 -13.658 23.877 1.00 90.38 332 VAL A O 1
ATOM 2485 N N . PRO A 1 333 ? 0.743 -13.037 24.237 1.00 89.56 333 PRO A N 1
ATOM 2486 C CA . PRO A 1 333 ? 0.437 -12.389 25.509 1.00 89.56 333 PRO A CA 1
ATOM 2487 C C . PRO A 1 333 ? 0.044 -10.917 25.370 1.00 89.56 333 PRO A C 1
ATOM 2489 O O . PRO A 1 333 ? -0.696 -10.413 26.210 1.00 89.56 333 PRO A O 1
ATOM 2492 N N . ALA A 1 334 ? 0.507 -10.244 24.318 1.00 96.88 334 ALA A N 1
ATOM 2493 C CA . ALA A 1 334 ? 0.239 -8.843 24.018 1.00 96.88 334 ALA A CA 1
ATOM 2494 C C . ALA A 1 334 ? 0.382 -8.591 22.509 1.00 96.88 334 ALA A C 1
ATOM 2496 O O . ALA A 1 334 ? 1.024 -9.373 21.807 1.00 96.88 334 ALA A O 1
ATOM 2497 N N . LEU A 1 335 ? -0.201 -7.495 22.027 1.00 97.31 335 LEU A N 1
ATOM 2498 C CA . LEU A 1 335 ? -0.172 -7.078 20.623 1.00 97.31 335 LEU A CA 1
ATOM 2499 C C . LEU A 1 335 ? 0.371 -5.656 20.490 1.00 97.31 335 LEU A C 1
ATOM 2501 O O . LEU A 1 335 ? 0.189 -4.825 21.383 1.00 97.31 335 LEU A O 1
ATOM 2505 N N . VAL A 1 336 ? 0.959 -5.353 19.336 1.00 98.62 336 VAL A N 1
ATOM 2506 C CA . VAL A 1 336 ? 1.224 -3.976 18.904 1.00 98.62 336 VAL A CA 1
ATOM 2507 C C . VAL A 1 336 ? 0.350 -3.660 17.694 1.00 98.62 336 VAL A C 1
ATOM 2509 O O . VAL A 1 336 ? 0.284 -4.460 16.766 1.00 98.62 336 VAL A O 1
ATOM 2512 N N . LEU A 1 337 ? -0.299 -2.497 17.687 1.00 98.62 337 LEU A N 1
ATOM 2513 C CA . LEU A 1 337 ? -1.057 -1.971 16.551 1.00 98.62 337 LEU A CA 1
ATOM 2514 C C . LEU A 1 337 ? -0.335 -0.748 15.976 1.00 98.62 337 LEU A C 1
ATOM 2516 O O . LEU A 1 337 ? 0.031 0.160 16.721 1.00 98.62 337 LEU A O 1
ATOM 2520 N N . THR A 1 338 ? -0.132 -0.703 14.662 1.00 98.38 338 THR A N 1
ATOM 2521 C CA . THR A 1 338 ? 0.520 0.429 13.982 1.00 98.38 338 THR A CA 1
ATOM 2522 C C . THR A 1 338 ? 0.023 0.602 12.544 1.00 98.38 338 THR A C 1
ATOM 2524 O O . THR A 1 338 ? -0.760 -0.212 12.060 1.00 98.38 338 THR A O 1
ATOM 2527 N N . GLY A 1 339 ? 0.463 1.653 11.851 1.00 96.25 339 GLY A N 1
ATOM 2528 C CA . GLY A 1 339 ? 0.170 1.896 10.437 1.00 96.25 339 GLY A CA 1
ATOM 2529 C C . GLY A 1 339 ? 1.370 1.626 9.530 1.00 96.25 339 GLY A C 1
ATOM 2530 O O . GLY A 1 339 ? 2.518 1.848 9.913 1.00 96.25 339 GLY A O 1
ATOM 2531 N N . ASN A 1 340 ? 1.122 1.147 8.311 1.00 92.62 340 ASN A N 1
ATOM 2532 C CA . ASN A 1 340 ? 2.127 1.116 7.252 1.00 92.62 340 ASN A CA 1
ATOM 2533 C C . ASN A 1 340 ? 2.286 2.503 6.631 1.00 92.62 340 ASN A C 1
ATOM 2535 O O . ASN A 1 340 ? 1.309 3.213 6.395 1.00 92.62 340 ASN A O 1
ATOM 2539 N N . GLY A 1 341 ? 3.523 2.850 6.279 1.00 88.31 341 GLY A N 1
ATOM 2540 C CA . GLY A 1 341 ? 3.827 4.100 5.593 1.00 88.31 341 GLY A CA 1
ATOM 2541 C C . GLY A 1 341 ? 3.777 5.321 6.521 1.00 88.31 341 GLY A C 1
ATOM 2542 O O . GLY A 1 341 ? 4.122 5.208 7.693 1.00 88.31 341 GLY A O 1
ATOM 2543 N N . PRO A 1 342 ? 3.422 6.504 5.993 1.00 86.50 342 PRO A N 1
ATOM 2544 C CA . PRO A 1 342 ? 3.681 7.776 6.665 1.00 86.50 342 PRO A CA 1
ATOM 2545 C C . PRO A 1 342 ? 2.657 8.154 7.743 1.00 86.50 342 PRO A C 1
ATOM 2547 O O . PRO A 1 342 ? 2.846 9.170 8.399 1.00 86.50 342 PRO A O 1
ATOM 2550 N N . ALA A 1 343 ? 1.568 7.398 7.908 1.00 92.75 343 ALA A N 1
ATOM 2551 C CA . ALA A 1 343 ? 0.492 7.705 8.847 1.00 92.75 343 ALA A CA 1
ATOM 2552 C C . ALA A 1 343 ? 0.157 6.499 9.721 1.00 92.75 343 ALA A C 1
ATOM 2554 O O . ALA A 1 343 ? 0.262 5.357 9.279 1.00 92.75 343 ALA A O 1
ATOM 2555 N N . PHE A 1 344 ? -0.308 6.753 10.944 1.00 97.00 344 PHE A N 1
ATOM 2556 C CA . PHE A 1 344 ? -0.929 5.704 11.744 1.00 97.00 344 PHE A CA 1
ATOM 2557 C C . PHE A 1 344 ? -2.310 5.382 11.166 1.00 97.00 344 PHE A C 1
ATOM 2559 O O . PHE A 1 344 ? -2.514 4.279 10.665 1.00 97.00 344 PHE A O 1
ATOM 2566 N N . CYS A 1 345 ? -3.225 6.357 11.183 1.00 95.50 345 CYS A N 1
ATOM 2567 C CA . CYS A 1 345 ? -4.566 6.261 10.605 1.00 95.50 345 CYS A CA 1
ATOM 2568 C C . CYS A 1 345 ? -5.225 7.644 10.551 1.00 95.50 345 CYS A C 1
ATOM 2570 O O . CYS A 1 345 ? -5.349 8.313 11.577 1.00 95.50 345 CYS A O 1
ATOM 2572 N N . THR A 1 346 ? -5.700 8.054 9.377 1.00 92.12 346 THR A N 1
ATOM 2573 C CA . THR A 1 346 ? -6.375 9.344 9.163 1.00 92.12 346 THR A CA 1
ATOM 2574 C C . THR A 1 346 ? -7.897 9.295 9.348 1.00 92.12 346 THR A C 1
ATOM 2576 O O . THR A 1 346 ? -8.571 10.252 8.985 1.00 92.12 346 THR A O 1
ATOM 2579 N N . GLY A 1 347 ? -8.446 8.218 9.920 1.00 91.12 347 GLY A N 1
ATOM 2580 C CA . GLY A 1 347 ? -9.866 8.128 10.277 1.00 91.12 347 GLY A CA 1
ATOM 2581 C C . GLY A 1 347 ? -10.741 7.508 9.190 1.00 91.12 347 GLY A C 1
ATOM 2582 O O . GLY A 1 347 ? -10.372 6.488 8.609 1.00 91.12 347 GLY A O 1
ATOM 2583 N N . PHE A 1 348 ? -11.928 8.069 8.962 1.00 87.56 348 PHE A N 1
ATOM 2584 C CA . PHE A 1 348 ? -12.874 7.599 7.947 1.00 87.56 348 PHE A CA 1
ATOM 2585 C C . PHE A 1 348 ? -12.355 7.864 6.523 1.00 87.56 348 PHE A C 1
ATOM 2587 O O . PHE A 1 348 ? -11.804 8.924 6.231 1.00 87.56 348 PHE A O 1
ATOM 2594 N N . ASP A 1 349 ? -12.540 6.911 5.609 1.00 86.44 349 ASP A N 1
ATOM 2595 C CA . ASP A 1 349 ? -12.148 7.077 4.207 1.00 86.44 349 ASP A CA 1
ATOM 2596 C C . ASP A 1 349 ? -13.007 8.131 3.473 1.00 86.44 349 ASP A C 1
ATOM 2598 O O . ASP A 1 349 ? -14.217 7.968 3.288 1.00 86.44 349 ASP A O 1
ATOM 2602 N N . GLY A 1 350 ? -12.373 9.227 3.046 1.00 80.94 350 GLY A N 1
ATOM 2603 C CA . GLY A 1 350 ? -13.052 10.364 2.419 1.00 80.94 350 GLY A CA 1
ATOM 2604 C C . GLY A 1 350 ? -13.762 10.034 1.102 1.00 80.94 350 GLY A C 1
ATOM 2605 O O . GLY A 1 350 ? -14.827 10.598 0.840 1.00 80.94 350 GLY A O 1
ATOM 2606 N N . ASP A 1 351 ? -13.238 9.096 0.309 1.00 75.50 351 ASP A N 1
ATOM 2607 C CA . ASP A 1 351 ? -13.862 8.677 -0.952 1.00 75.50 351 ASP A CA 1
ATOM 2608 C C . ASP A 1 351 ? -15.121 7.850 -0.675 1.00 75.50 351 ASP A C 1
ATOM 2610 O O . ASP A 1 351 ? -16.159 8.050 -1.314 1.00 75.50 351 ASP A O 1
ATOM 2614 N N . VAL A 1 352 ? -15.067 6.975 0.337 1.00 75.81 352 VAL A N 1
ATOM 2615 C CA . VAL A 1 352 ? -16.242 6.228 0.815 1.00 75.81 352 VAL A CA 1
ATOM 2616 C C . VAL A 1 352 ? -17.319 7.193 1.311 1.00 75.81 352 VAL A C 1
ATOM 2618 O O . VAL A 1 352 ? -18.481 7.068 0.924 1.00 75.81 352 VAL A O 1
ATOM 2621 N N . LEU A 1 353 ? -16.947 8.196 2.112 1.00 79.50 353 LEU A N 1
ATOM 2622 C CA . LEU A 1 353 ? -17.885 9.213 2.593 1.00 79.50 353 LEU A CA 1
ATOM 2623 C C . LEU A 1 353 ? -18.511 9.996 1.431 1.00 79.50 353 LEU A C 1
ATOM 2625 O O . LEU A 1 353 ? -19.724 10.218 1.408 1.00 79.50 353 LEU A O 1
ATOM 2629 N N . ALA A 1 354 ? -17.698 10.411 0.458 1.00 75.19 354 ALA A N 1
ATOM 2630 C CA . ALA A 1 354 ? -18.163 11.150 -0.707 1.00 75.19 354 ALA A CA 1
ATOM 2631 C C . ALA A 1 354 ? -19.172 10.340 -1.535 1.00 75.19 354 ALA A C 1
ATOM 2633 O O . ALA A 1 354 ? -20.185 10.912 -1.960 1.00 75.19 354 ALA A O 1
ATOM 2634 N N . ALA A 1 355 ? -18.915 9.039 -1.714 1.00 70.88 355 ALA A N 1
ATOM 2635 C CA . ALA A 1 355 ? -19.783 8.098 -2.417 1.00 70.88 355 ALA A CA 1
ATOM 2636 C C . ALA A 1 355 ? -21.112 7.874 -1.681 1.00 70.88 355 ALA A C 1
ATOM 2638 O O . ALA A 1 355 ? -22.172 8.017 -2.291 1.00 70.88 355 ALA A O 1
ATOM 2639 N N . LEU A 1 356 ? -21.078 7.624 -0.368 1.00 76.88 356 LEU A N 1
ATOM 2640 C CA . LEU A 1 356 ? -22.284 7.475 0.458 1.00 76.88 356 LEU A CA 1
ATOM 2641 C C . LEU A 1 356 ? -23.148 8.739 0.406 1.00 76.88 356 LEU A C 1
ATOM 2643 O O . LEU A 1 356 ? -24.340 8.674 0.107 1.00 76.88 356 LEU A O 1
ATOM 2647 N N . LEU A 1 357 ? -22.536 9.913 0.602 1.00 78.31 357 LEU A N 1
ATOM 2648 C CA . LEU A 1 357 ? -23.220 11.204 0.483 1.00 78.31 357 LEU A CA 1
ATOM 2649 C C . LEU A 1 357 ? -23.783 11.443 -0.924 1.00 78.31 357 LEU A C 1
ATOM 2651 O O . LEU A 1 357 ? -24.679 12.266 -1.088 1.00 78.31 357 LEU A O 1
ATOM 2655 N N . HIS A 1 358 ? -23.192 10.854 -1.967 1.00 77.25 358 HIS A N 1
ATOM 2656 C CA . HIS A 1 358 ? -23.645 11.037 -3.350 1.00 77.25 358 HIS A CA 1
ATOM 2657 C C . HIS A 1 358 ? -24.853 10.149 -3.636 1.00 77.25 358 HIS A C 1
ATOM 2659 O O . HIS A 1 358 ? -25.809 10.603 -4.254 1.00 77.25 358 HIS A O 1
ATOM 2665 N N . ALA A 1 359 ? -24.829 8.922 -3.118 1.00 75.31 359 ALA A N 1
ATOM 2666 C CA . ALA A 1 359 ? -25.936 7.981 -3.194 1.00 75.31 359 ALA A CA 1
ATOM 2667 C C . ALA A 1 359 ? -27.101 8.326 -2.247 1.00 75.31 359 ALA A C 1
ATOM 2669 O O . ALA A 1 359 ? -28.193 7.791 -2.416 1.00 75.31 359 ALA A O 1
ATOM 2670 N N . GLY A 1 360 ? -26.882 9.189 -1.247 1.00 82.12 360 GLY A N 1
ATOM 2671 C CA . GLY A 1 360 ? -27.850 9.405 -0.168 1.00 82.12 360 GLY A CA 1
ATOM 2672 C C . GLY A 1 360 ? -28.029 8.163 0.715 1.00 82.12 360 GLY A C 1
ATOM 2673 O O . GLY A 1 360 ? -29.093 7.972 1.297 1.00 82.12 360 GLY A O 1
ATOM 2674 N N . ASP A 1 361 ? -27.003 7.313 0.798 1.00 80.75 361 ASP A N 1
ATOM 2675 C CA . ASP A 1 361 ? -27.046 6.017 1.481 1.00 80.75 361 ASP A CA 1
ATOM 2676 C C . ASP A 1 361 ? -26.811 6.167 2.994 1.00 80.75 361 ASP A C 1
ATOM 2678 O O . ASP A 1 361 ? -25.725 5.912 3.518 1.00 80.75 361 ASP A O 1
ATOM 2682 N N . GLU A 1 362 ? -27.840 6.636 3.703 1.00 88.31 362 GLU A N 1
ATOM 2683 C CA . GLU A 1 362 ? -27.830 6.734 5.170 1.00 88.31 362 GLU A CA 1
ATOM 2684 C C . GLU A 1 362 ? -27.610 5.369 5.856 1.00 88.31 362 GLU A C 1
ATOM 2686 O O . GLU A 1 362 ? -26.786 5.320 6.771 1.00 88.31 362 GLU A O 1
ATOM 2691 N N . PRO A 1 363 ? -28.253 4.254 5.439 1.00 85.69 363 PRO A N 1
ATOM 2692 C CA . PRO A 1 363 ? -27.980 2.939 6.023 1.00 85.69 363 PRO A CA 1
ATOM 2693 C C . PRO A 1 363 ? -26.515 2.509 5.887 1.00 85.69 363 PRO A C 1
ATOM 2695 O O . PRO A 1 363 ? -25.926 2.039 6.861 1.00 85.69 363 PRO A O 1
ATOM 2698 N N . GLY A 1 364 ? -25.907 2.704 4.712 1.00 82.44 364 GLY A N 1
ATOM 2699 C CA . GLY A 1 364 ? -24.491 2.412 4.489 1.00 82.44 364 GLY A CA 1
ATOM 2700 C C . GLY A 1 364 ? -23.567 3.291 5.334 1.00 82.44 364 GLY A C 1
ATOM 2701 O O . GLY A 1 364 ? -22.574 2.808 5.879 1.00 82.44 364 GLY A O 1
ATOM 2702 N N . PHE A 1 365 ? -23.917 4.567 5.517 1.00 85.38 365 PHE A N 1
ATOM 2703 C CA . PHE A 1 365 ? -23.181 5.472 6.399 1.00 85.38 365 PHE A CA 1
ATOM 2704 C C . PHE A 1 365 ? -23.272 5.063 7.875 1.00 85.38 365 PHE A C 1
ATOM 2706 O O . PHE A 1 365 ? -22.247 5.012 8.556 1.00 85.38 365 PHE A O 1
ATOM 2713 N N . ALA A 1 366 ? -24.465 4.706 8.357 1.00 87.25 366 ALA A N 1
ATOM 2714 C CA . ALA A 1 366 ? -24.662 4.201 9.713 1.00 87.25 366 ALA A CA 1
ATOM 2715 C C . ALA A 1 366 ? -23.843 2.925 9.968 1.00 87.25 366 ALA A C 1
ATOM 2717 O O . ALA A 1 366 ? -23.168 2.814 10.992 1.00 87.25 366 ALA A O 1
ATOM 2718 N N . GLU A 1 367 ? -23.844 1.986 9.017 1.00 85.88 367 GLU A N 1
ATOM 2719 C CA . GLU A 1 367 ? -23.061 0.754 9.132 1.00 85.88 367 GLU A CA 1
ATOM 2720 C C . GLU A 1 367 ? -21.554 1.030 9.167 1.00 85.88 367 GLU A C 1
ATOM 2722 O O . GLU A 1 367 ? -20.832 0.402 9.941 1.00 85.88 367 GLU A O 1
ATOM 2727 N N . ALA A 1 368 ? -21.065 2.002 8.393 1.00 84.06 368 ALA A N 1
ATOM 2728 C CA . ALA A 1 368 ? -19.658 2.384 8.419 1.00 84.06 368 ALA A CA 1
ATOM 2729 C C . ALA A 1 368 ? -19.236 2.987 9.775 1.00 84.06 368 ALA A C 1
ATOM 2731 O O . ALA A 1 368 ? -18.189 2.609 10.308 1.00 84.06 368 ALA A O 1
ATOM 2732 N N . LEU A 1 369 ? -20.068 3.849 10.375 1.00 87.50 369 LEU A N 1
ATOM 2733 C CA . LEU A 1 369 ? -19.831 4.383 11.725 1.00 87.50 369 LEU A CA 1
ATOM 2734 C C . LEU A 1 369 ? -19.811 3.265 12.775 1.00 87.50 369 LEU A C 1
ATOM 2736 O O . LEU A 1 369 ? -18.907 3.200 13.613 1.00 87.50 369 LEU A O 1
ATOM 2740 N N . HIS A 1 370 ? -20.771 2.338 12.706 1.00 87.88 370 HIS A N 1
ATOM 2741 C CA . HIS A 1 370 ? -20.803 1.183 13.597 1.00 87.88 370 HIS A CA 1
ATOM 2742 C C . HIS A 1 370 ? -19.594 0.264 13.395 1.00 87.88 370 HIS A C 1
ATOM 2744 O O . HIS A 1 370 ? -19.044 -0.229 14.378 1.00 87.88 370 HIS A O 1
ATOM 2750 N N . ALA A 1 371 ? -19.126 0.059 12.161 1.00 85.44 371 ALA A N 1
ATOM 2751 C CA . ALA A 1 371 ? -17.936 -0.742 11.881 1.00 85.44 371 ALA A CA 1
ATOM 2752 C C . ALA A 1 371 ? -16.686 -0.190 12.575 1.00 85.44 371 ALA A C 1
ATOM 2754 O O . ALA A 1 371 ? -15.933 -0.953 13.182 1.00 85.44 371 ALA A O 1
ATOM 2755 N N . GLN A 1 372 ? -16.495 1.128 12.557 1.00 88.25 372 GLN A N 1
ATOM 2756 C CA . GLN A 1 372 ? -15.393 1.774 13.268 1.00 88.25 372 GLN A CA 1
ATOM 2757 C C . GLN A 1 372 ? -15.569 1.694 14.787 1.00 88.25 372 GLN A C 1
ATOM 2759 O O . GLN A 1 372 ? -14.622 1.395 15.509 1.00 88.25 372 GLN A O 1
ATOM 2764 N N . ALA A 1 373 ? -16.784 1.899 15.294 1.00 90.69 373 ALA A N 1
ATOM 2765 C CA . ALA A 1 373 ? -17.051 1.796 16.724 1.00 90.69 373 ALA A CA 1
ATOM 2766 C C . ALA A 1 373 ? -16.831 0.375 17.268 1.00 90.69 373 ALA A C 1
ATOM 2768 O O . ALA A 1 373 ? -16.318 0.206 18.378 1.00 90.69 373 ALA A O 1
ATOM 2769 N N . ARG A 1 374 ? -17.145 -0.656 16.470 1.00 90.94 374 ARG A N 1
ATOM 2770 C CA . ARG A 1 374 ? -16.843 -2.057 16.796 1.00 90.94 374 ARG A CA 1
ATOM 2771 C C . ARG A 1 374 ? -15.345 -2.288 16.984 1.00 90.94 374 ARG A C 1
ATOM 2773 O O . ARG A 1 374 ? -14.993 -3.078 17.852 1.00 90.94 374 ARG A O 1
ATOM 2780 N N . LEU A 1 375 ? -14.469 -1.584 16.257 1.00 92.56 375 LEU A N 1
ATOM 2781 C CA . LEU A 1 375 ? -13.019 -1.660 16.477 1.00 92.56 375 LEU A CA 1
ATOM 2782 C C . LEU A 1 375 ? -12.625 -1.122 17.847 1.00 92.56 375 LEU A C 1
ATOM 2784 O O . LEU A 1 375 ? -11.967 -1.826 18.610 1.00 92.56 375 LEU A O 1
ATOM 2788 N N . SER A 1 376 ? -13.049 0.100 18.173 1.00 94.56 376 SER A N 1
ATOM 2789 C CA . SER A 1 376 ? -12.761 0.719 19.469 1.00 94.56 376 SER A CA 1
ATOM 2790 C C . SER A 1 376 ? -13.278 -0.142 20.621 1.00 94.56 376 SER A C 1
ATOM 2792 O O . SER A 1 376 ? -12.569 -0.400 21.594 1.00 94.56 376 SER A O 1
ATOM 2794 N N . ARG A 1 377 ? -14.507 -0.653 20.489 1.00 94.81 377 ARG A N 1
ATOM 2795 C CA . ARG A 1 377 ? -15.100 -1.570 21.460 1.00 94.81 377 ARG A CA 1
ATOM 2796 C C . ARG A 1 377 ? -14.286 -2.859 21.594 1.00 94.81 377 ARG A C 1
ATOM 2798 O O . ARG A 1 377 ? -13.943 -3.244 22.709 1.00 94.81 377 ARG A O 1
ATOM 2805 N N . MET A 1 378 ? -13.958 -3.505 20.476 1.00 94.75 378 MET A N 1
ATOM 2806 C CA . MET A 1 378 ? -13.199 -4.757 20.449 1.00 94.75 378 MET A CA 1
ATOM 2807 C C . MET A 1 378 ? -11.823 -4.590 21.100 1.00 94.75 378 MET A C 1
ATOM 2809 O O . MET A 1 378 ? -11.446 -5.419 21.922 1.00 94.75 378 MET A O 1
ATOM 2813 N N . LEU A 1 379 ? -11.103 -3.498 20.823 1.00 95.94 379 LEU A N 1
ATOM 2814 C CA . LEU A 1 379 ? -9.785 -3.238 21.416 1.00 95.94 379 LEU A CA 1
ATOM 2815 C C . LEU A 1 379 ? -9.837 -3.093 22.942 1.00 95.94 379 LEU A C 1
ATOM 2817 O O . LEU A 1 379 ? -8.924 -3.556 23.631 1.00 95.94 379 LEU A O 1
ATOM 2821 N N . LEU A 1 380 ? -10.915 -2.514 23.477 1.00 94.81 380 LEU A N 1
ATOM 2822 C CA . LEU A 1 380 ? -11.159 -2.478 24.919 1.00 94.81 380 LEU A CA 1
ATOM 2823 C C . LEU A 1 380 ? -11.517 -3.865 25.473 1.00 94.81 380 LEU A C 1
ATOM 2825 O O . LEU A 1 380 ? -11.101 -4.210 26.574 1.00 94.81 380 LEU A O 1
ATOM 2829 N N . GLU A 1 381 ? -12.279 -4.662 24.727 1.00 94.06 381 GLU A N 1
ATOM 2830 C CA . GLU A 1 381 ? -12.812 -5.951 25.177 1.00 94.06 381 GLU A CA 1
ATOM 2831 C C . GLU A 1 381 ? -11.787 -7.095 25.149 1.00 94.06 381 GLU A C 1
ATOM 2833 O O . GLU A 1 381 ? -11.811 -7.964 26.027 1.00 94.06 381 GLU A O 1
ATOM 2838 N N . VAL A 1 382 ? -10.876 -7.115 24.169 1.00 94.62 382 VAL A N 1
ATOM 2839 C CA . VAL A 1 382 ? -9.955 -8.244 23.981 1.00 94.62 382 VAL A CA 1
ATOM 2840 C C . VAL A 1 382 ? -9.101 -8.511 25.227 1.00 94.62 382 VAL A C 1
ATOM 2842 O O . VAL A 1 382 ? -8.555 -7.581 25.825 1.00 94.62 382 VAL A O 1
ATOM 2845 N N . PRO A 1 383 ? -8.903 -9.784 25.624 1.00 94.00 383 PRO A N 1
ATOM 2846 C CA . PRO A 1 383 ? -8.251 -10.153 26.883 1.00 94.00 383 PRO A CA 1
ATOM 2847 C C . PRO A 1 383 ? -6.715 -10.090 26.803 1.00 94.00 383 PRO A C 1
ATOM 2849 O O . PRO A 1 383 ? -6.024 -10.903 27.425 1.00 94.00 383 PRO A O 1
ATOM 2852 N N . ARG A 1 384 ? -6.177 -9.174 25.993 1.00 94.62 384 ARG A N 1
ATOM 2853 C CA . ARG A 1 384 ? -4.747 -8.959 25.748 1.00 94.62 384 ARG A CA 1
ATOM 2854 C C . ARG A 1 384 ? -4.434 -7.464 25.800 1.00 94.62 384 ARG A C 1
ATOM 2856 O O . ARG A 1 384 ? -5.229 -6.686 25.268 1.00 94.62 384 ARG A O 1
ATOM 2863 N N . PRO A 1 385 ? -3.306 -7.051 26.404 1.00 97.31 385 PRO A N 1
ATOM 2864 C CA . PRO A 1 385 ? -2.801 -5.696 26.257 1.00 97.31 385 PRO A CA 1
ATOM 2865 C C . PRO A 1 385 ? -2.494 -5.393 24.786 1.00 97.31 385 PRO A C 1
ATOM 2867 O O . PRO A 1 385 ? -1.835 -6.188 24.111 1.00 97.31 385 PRO A O 1
ATOM 2870 N N . VAL A 1 386 ? -2.947 -4.239 24.311 1.00 98.19 386 VAL A N 1
ATOM 2871 C CA . VAL A 1 386 ? -2.689 -3.717 22.969 1.00 98.19 386 VAL A CA 1
ATOM 2872 C C . VAL A 1 386 ? -1.947 -2.393 23.091 1.00 98.19 386 VAL A C 1
ATOM 2874 O O . VAL A 1 386 ? -2.430 -1.453 23.724 1.00 98.19 386 VAL A O 1
ATOM 2877 N N . VAL A 1 387 ? -0.770 -2.311 22.475 1.00 98.75 387 VAL A N 1
ATOM 2878 C CA . VAL A 1 387 ? 0.055 -1.098 22.447 1.00 98.75 387 VAL A CA 1
ATOM 2879 C C . VAL A 1 387 ? -0.049 -0.450 21.068 1.00 98.75 387 VAL A C 1
ATOM 2881 O O . VAL A 1 387 ? 0.317 -1.064 20.070 1.00 98.75 387 VAL A O 1
ATOM 2884 N N . ALA A 1 388 ? -0.527 0.789 20.988 1.00 98.75 388 ALA A N 1
ATOM 2885 C CA . ALA A 1 388 ? -0.482 1.582 19.764 1.00 98.75 388 ALA A CA 1
ATOM 2886 C C . ALA A 1 388 ? 0.921 2.177 19.572 1.00 98.75 388 ALA A C 1
ATOM 2888 O O . ALA A 1 388 ? 1.422 2.876 20.455 1.00 98.75 388 ALA A O 1
ATOM 2889 N N . ALA A 1 389 ? 1.535 1.919 18.417 1.00 98.56 389 ALA A N 1
ATOM 2890 C CA . ALA A 1 389 ? 2.771 2.559 17.973 1.00 98.56 389 ALA A CA 1
ATOM 2891 C C . ALA A 1 389 ? 2.460 3.581 16.873 1.00 98.56 389 ALA A C 1
ATOM 2893 O O . ALA A 1 389 ? 2.027 3.209 15.779 1.00 98.56 389 ALA A O 1
ATOM 2894 N N . ILE A 1 390 ? 2.664 4.860 17.181 1.00 98.25 390 ILE A N 1
ATOM 2895 C CA . ILE A 1 390 ? 2.213 6.002 16.386 1.00 98.25 390 ILE A CA 1
ATOM 2896 C C . ILE A 1 390 ? 3.432 6.758 15.847 1.00 98.25 390 ILE A C 1
ATOM 2898 O O . ILE A 1 390 ? 4.046 7.557 16.549 1.00 98.25 390 ILE A O 1
ATOM 2902 N N . ASP A 1 391 ? 3.773 6.510 14.585 1.00 94.56 391 ASP A N 1
ATOM 2903 C CA . ASP A 1 391 ? 4.914 7.146 13.907 1.00 94.56 391 ASP A CA 1
ATOM 2904 C C . ASP A 1 391 ? 4.507 8.285 12.956 1.00 94.56 391 ASP A C 1
ATOM 2906 O O . ASP A 1 391 ? 5.352 9.025 12.456 1.00 94.56 391 ASP A O 1
ATOM 2910 N N . GLY A 1 392 ? 3.207 8.460 12.713 1.00 93.19 392 GLY A N 1
ATOM 2911 C CA . GLY A 1 392 ? 2.687 9.457 11.782 1.00 93.19 392 GLY A CA 1
ATOM 2912 C C . GLY A 1 392 ? 1.290 9.954 12.150 1.00 93.19 392 GLY A C 1
ATOM 2913 O O . GLY A 1 392 ? 0.790 9.609 13.222 1.00 93.19 392 GLY A O 1
ATOM 2914 N N . PRO A 1 393 ? 0.649 10.751 11.273 1.00 94.44 393 PRO A N 1
ATOM 2915 C CA . PRO A 1 393 ? -0.641 11.375 11.537 1.00 94.44 393 PRO A CA 1
ATOM 2916 C C . PRO A 1 393 ? -1.730 10.438 12.074 1.00 94.44 393 PRO A C 1
ATOM 2918 O O . PRO A 1 393 ? -1.859 9.290 11.628 1.00 94.44 393 PRO A O 1
ATOM 2921 N N . VAL A 1 394 ? -2.530 10.973 13.004 1.00 94.88 394 VAL A N 1
ATOM 2922 C CA . VAL A 1 394 ? -3.684 10.317 13.637 1.00 94.88 394 VAL A CA 1
ATOM 2923 C C . VAL A 1 394 ? -4.898 11.245 13.584 1.00 94.88 394 VAL A C 1
ATOM 2925 O O . VAL A 1 394 ? -4.830 12.364 14.097 1.00 94.88 394 VAL A O 1
ATOM 2928 N N . ALA A 1 395 ? -6.016 10.781 13.022 1.00 92.44 395 ALA A N 1
ATOM 2929 C CA . ALA A 1 395 ? -7.252 11.563 12.964 1.00 92.44 395 ALA A CA 1
ATOM 2930 C C . ALA A 1 395 ? -8.534 10.728 13.111 1.00 92.44 395 ALA A C 1
ATOM 2932 O O . ALA A 1 395 ? -8.511 9.528 12.834 1.00 92.44 395 ALA A O 1
ATOM 2933 N N . GLY A 1 396 ? -9.639 11.360 13.535 1.00 91.69 396 GLY A N 1
ATOM 2934 C CA . GLY A 1 396 ? -10.992 10.774 13.573 1.00 91.69 396 GLY A CA 1
ATOM 2935 C C . GLY A 1 396 ? -11.044 9.396 14.242 1.00 91.69 396 GLY A C 1
ATOM 2936 O O . GLY A 1 396 ? -10.463 9.192 15.313 1.00 91.69 396 GLY A O 1
ATOM 2937 N N . ALA A 1 397 ? -11.637 8.408 13.567 1.00 91.81 397 ALA A N 1
ATOM 2938 C CA . ALA A 1 397 ? -11.677 7.023 14.036 1.00 91.81 397 ALA A CA 1
ATOM 2939 C C . ALA A 1 397 ? -10.284 6.414 14.276 1.00 91.81 397 ALA A C 1
ATOM 2941 O O . ALA A 1 397 ? -10.144 5.503 15.090 1.00 91.81 397 ALA A O 1
ATOM 2942 N N . GLY A 1 398 ? -9.235 6.920 13.622 1.00 94.94 398 GLY A N 1
ATOM 2943 C CA . GLY A 1 398 ? -7.851 6.548 13.911 1.00 94.94 398 GLY A CA 1
ATOM 2944 C C . GLY A 1 398 ? -7.423 6.973 15.316 1.00 94.94 398 GLY A C 1
ATOM 2945 O O . GLY A 1 398 ? -6.782 6.196 16.026 1.00 94.94 398 GLY A O 1
ATOM 2946 N N . LEU A 1 399 ? -7.837 8.166 15.760 1.00 95.50 399 LEU A N 1
ATOM 2947 C CA . LEU A 1 399 ? -7.643 8.614 17.140 1.00 95.50 399 LEU A CA 1
ATOM 2948 C C . LEU A 1 399 ? -8.493 7.790 18.112 1.00 95.50 399 LEU A C 1
ATOM 2950 O O . LEU A 1 399 ? -7.992 7.407 19.166 1.00 95.50 399 LEU A O 1
ATOM 2954 N N . ALA A 1 400 ? -9.737 7.459 17.753 1.00 95.94 400 ALA A N 1
ATOM 2955 C CA . ALA A 1 400 ? -10.589 6.593 18.572 1.00 95.94 400 ALA A CA 1
ATOM 2956 C C . ALA A 1 400 ? -9.941 5.216 18.799 1.00 95.94 400 ALA A C 1
ATOM 2958 O O . ALA A 1 400 ? -9.814 4.766 19.937 1.00 95.94 400 ALA A O 1
ATOM 2959 N N . VAL A 1 401 ? -9.430 4.597 17.732 1.00 96.75 401 VAL A N 1
ATOM 2960 C CA . VAL A 1 401 ? -8.699 3.324 17.782 1.00 96.75 401 VAL A CA 1
ATOM 2961 C C . VAL A 1 401 ? -7.435 3.431 18.636 1.00 96.75 401 VAL A C 1
ATOM 2963 O O . VAL A 1 401 ? -7.194 2.565 19.476 1.00 96.75 401 VAL A O 1
ATOM 2966 N N . ALA A 1 402 ? -6.653 4.504 18.495 1.00 97.69 402 ALA A N 1
ATOM 2967 C CA . ALA A 1 402 ? -5.480 4.726 19.339 1.00 97.69 402 ALA A CA 1
ATOM 2968 C C . ALA A 1 402 ? -5.854 4.859 20.829 1.00 97.69 402 ALA A C 1
ATOM 2970 O O . ALA A 1 402 ? -5.194 4.274 21.690 1.00 97.69 402 ALA A O 1
ATOM 2971 N N . LEU A 1 403 ? -6.924 5.595 21.151 1.00 97.19 403 LEU A N 1
ATOM 2972 C CA . LEU A 1 403 ? -7.425 5.770 22.521 1.00 97.19 403 LEU A CA 1
ATOM 2973 C C . LEU A 1 403 ? -8.052 4.496 23.105 1.00 97.19 403 LEU A C 1
ATOM 2975 O O . LEU A 1 403 ? -8.060 4.329 24.324 1.00 97.19 403 LEU A O 1
ATOM 2979 N N . ALA A 1 404 ? -8.549 3.596 22.256 1.00 96.94 404 ALA A N 1
ATOM 2980 C CA . ALA A 1 404 ? -9.058 2.292 22.662 1.00 96.94 404 ALA A CA 1
ATOM 2981 C C . ALA A 1 404 ? -7.946 1.275 22.982 1.00 96.94 404 ALA A C 1
ATOM 2983 O O . ALA A 1 404 ? -8.191 0.328 23.731 1.00 96.94 404 ALA A O 1
ATOM 2984 N N . CYS A 1 405 ? -6.728 1.465 22.461 1.00 97.88 405 CYS A N 1
ATOM 2985 C CA . CYS A 1 405 ? -5.557 0.694 22.885 1.00 97.88 405 CYS A CA 1
ATOM 2986 C C . CYS A 1 405 ? -5.203 0.976 24.356 1.00 97.88 405 CYS A C 1
ATOM 2988 O O . CYS A 1 405 ? -5.478 2.048 24.894 1.00 97.88 405 CYS A O 1
ATOM 2990 N N . ASP A 1 406 ? -4.544 0.027 25.019 1.00 97.25 406 ASP A N 1
ATOM 2991 C CA . ASP A 1 406 ? -4.216 0.153 26.443 1.00 97.25 406 ASP A CA 1
ATOM 2992 C C . ASP A 1 406 ? -3.084 1.164 26.683 1.00 97.25 406 ASP A C 1
ATOM 2994 O O . ASP A 1 406 ? -3.107 1.901 27.668 1.00 97.25 406 ASP A O 1
ATOM 2998 N N . VAL A 1 407 ? -2.111 1.223 25.766 1.00 97.88 407 VAL A N 1
ATOM 2999 C CA . VAL A 1 407 ? -0.949 2.126 25.827 1.00 97.88 407 VAL A CA 1
ATOM 3000 C C . VAL A 1 407 ? -0.698 2.748 24.460 1.00 97.88 407 VAL A C 1
ATOM 3002 O O . VAL A 1 407 ? -0.747 2.049 23.452 1.00 97.88 407 VAL A O 1
ATOM 3005 N N . ARG A 1 408 ? -0.374 4.041 24.419 1.00 98.50 408 ARG A N 1
ATOM 3006 C CA . ARG A 1 408 ? -0.014 4.786 23.206 1.00 98.50 408 ARG A CA 1
ATOM 3007 C C . ARG A 1 408 ? 1.410 5.308 23.308 1.00 98.50 408 ARG A C 1
ATOM 3009 O O . ARG A 1 408 ? 1.735 6.117 24.180 1.00 98.50 408 ARG A O 1
ATOM 3016 N N . VAL A 1 409 ? 2.245 4.853 22.386 1.00 98.44 409 VAL A N 1
ATOM 3017 C CA . VAL A 1 409 ? 3.609 5.333 22.190 1.00 98.44 409 VAL A CA 1
ATOM 3018 C C . VAL A 1 409 ? 3.640 6.110 20.884 1.00 98.44 409 VAL A C 1
ATOM 3020 O O . VAL A 1 409 ? 3.245 5.570 19.853 1.00 98.44 409 VAL A O 1
ATOM 3023 N N . ALA A 1 410 ? 4.113 7.351 20.918 1.00 97.94 410 ALA A N 1
ATOM 3024 C CA . ALA A 1 410 ? 4.276 8.180 19.731 1.00 97.94 410 ALA A CA 1
ATOM 3025 C C . ALA A 1 410 ? 5.735 8.570 19.504 1.00 97.94 410 ALA A C 1
ATOM 3027 O O . ALA A 1 410 ? 6.485 8.754 20.461 1.00 97.94 410 ALA A O 1
ATOM 3028 N N . SER A 1 411 ? 6.121 8.730 18.242 1.00 96.06 411 SER A N 1
ATOM 3029 C CA . SER A 1 411 ? 7.370 9.396 17.884 1.00 96.06 411 SER A CA 1
ATOM 3030 C C . SER A 1 411 ? 7.182 10.913 17.935 1.00 96.06 411 SER A C 1
ATOM 3032 O O . SER A 1 411 ? 6.103 11.422 17.619 1.00 96.06 411 SER A O 1
ATOM 3034 N N . ALA A 1 412 ? 8.230 11.651 18.298 1.00 93.62 412 ALA A N 1
ATOM 3035 C CA . ALA A 1 412 ? 8.242 13.111 18.241 1.00 93.62 412 ALA A CA 1
ATOM 3036 C C . ALA A 1 412 ? 8.033 13.658 16.810 1.00 93.62 412 ALA A C 1
ATOM 3038 O O . ALA A 1 412 ? 7.648 14.814 16.645 1.00 93.62 412 ALA A O 1
ATOM 3039 N N . SER A 1 413 ? 8.213 12.825 15.773 1.00 88.69 413 SER A N 1
ATOM 3040 C CA . SER A 1 413 ? 7.977 13.182 14.366 1.00 88.69 413 SER A CA 1
ATOM 3041 C C . SER A 1 413 ? 6.501 13.230 13.952 1.00 88.69 413 SER A C 1
ATOM 3043 O O . SER A 1 413 ? 6.201 13.548 12.799 1.00 88.69 413 SER A O 1
ATOM 3045 N N . VAL A 1 414 ? 5.562 12.882 14.838 1.00 92.56 414 VAL A N 1
ATOM 3046 C CA . VAL A 1 414 ? 4.127 12.878 14.518 1.00 92.56 414 VAL A CA 1
ATOM 3047 C C . VAL A 1 414 ? 3.649 14.305 14.241 1.00 92.56 414 VAL A C 1
ATOM 3049 O O . VAL A 1 414 ? 3.518 15.130 15.141 1.00 92.56 414 VAL A O 1
ATOM 3052 N N . ALA A 1 415 ? 3.347 14.579 12.972 1.00 83.62 415 ALA A N 1
ATOM 3053 C CA . ALA A 1 415 ? 2.997 15.920 12.507 1.00 83.62 415 ALA A CA 1
ATOM 3054 C C . ALA A 1 415 ? 1.589 16.389 12.920 1.00 83.62 415 ALA A C 1
ATOM 3056 O O . ALA A 1 415 ? 1.334 17.589 12.966 1.00 83.62 415 ALA A O 1
ATOM 3057 N N . SER A 1 416 ? 0.650 15.469 13.174 1.00 87.88 416 SER A N 1
ATOM 3058 C CA . SER A 1 416 ? -0.714 15.819 13.597 1.00 87.88 416 SER A CA 1
ATOM 3059 C C . SER A 1 416 ? -1.400 14.686 14.359 1.00 87.88 416 SER A C 1
ATOM 3061 O O . SER A 1 416 ? -1.282 13.513 14.001 1.00 87.88 416 SER A O 1
ATOM 3063 N N . LEU A 1 417 ? -2.133 15.050 15.411 1.00 92.81 417 LEU A N 1
ATOM 3064 C CA . LEU A 1 417 ? -2.957 14.153 16.217 1.00 92.81 417 LEU A CA 1
ATOM 3065 C C . LEU A 1 417 ? -4.208 14.920 16.640 1.00 92.81 417 LEU A C 1
ATOM 3067 O O . LEU A 1 417 ? -4.084 15.939 17.308 1.00 92.81 417 LEU A O 1
ATOM 3071 N N . GLY A 1 418 ? -5.407 14.472 16.276 1.00 92.38 418 GLY A N 1
ATOM 3072 C CA . GLY A 1 418 ? -6.629 15.175 16.680 1.00 92.38 418 GLY A CA 1
ATOM 3073 C C . GLY A 1 418 ? -7.915 14.583 16.110 1.00 92.38 418 GLY A C 1
ATOM 3074 O O . GLY A 1 418 ? -7.873 13.549 15.456 1.00 92.38 418 GLY A O 1
ATOM 3075 N N . PRO A 1 419 ? -9.078 15.204 16.357 1.00 90.00 419 PRO A N 1
ATOM 3076 C CA . PRO A 1 419 ? -10.348 14.699 15.833 1.00 90.00 419 PRO A CA 1
ATOM 3077 C C . PRO A 1 419 ? -10.524 14.879 14.324 1.00 90.00 419 PRO A C 1
ATOM 3079 O O . PRO A 1 419 ? -11.304 14.157 13.718 1.00 90.00 419 PRO A O 1
ATOM 3082 N N . THR A 1 420 ? -9.795 15.816 13.716 1.00 84.75 420 THR A N 1
ATOM 3083 C CA . THR A 1 420 ? -9.938 16.173 12.299 1.00 84.75 420 THR A CA 1
ATOM 3084 C C . THR A 1 420 ? -8.627 15.923 11.562 1.00 84.75 420 THR A C 1
ATOM 3086 O O . THR A 1 420 ? -7.559 16.294 12.056 1.00 84.75 420 THR A O 1
ATOM 3089 N N . ALA A 1 421 ? -8.689 15.310 10.378 1.00 76.50 421 ALA A N 1
ATOM 3090 C CA . ALA A 1 421 ? -7.507 15.147 9.537 1.00 76.50 421 ALA A CA 1
ATOM 3091 C C . ALA A 1 421 ? -7.089 16.498 8.918 1.00 76.50 421 ALA A C 1
ATOM 3093 O O . ALA A 1 421 ? -7.955 17.309 8.572 1.00 76.50 421 ALA A O 1
ATOM 3094 N N . PRO A 1 422 ? -5.784 16.765 8.723 1.00 67.56 422 PRO A N 1
ATOM 3095 C CA . PRO A 1 422 ? -5.346 17.963 8.012 1.00 67.56 422 PRO A CA 1
ATOM 3096 C C . PRO A 1 422 ? -5.992 18.057 6.621 1.00 67.56 422 PRO A C 1
ATOM 3098 O O . PRO A 1 422 ? -5.916 17.116 5.835 1.00 67.56 422 PRO A O 1
ATOM 3101 N N . GLY A 1 423 ? -6.632 19.191 6.314 1.00 63.94 423 GLY A N 1
ATOM 3102 C CA . GLY A 1 423 ? -7.295 19.413 5.021 1.00 63.94 423 GLY A CA 1
ATOM 3103 C C . GLY A 1 423 ? -8.645 18.706 4.844 1.00 63.94 423 GLY A C 1
ATOM 3104 O O . GLY A 1 423 ? -9.175 18.699 3.733 1.00 63.94 423 GLY A O 1
ATOM 3105 N N . ALA A 1 424 ? -9.216 18.127 5.906 1.00 63.66 424 ALA A N 1
ATOM 3106 C CA . ALA A 1 424 ? -10.526 17.492 5.841 1.00 63.66 424 ALA A CA 1
ATOM 3107 C C . ALA A 1 424 ? -11.629 18.478 5.418 1.00 63.66 424 ALA A C 1
ATOM 3109 O O . ALA A 1 424 ? -11.665 19.643 5.826 1.00 63.66 424 ALA A O 1
ATOM 3110 N N . ALA A 1 425 ? -12.562 17.996 4.595 1.00 60.00 425 ALA A N 1
ATOM 3111 C CA . ALA A 1 425 ? -13.696 18.791 4.150 1.00 60.00 425 ALA A CA 1
ATOM 3112 C C . ALA A 1 425 ? -14.587 19.190 5.338 1.00 60.00 425 ALA A C 1
ATOM 3114 O O . ALA A 1 425 ? -14.742 18.439 6.296 1.00 60.00 425 ALA A O 1
ATOM 3115 N N . ALA A 1 426 ? -15.318 20.306 5.223 1.00 58.78 426 ALA A N 1
ATOM 3116 C CA . ALA A 1 426 ? -16.321 20.710 6.221 1.00 58.78 426 ALA A CA 1
ATOM 3117 C C . ALA A 1 426 ? -17.403 19.634 6.485 1.00 58.78 426 ALA A C 1
ATOM 3119 O O . ALA A 1 426 ? -18.166 19.718 7.452 1.00 58.78 426 ALA A O 1
ATOM 3120 N N . ALA A 1 427 ? -17.497 18.636 5.600 1.00 55.91 427 ALA A N 1
ATOM 3121 C CA . ALA A 1 427 ? -18.410 17.519 5.713 1.00 55.91 427 ALA A CA 1
ATOM 3122 C C . ALA A 1 427 ? -17.905 16.348 6.582 1.00 55.91 427 ALA A C 1
ATOM 3124 O O . ALA A 1 427 ? -18.738 15.494 6.888 1.00 55.91 427 ALA A O 1
ATOM 3125 N N . ASP A 1 428 ? -16.631 16.337 6.984 1.00 65.75 428 ASP A N 1
ATOM 3126 C CA . ASP A 1 428 ? -15.966 15.256 7.723 1.00 65.75 428 ASP A CA 1
ATOM 3127 C C . ASP A 1 428 ? -16.673 14.925 9.055 1.00 65.75 428 ASP A C 1
ATOM 3129 O O . ASP A 1 428 ? -16.976 15.843 9.837 1.00 65.75 428 ASP A O 1
ATOM 3133 N N . PRO A 1 429 ? -17.004 13.648 9.323 1.00 65.12 429 PRO A N 1
ATOM 3134 C CA . PRO A 1 429 ? -17.496 13.210 10.618 1.00 65.12 429 PRO A CA 1
ATOM 3135 C C . PRO A 1 429 ? -16.403 13.315 11.696 1.00 65.12 429 PRO A C 1
ATOM 3137 O O . PRO A 1 429 ? -15.723 12.352 12.007 1.00 65.12 429 PRO A O 1
ATOM 3140 N N . ARG A 1 430 ? -16.296 14.486 12.339 1.00 72.69 430 ARG A N 1
ATOM 3141 C CA . ARG A 1 430 ? -15.365 14.754 13.464 1.00 72.69 430 ARG A CA 1
ATOM 3142 C C . ARG A 1 430 ? -15.591 13.894 14.717 1.00 72.69 430 ARG A C 1
ATOM 3144 O O . ARG A 1 430 ? -14.822 13.978 15.672 1.00 72.69 430 ARG A O 1
ATOM 3151 N N . VAL A 1 431 ? -16.696 13.155 14.755 1.00 80.06 431 VAL A N 1
ATOM 3152 C CA . VAL A 1 431 ? -17.068 12.235 15.831 1.00 80.06 431 VAL A CA 1
ATOM 3153 C C . VAL A 1 431 ? -17.482 10.912 15.201 1.00 80.06 431 VAL A C 1
ATOM 3155 O O . VAL A 1 431 ? -18.590 10.764 14.688 1.00 80.06 431 VAL A O 1
ATOM 3158 N N . ASP A 1 432 ? -16.542 9.980 15.186 1.00 86.12 432 ASP A N 1
ATOM 3159 C CA . ASP A 1 432 ? -16.691 8.629 14.669 1.00 86.12 432 ASP A CA 1
ATOM 3160 C C . ASP A 1 432 ? -15.929 7.627 15.559 1.00 86.12 432 ASP A C 1
ATOM 3162 O O . ASP A 1 432 ? -15.047 7.980 16.349 1.00 86.12 432 ASP A O 1
ATOM 3166 N N . GLY A 1 433 ? -16.301 6.347 15.490 1.00 87.56 433 GLY A N 1
ATOM 3167 C CA . GLY A 1 433 ? -15.647 5.286 16.261 1.00 87.56 433 GLY A CA 1
ATOM 3168 C C . GLY A 1 433 ? -15.771 5.406 17.789 1.00 87.56 433 GLY A C 1
ATOM 3169 O O . GLY A 1 433 ? -14.994 4.768 18.504 1.00 87.56 433 GLY A O 1
ATOM 3170 N N . GLY A 1 434 ? -16.709 6.210 18.305 1.00 93.06 434 GLY A N 1
ATOM 3171 C CA . GLY A 1 434 ? -16.848 6.508 19.734 1.00 93.06 434 GLY A CA 1
ATOM 3172 C C . GLY A 1 434 ? -15.848 7.547 20.254 1.00 93.06 434 GLY A C 1
ATOM 3173 O O . GLY A 1 434 ? -15.621 7.634 21.469 1.00 93.06 434 GLY A O 1
ATOM 3174 N N . LEU A 1 435 ? -15.235 8.327 19.356 1.00 93.56 435 LEU A N 1
ATOM 3175 C CA . LEU A 1 435 ? -14.176 9.282 19.677 1.00 93.56 435 LEU A CA 1
ATOM 3176 C C . LEU A 1 435 ? -14.585 10.269 20.771 1.00 93.56 435 LEU A C 1
ATOM 3178 O O . LEU A 1 435 ? -13.804 10.505 21.690 1.00 93.56 435 LEU A O 1
ATOM 3182 N N . ALA A 1 436 ? -15.800 10.822 20.720 1.00 92.75 436 ALA A N 1
ATOM 3183 C CA . ALA A 1 436 ? -16.229 11.833 21.688 1.00 92.75 436 ALA A CA 1
ATOM 3184 C C . ALA A 1 436 ? -16.204 11.306 23.135 1.00 92.75 436 ALA A C 1
ATOM 3186 O O . ALA A 1 436 ? -15.793 12.012 24.061 1.00 92.75 436 ALA A O 1
ATOM 3187 N N . PHE A 1 437 ? -16.601 10.044 23.328 1.00 95.25 437 PHE A N 1
ATOM 3188 C CA . PHE A 1 437 ? -16.550 9.376 24.626 1.00 95.25 437 PHE A CA 1
ATOM 3189 C C . PHE A 1 437 ? -15.111 9.078 25.048 1.00 95.25 437 PHE A C 1
ATOM 3191 O O . PHE A 1 437 ? -14.709 9.448 26.149 1.00 95.25 437 PHE A O 1
ATOM 3198 N N . LEU A 1 438 ? -14.322 8.452 24.170 1.00 95.50 438 LEU A N 1
ATOM 3199 C CA . LEU A 1 438 ? -12.945 8.053 24.479 1.00 95.50 438 LEU A CA 1
ATOM 3200 C C . LEU A 1 438 ? -12.051 9.259 24.777 1.00 95.50 438 LEU A C 1
ATOM 3202 O O . LEU A 1 438 ? -11.249 9.221 25.708 1.00 95.50 438 LEU A O 1
ATOM 3206 N N . LEU A 1 439 ? -12.235 10.345 24.030 1.00 94.62 439 LEU A N 1
ATOM 3207 C CA . LEU A 1 439 ? -11.518 11.595 24.232 1.00 94.62 439 LEU A CA 1
ATOM 3208 C C . LEU A 1 439 ? -11.896 12.250 25.565 1.00 94.62 439 LEU A C 1
ATOM 3210 O O . LEU A 1 439 ? -11.017 12.710 26.292 1.00 94.62 439 LEU A O 1
ATOM 3214 N N . SER A 1 440 ? -13.186 12.239 25.919 1.00 94.56 440 SER A N 1
ATOM 3215 C CA . SER A 1 440 ? -13.666 12.763 27.205 1.00 94.56 440 SER A CA 1
ATOM 3216 C C . SER A 1 440 ? -13.137 11.960 28.394 1.00 94.56 440 SER A C 1
ATOM 3218 O O . SER A 1 440 ? -12.767 12.553 29.404 1.00 94.56 440 SER A O 1
ATOM 3220 N N . GLU A 1 441 ? -13.061 10.630 28.281 1.00 94.19 441 GLU A N 1
ATOM 3221 C CA . GLU A 1 441 ? -12.492 9.768 29.327 1.00 94.19 441 GLU A CA 1
ATOM 3222 C C . GLU A 1 441 ? -10.979 9.983 29.490 1.00 94.19 441 GLU A C 1
ATOM 3224 O O . GLU A 1 441 ? -10.468 9.900 30.605 1.00 94.19 441 GLU A O 1
ATOM 3229 N N . ALA A 1 442 ? -10.259 10.259 28.397 1.00 93.94 442 ALA A N 1
ATOM 3230 C CA . ALA A 1 442 ? -8.810 10.444 28.428 1.00 93.94 442 ALA A CA 1
ATOM 3231 C C . ALA A 1 442 ? -8.397 11.844 28.921 1.00 93.94 442 ALA A C 1
ATOM 3233 O O . ALA A 1 442 ? -7.590 11.959 29.844 1.00 93.94 442 ALA A O 1
ATOM 3234 N N . ALA A 1 443 ? -8.966 12.897 28.327 1.00 93.75 443 ALA A N 1
ATOM 3235 C CA . ALA A 1 443 ? -8.527 14.285 28.506 1.00 93.75 443 ALA A CA 1
ATOM 3236 C C . ALA A 1 443 ? -9.486 15.156 29.339 1.00 93.75 443 ALA A C 1
ATOM 3238 O O . ALA A 1 443 ? -9.168 16.307 29.648 1.00 93.75 443 ALA A O 1
ATOM 3239 N N . GLY A 1 444 ? -10.655 14.629 29.712 1.00 94.12 444 GLY A N 1
ATOM 3240 C CA . GLY A 1 444 ? -11.720 15.386 30.367 1.00 94.12 444 GLY A CA 1
ATOM 3241 C C . GLY A 1 444 ? -12.585 16.189 29.388 1.00 94.12 444 GLY A C 1
ATOM 3242 O O . GLY A 1 444 ? -12.202 16.474 28.252 1.00 94.12 444 GLY A O 1
ATOM 3243 N N . SER A 1 445 ? -13.776 16.588 29.843 1.00 91.50 445 SER A N 1
ATOM 3244 C CA . SER A 1 445 ? -14.810 17.195 28.989 1.00 91.50 445 SER A CA 1
ATOM 3245 C C . SER A 1 445 ? -14.413 18.539 28.374 1.00 91.50 445 SER A C 1
ATOM 3247 O O . SER A 1 445 ? -14.778 18.809 27.236 1.00 91.50 445 SER A O 1
ATOM 3249 N N . GLY A 1 446 ? -13.656 19.375 29.092 1.00 91.62 446 GLY A N 1
ATOM 3250 C CA . GLY A 1 446 ? -13.226 20.684 28.589 1.00 91.62 446 GLY A CA 1
ATOM 3251 C C . GLY A 1 446 ? -12.255 20.576 27.412 1.00 91.62 446 GLY A C 1
ATOM 3252 O O . GLY A 1 446 ? -12.472 21.200 26.379 1.00 91.62 446 GLY A O 1
ATOM 3253 N N . ALA A 1 447 ? -11.221 19.739 27.544 1.00 89.94 447 ALA A N 1
ATOM 3254 C CA . ALA A 1 447 ? -10.248 19.514 26.477 1.00 89.94 447 ALA A CA 1
ATOM 3255 C C . ALA A 1 447 ? -10.858 18.748 25.294 1.00 89.94 447 ALA A C 1
ATOM 3257 O O . ALA A 1 447 ? -10.548 19.046 24.144 1.00 89.94 447 ALA A O 1
ATOM 3258 N N . ALA A 1 448 ? -11.758 17.796 25.566 1.00 91.19 448 ALA A N 1
ATOM 3259 C CA . ALA A 1 448 ? -12.503 17.110 24.517 1.00 91.19 448 ALA A CA 1
ATOM 3260 C C . ALA A 1 448 ? -13.400 18.078 23.728 1.00 91.19 448 ALA A C 1
ATOM 3262 O O . ALA A 1 448 ? -13.423 18.020 22.503 1.00 91.19 448 ALA A O 1
ATOM 3263 N N . ALA A 1 449 ? -14.103 18.989 24.408 1.00 89.94 449 ALA A N 1
ATOM 3264 C CA . ALA A 1 449 ? -14.933 19.998 23.756 1.00 89.94 449 ALA A CA 1
ATOM 3265 C C . ALA A 1 449 ? -14.100 20.930 22.866 1.00 89.94 449 ALA A C 1
ATOM 3267 O O . ALA A 1 449 ? -14.428 21.093 21.695 1.00 89.94 449 ALA A O 1
ATOM 3268 N N . ASP A 1 450 ? -13.003 21.478 23.393 1.00 88.06 450 ASP A N 1
ATOM 3269 C CA . ASP A 1 450 ? -12.093 22.352 22.643 1.00 88.06 450 ASP A CA 1
ATOM 3270 C C . ASP A 1 450 ? -11.588 21.677 21.357 1.00 88.06 450 ASP A C 1
ATOM 3272 O O . ASP A 1 450 ? -11.698 22.225 20.262 1.00 88.06 450 ASP A O 1
ATOM 3276 N N . ALA A 1 451 ? -11.167 20.416 21.462 1.00 87.75 451 ALA A N 1
ATOM 3277 C CA . ALA A 1 451 ? -10.679 19.643 20.328 1.00 87.75 451 ALA A CA 1
ATOM 3278 C C . ALA A 1 451 ? -11.752 19.282 19.292 1.00 87.75 451 ALA A C 1
ATOM 3280 O O . ALA A 1 451 ? -11.449 19.203 18.107 1.00 87.75 451 ALA A O 1
ATOM 3281 N N . LEU A 1 452 ? -12.995 19.030 19.714 1.00 87.00 452 LEU A N 1
ATOM 3282 C CA . LEU A 1 452 ? -14.099 18.705 18.801 1.00 87.00 452 LEU A CA 1
ATOM 3283 C C . LEU A 1 452 ? -14.686 19.947 18.114 1.00 87.00 452 LEU A C 1
ATOM 3285 O O . LEU A 1 452 ? -15.306 19.835 17.050 1.00 87.00 452 LEU A O 1
ATOM 3289 N N . TYR A 1 453 ? -14.533 21.121 18.731 1.00 85.75 453 TYR A N 1
ATOM 3290 C CA . TYR A 1 453 ? -14.971 22.403 18.175 1.00 85.75 453 TYR A CA 1
ATOM 3291 C C . TYR A 1 453 ? -13.903 23.039 17.286 1.00 85.75 453 TYR A C 1
ATOM 3293 O O . TYR A 1 453 ? -14.247 23.747 16.338 1.00 85.75 453 TYR A O 1
ATOM 3301 N N . SER A 1 454 ? -12.632 22.764 17.573 1.00 81.00 454 SER A N 1
ATOM 3302 C CA . SER A 1 454 ? -11.489 23.191 16.779 1.00 81.00 454 SER A CA 1
ATOM 3303 C C . SER A 1 454 ? -11.175 22.208 15.645 1.00 81.00 454 SER A C 1
ATOM 3305 O O . SER A 1 454 ? -11.506 21.025 15.689 1.00 81.00 454 SER A O 1
ATOM 3307 N N . THR A 1 455 ? -10.512 22.708 14.604 1.00 77.44 455 THR A N 1
ATOM 3308 C CA . THR A 1 455 ? -9.868 21.881 13.570 1.00 77.44 455 THR A CA 1
ATOM 3309 C C . THR A 1 455 ? -8.360 21.768 13.790 1.00 77.44 455 THR A C 1
ATOM 3311 O O . THR A 1 455 ? -7.662 21.186 12.962 1.00 77.44 455 THR A O 1
ATOM 3314 N N . GLU A 1 456 ? -7.840 22.359 14.866 1.00 83.44 456 GLU A N 1
ATOM 3315 C CA . GLU A 1 456 ? -6.417 22.335 15.179 1.00 83.44 456 GLU A CA 1
ATOM 3316 C C . GLU A 1 456 ? -6.012 20.976 15.771 1.00 83.44 456 GLU A C 1
ATOM 3318 O O . GLU A 1 456 ? -6.680 20.464 16.675 1.00 83.44 456 GLU A O 1
ATOM 3323 N N . PRO A 1 457 ? -4.918 20.366 15.283 1.00 87.00 457 PRO A N 1
ATOM 3324 C CA . PRO A 1 457 ? -4.369 19.171 15.902 1.00 87.00 457 PRO A CA 1
ATOM 3325 C C . PRO A 1 457 ? -3.757 19.507 17.266 1.00 87.00 457 PRO A C 1
ATOM 3327 O O . PRO A 1 457 ? -3.242 20.602 17.487 1.00 87.00 457 PRO A O 1
ATOM 3330 N N . PHE A 1 458 ? -3.737 18.532 18.171 1.00 89.06 458 PHE A N 1
ATOM 3331 C CA . PHE A 1 458 ? -3.023 18.642 19.433 1.00 89.06 458 PHE A CA 1
ATOM 3332 C C . PHE A 1 458 ? -1.507 18.670 19.196 1.00 89.06 458 PHE A C 1
ATOM 3334 O O . PHE A 1 458 ? -0.959 17.723 18.621 1.00 89.06 458 PHE A O 1
ATOM 3341 N N . PRO A 1 459 ? -0.794 19.677 19.725 1.00 89.75 459 PRO A N 1
ATOM 3342 C CA . PRO A 1 459 ? 0.651 19.588 19.898 1.00 89.75 459 PRO A CA 1
ATOM 3343 C C . PRO A 1 459 ? 1.021 18.360 20.750 1.00 89.75 459 PRO A C 1
ATOM 3345 O O . PRO A 1 459 ? 0.330 18.059 21.725 1.00 89.75 459 PRO A O 1
ATOM 3348 N N . LEU A 1 460 ? 2.110 17.648 20.431 1.00 89.56 460 LEU A N 1
ATOM 3349 C CA . LEU A 1 460 ? 2.457 16.384 21.111 1.00 89.56 460 LEU A CA 1
ATOM 3350 C C . LEU A 1 460 ? 2.698 16.540 22.619 1.00 89.56 460 LEU A C 1
ATOM 3352 O O . LEU A 1 460 ? 2.297 15.679 23.404 1.00 89.56 460 LEU A O 1
ATOM 3356 N N . ASN A 1 461 ? 3.295 17.655 23.044 1.00 88.88 461 ASN A N 1
ATOM 3357 C CA . ASN A 1 461 ? 3.437 17.994 24.461 1.00 88.88 461 ASN A CA 1
ATOM 3358 C C . ASN A 1 461 ? 2.066 18.108 25.143 1.00 88.88 461 ASN A C 1
ATOM 3360 O O . ASN A 1 461 ? 1.856 17.524 26.207 1.00 88.88 461 ASN A O 1
ATOM 3364 N N . ARG A 1 462 ? 1.107 18.777 24.493 1.00 90.00 462 ARG A N 1
ATOM 3365 C CA . ARG A 1 462 ? -0.258 18.914 24.998 1.00 90.00 462 ARG A CA 1
ATOM 3366 C C . ARG A 1 462 ? -0.999 17.579 25.002 1.00 90.00 462 ARG A C 1
ATOM 3368 O O . ARG A 1 462 ? -1.672 17.266 25.980 1.00 90.00 462 ARG A O 1
ATOM 3375 N N . ALA A 1 463 ? -0.837 16.765 23.961 1.00 93.25 463 ALA A N 1
ATOM 3376 C CA . ALA A 1 463 ? -1.391 15.416 23.903 1.00 93.25 463 ALA A CA 1
ATOM 3377 C C . ALA A 1 463 ? -0.873 14.542 25.061 1.00 93.25 463 ALA A C 1
ATOM 3379 O O . ALA A 1 463 ? -1.646 13.795 25.661 1.00 93.25 463 ALA A O 1
ATOM 3380 N N . ARG A 1 464 ? 0.404 14.683 25.444 1.00 93.12 464 ARG A N 1
ATOM 3381 C CA . ARG A 1 464 ? 0.979 13.998 26.612 1.00 93.12 464 ARG A CA 1
ATOM 3382 C C . ARG A 1 464 ? 0.413 14.514 27.938 1.00 93.12 464 ARG A C 1
ATOM 3384 O O . ARG A 1 464 ? 0.051 13.714 28.795 1.00 93.12 464 ARG A O 1
ATOM 3391 N N . GLU A 1 465 ? 0.302 15.831 28.116 1.00 92.25 465 GLU A N 1
ATOM 3392 C CA . GLU A 1 465 ? -0.311 16.439 29.313 1.00 92.25 465 GLU A CA 1
ATOM 3393 C C . GLU A 1 465 ? -1.759 15.984 29.520 1.00 92.25 465 GLU A C 1
ATOM 3395 O O . GLU A 1 465 ? -2.177 15.698 30.642 1.00 92.25 465 GLU A O 1
ATOM 3400 N N . LEU A 1 466 ? -2.507 15.886 28.421 1.00 91.38 466 LEU A N 1
ATOM 3401 C CA . LEU A 1 466 ? -3.897 15.442 28.381 1.00 91.38 466 LEU A CA 1
ATOM 3402 C C . LEU A 1 466 ? -4.056 13.917 28.412 1.00 91.38 466 LEU A C 1
ATOM 3404 O O . LEU A 1 466 ? -5.179 13.433 28.311 1.00 91.38 466 LEU A O 1
ATOM 3408 N N . ARG A 1 467 ? -2.959 13.155 28.540 1.00 92.38 467 ARG A N 1
ATOM 3409 C CA . ARG A 1 467 ? -2.948 11.679 28.553 1.00 92.38 467 ARG A CA 1
ATOM 3410 C C . ARG A 1 467 ? -3.536 11.032 27.295 1.00 92.38 467 ARG A C 1
ATOM 3412 O O . ARG A 1 467 ? -3.936 9.871 27.314 1.00 92.38 467 ARG A O 1
ATOM 3419 N N . LEU A 1 468 ? -3.537 11.761 26.182 1.00 94.94 468 LEU A N 1
ATOM 3420 C CA . LEU A 1 468 ? -3.814 11.207 24.857 1.00 94.94 468 LEU A CA 1
ATOM 3421 C C . LEU A 1 468 ? -2.638 10.369 24.353 1.00 94.94 468 LEU A C 1
ATOM 3423 O O . LEU A 1 468 ? -2.826 9.515 23.500 1.00 94.94 468 LEU A O 1
ATOM 3427 N N . LEU A 1 469 ? -1.437 10.588 24.890 1.00 97.19 469 LEU A N 1
ATOM 3428 C CA . LEU A 1 469 ? -0.239 9.788 24.651 1.00 97.19 469 LEU A CA 1
ATOM 3429 C C . LEU A 1 469 ? 0.406 9.437 25.994 1.00 97.19 469 LEU A C 1
ATOM 3431 O O . LEU A 1 469 ? 0.556 10.312 26.847 1.00 97.19 469 LEU A O 1
ATOM 3435 N N . ASP A 1 470 ? 0.817 8.180 26.171 1.00 96.88 470 ASP A N 1
ATOM 3436 C CA . ASP A 1 470 ? 1.492 7.730 27.397 1.00 96.88 470 ASP A CA 1
ATOM 3437 C C . ASP A 1 470 ? 3.003 7.964 27.315 1.00 96.88 470 ASP A C 1
ATOM 3439 O O . ASP A 1 470 ? 3.650 8.342 28.293 1.00 96.88 470 ASP A O 1
ATOM 3443 N N . HIS A 1 471 ? 3.566 7.767 26.121 1.00 96.25 471 HIS A N 1
ATOM 3444 C CA . HIS A 1 471 ? 4.985 7.940 25.846 1.00 96.25 471 HIS A CA 1
ATOM 3445 C C . HIS A 1 471 ? 5.192 8.706 24.540 1.00 96.25 471 HIS A C 1
ATOM 3447 O O . HIS A 1 471 ? 4.514 8.445 23.548 1.00 96.25 471 HIS A O 1
ATOM 3453 N N . VAL A 1 472 ? 6.171 9.610 24.546 1.00 96.00 472 VAL A N 1
ATOM 3454 C CA . VAL A 1 472 ? 6.704 10.263 23.346 1.00 96.00 472 VAL A CA 1
ATOM 3455 C C . VAL A 1 472 ? 8.197 9.960 23.310 1.00 96.00 472 VAL A C 1
ATOM 3457 O O . VAL A 1 472 ? 8.871 10.172 24.320 1.00 96.00 472 VAL A O 1
ATOM 3460 N N . VAL A 1 473 ? 8.679 9.390 22.207 1.00 95.50 473 VAL A N 1
ATOM 3461 C CA . VAL A 1 473 ? 10.096 9.065 21.999 1.00 95.50 473 VAL A CA 1
ATOM 3462 C C . VAL A 1 473 ? 10.739 10.076 21.058 1.00 95.50 473 VAL A C 1
ATOM 3464 O O . VAL A 1 473 ? 10.167 10.416 20.024 1.00 95.50 473 VAL A O 1
ATOM 3467 N N . GLU A 1 474 ? 11.926 10.545 21.432 1.00 92.94 474 GLU A N 1
ATOM 3468 C CA . GLU A 1 474 ? 12.754 11.437 20.618 1.00 92.94 474 GLU A CA 1
ATOM 3469 C C . GLU A 1 474 ? 13.614 10.601 19.663 1.00 92.94 474 GLU A C 1
ATOM 3471 O O . GLU A 1 474 ? 14.126 9.556 20.065 1.00 92.94 474 GLU A O 1
ATOM 3476 N N . ASP A 1 475 ? 13.758 11.051 18.414 1.00 85.19 475 ASP A N 1
ATOM 3477 C CA . ASP A 1 475 ? 14.680 10.520 17.391 1.00 85.19 475 ASP A CA 1
ATOM 3478 C C . ASP A 1 475 ? 14.607 9.006 17.075 1.00 85.19 475 ASP A C 1
ATOM 3480 O O . ASP A 1 475 ? 15.430 8.482 16.323 1.00 85.19 475 ASP A O 1
ATOM 3484 N N . GLU A 1 476 ? 13.604 8.287 17.586 1.00 87.31 476 GLU A N 1
ATOM 3485 C CA . GLU A 1 476 ? 13.385 6.864 17.324 1.00 87.31 476 GLU A CA 1
ATOM 3486 C C . GLU A 1 476 ? 11.932 6.565 16.902 1.00 87.31 476 GLU A C 1
ATOM 3488 O O . GLU A 1 476 ? 11.000 7.276 17.298 1.00 87.31 476 GLU A O 1
ATOM 3493 N N . PRO A 1 477 ? 11.696 5.486 16.128 1.00 92.69 477 PRO A N 1
ATOM 3494 C CA . PRO A 1 477 ? 10.345 5.017 15.848 1.00 92.69 477 PRO A CA 1
ATOM 3495 C C . PRO A 1 477 ? 9.631 4.537 17.118 1.00 92.69 477 PRO A C 1
ATOM 3497 O O . PRO A 1 477 ? 10.164 3.728 17.890 1.00 92.69 477 PRO A O 1
ATOM 3500 N N . ALA A 1 478 ? 8.373 4.940 17.281 1.00 96.62 478 ALA A N 1
ATOM 3501 C CA . ALA A 1 478 ? 7.476 4.514 18.349 1.00 96.62 478 ALA A CA 1
ATOM 3502 C C . ALA A 1 478 ? 7.373 2.988 18.452 1.00 96.62 478 ALA A C 1
ATOM 3504 O O . ALA A 1 478 ? 7.277 2.438 19.555 1.00 96.62 478 ALA A O 1
ATOM 3505 N N . LEU A 1 479 ? 7.437 2.294 17.308 1.00 95.69 479 LEU A N 1
ATOM 3506 C CA . LEU A 1 479 ? 7.369 0.836 17.232 1.00 95.69 479 LEU A CA 1
ATOM 3507 C C . LEU A 1 479 ? 8.397 0.142 18.135 1.00 95.69 479 LEU A C 1
ATOM 3509 O O . LEU A 1 479 ? 8.083 -0.885 18.737 1.00 95.69 479 LEU A O 1
ATOM 3513 N N . ARG A 1 480 ? 9.606 0.693 18.285 1.00 95.44 480 ARG A N 1
ATOM 3514 C CA . ARG A 1 480 ? 10.656 0.064 19.099 1.00 95.44 480 ARG A CA 1
ATOM 3515 C C . ARG A 1 480 ? 10.303 0.047 20.585 1.00 95.44 480 ARG A C 1
ATOM 3517 O O . ARG A 1 480 ? 10.433 -0.990 21.245 1.00 95.44 480 ARG A O 1
ATOM 3524 N N . LEU A 1 481 ? 9.841 1.177 21.121 1.00 97.31 481 LEU A N 1
ATOM 3525 C CA . LEU A 1 481 ? 9.403 1.236 22.514 1.00 97.31 481 LEU A CA 1
ATOM 3526 C C . LEU A 1 481 ? 8.096 0.454 22.703 1.00 97.31 481 LEU A C 1
ATOM 3528 O O . LEU A 1 481 ? 7.967 -0.260 23.695 1.00 97.31 481 LEU A O 1
ATOM 3532 N N . ALA A 1 482 ? 7.169 0.497 21.743 1.00 98.19 482 ALA A N 1
ATOM 3533 C CA . ALA A 1 482 ? 5.942 -0.296 21.801 1.00 98.19 482 ALA A CA 1
ATOM 3534 C C . ALA A 1 482 ? 6.221 -1.808 21.887 1.00 98.19 482 ALA A C 1
ATOM 3536 O O . ALA A 1 482 ? 5.653 -2.487 22.743 1.00 98.19 482 ALA A O 1
ATOM 3537 N N . LEU A 1 483 ? 7.153 -2.319 21.074 1.00 97.56 483 LEU A N 1
ATOM 3538 C CA . LEU A 1 483 ? 7.624 -3.705 21.144 1.00 97.56 483 LEU A CA 1
ATOM 3539 C C . LEU A 1 483 ? 8.257 -4.021 22.500 1.00 97.56 483 LEU A C 1
ATOM 3541 O O . LEU A 1 483 ? 7.927 -5.041 23.097 1.00 97.56 483 LEU A O 1
ATOM 3545 N N . SER A 1 484 ? 9.108 -3.133 23.021 1.00 96.25 484 SER A N 1
ATOM 3546 C CA . SER A 1 484 ? 9.711 -3.302 24.351 1.00 96.25 484 SER A CA 1
ATOM 3547 C C . SER A 1 484 ? 8.653 -3.386 25.463 1.00 96.25 484 SER A C 1
ATOM 3549 O O . SER A 1 484 ? 8.769 -4.207 26.370 1.00 96.25 484 SER A O 1
ATOM 3551 N N . ARG A 1 485 ? 7.585 -2.577 25.391 1.00 96.69 485 ARG A N 1
ATOM 3552 C CA . ARG A 1 485 ? 6.463 -2.624 26.347 1.00 96.69 485 ARG A CA 1
ATOM 3553 C C . ARG A 1 485 ? 5.656 -3.913 26.218 1.00 96.69 485 ARG A C 1
ATOM 3555 O O . ARG A 1 485 ? 5.374 -4.547 27.230 1.00 96.69 485 ARG A O 1
ATOM 3562 N N . ALA A 1 486 ? 5.322 -4.320 24.996 1.00 96.50 486 ALA A N 1
ATOM 3563 C CA . ALA A 1 486 ? 4.597 -5.563 24.749 1.00 96.50 486 ALA A CA 1
ATOM 3564 C C . ALA A 1 486 ? 5.405 -6.802 25.182 1.00 96.50 486 ALA A C 1
ATOM 3566 O O . ALA A 1 486 ? 4.843 -7.720 25.776 1.00 96.50 486 ALA A O 1
ATOM 3567 N N . ALA A 1 487 ? 6.723 -6.801 24.963 1.00 93.69 487 ALA A N 1
ATOM 3568 C CA . ALA A 1 487 ? 7.626 -7.847 25.436 1.00 93.69 487 ALA A CA 1
ATOM 3569 C C . ALA A 1 487 ? 7.697 -7.901 26.971 1.00 93.69 487 ALA A C 1
ATOM 3571 O O . ALA A 1 487 ? 7.668 -8.987 27.537 1.00 93.69 487 ALA A O 1
ATOM 3572 N N . LEU A 1 488 ? 7.694 -6.752 27.656 1.00 95.06 488 LEU A N 1
ATOM 3573 C CA . LEU A 1 488 ? 7.602 -6.718 29.119 1.00 95.06 488 LEU A CA 1
ATOM 3574 C C . LEU A 1 488 ? 6.285 -7.337 29.618 1.00 95.06 488 LEU A C 1
ATOM 3576 O O . LEU A 1 488 ? 6.275 -8.095 30.584 1.00 95.06 488 LEU A O 1
ATOM 3580 N N . TYR A 1 489 ? 5.160 -7.059 28.952 1.00 95.00 489 TYR A N 1
ATOM 3581 C CA . TYR A 1 489 ? 3.883 -7.697 29.294 1.00 95.00 489 TYR A CA 1
ATOM 3582 C C . TYR A 1 489 ? 3.910 -9.208 29.056 1.00 95.00 489 TYR A C 1
ATOM 3584 O O . TYR A 1 489 ? 3.290 -9.947 29.818 1.00 95.00 489 TYR A O 1
ATOM 3592 N N . ALA A 1 490 ? 4.671 -9.675 28.061 1.00 89.75 490 ALA A N 1
ATOM 3593 C CA . ALA A 1 490 ? 4.830 -11.092 27.746 1.00 89.75 490 ALA A CA 1
ATOM 3594 C C . ALA A 1 490 ? 5.443 -11.933 28.879 1.00 89.75 490 ALA A C 1
ATOM 3596 O O . ALA 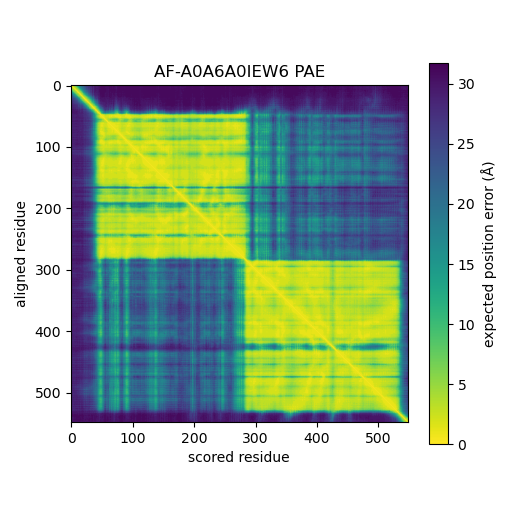A 1 490 ? 5.263 -13.150 28.889 1.00 89.75 490 ALA A O 1
ATOM 3597 N N . GLU A 1 491 ? 6.112 -11.309 29.851 1.00 92.19 491 GLU A N 1
ATOM 3598 C CA . GLU A 1 491 ? 6.643 -11.982 31.044 1.00 92.19 491 GLU A CA 1
ATOM 3599 C C . GLU A 1 491 ? 5.542 -12.366 32.052 1.00 92.19 491 GLU A C 1
ATOM 3601 O O . GLU A 1 491 ? 5.757 -13.188 32.944 1.00 92.19 491 GLU A O 1
ATOM 3606 N N . THR A 1 492 ? 4.342 -11.790 31.917 1.00 93.31 492 THR A N 1
ATOM 3607 C CA . THR A 1 492 ? 3.203 -12.042 32.807 1.00 93.31 492 THR A CA 1
ATOM 3608 C C . THR A 1 492 ? 2.271 -13.108 32.220 1.00 93.31 492 THR A C 1
ATOM 3610 O O . THR A 1 492 ? 1.947 -13.053 31.032 1.00 93.31 492 THR A O 1
ATOM 3613 N N . PRO A 1 493 ? 1.747 -14.053 33.029 1.00 94.19 493 PRO A N 1
ATOM 3614 C CA . PRO A 1 493 ? 0.770 -15.020 32.549 1.00 94.19 493 PRO A CA 1
ATOM 3615 C C . PRO A 1 493 ? -0.453 -14.351 31.917 1.00 94.19 493 PRO A C 1
ATOM 3617 O O . PRO A 1 493 ? -1.091 -13.474 32.502 1.00 94.19 493 PRO A O 1
ATOM 3620 N N . VAL A 1 494 ? -0.831 -14.848 30.746 1.00 93.25 494 VAL A N 1
ATOM 3621 C CA . VAL A 1 494 ? -1.947 -14.347 29.936 1.00 93.25 494 VAL A CA 1
ATOM 3622 C C . VAL A 1 494 ? -3.262 -14.224 30.719 1.00 93.25 494 VAL A C 1
ATOM 3624 O O . VAL A 1 494 ? -4.008 -13.261 30.552 1.00 93.25 494 VAL A O 1
ATOM 3627 N N . SER A 1 495 ? -3.546 -15.175 31.612 1.00 94.75 495 SER A N 1
ATOM 3628 C CA . SER A 1 495 ? -4.745 -15.158 32.459 1.00 94.75 495 SER A CA 1
ATOM 3629 C C . SER A 1 495 ? -4.767 -13.991 33.452 1.00 94.75 495 SER A C 1
ATOM 3631 O O . SER A 1 495 ? -5.842 -13.462 33.740 1.00 94.75 495 SER A O 1
ATOM 3633 N N . VAL A 1 496 ? -3.598 -13.570 33.946 1.00 96.38 496 VAL A N 1
ATOM 3634 C CA . VAL A 1 496 ? -3.445 -12.422 34.849 1.00 96.38 496 VAL A CA 1
ATOM 3635 C C . VAL A 1 496 ? -3.642 -11.125 34.072 1.00 96.38 496 VAL A C 1
ATOM 3637 O O . VAL A 1 496 ? -4.453 -10.302 34.487 1.00 96.38 496 VAL A O 1
ATOM 3640 N N . LEU A 1 497 ? -3.001 -10.982 32.905 1.00 95.75 497 LEU A N 1
ATOM 3641 C CA . LEU A 1 497 ? -3.197 -9.825 32.019 1.00 95.75 497 LEU A CA 1
ATOM 3642 C C . LEU A 1 497 ? -4.676 -9.640 31.654 1.00 95.75 497 LEU A C 1
ATOM 3644 O O . LEU A 1 497 ? -5.220 -8.543 31.782 1.00 95.75 497 LEU A O 1
ATOM 3648 N N . ALA A 1 498 ? -5.350 -10.730 31.278 1.00 95.38 498 ALA A N 1
ATOM 3649 C CA . ALA A 1 498 ? -6.775 -10.725 30.966 1.00 95.38 498 ALA A CA 1
ATOM 3650 C C . ALA A 1 498 ? -7.637 -10.288 32.163 1.00 95.38 498 ALA A C 1
ATOM 3652 O O . ALA A 1 498 ? -8.600 -9.539 31.997 1.00 95.38 498 ALA A O 1
ATOM 3653 N N . ALA A 1 499 ? -7.312 -10.743 33.378 1.00 96.81 499 ALA A N 1
ATOM 3654 C CA . ALA A 1 499 ? -8.023 -10.333 34.586 1.00 96.81 499 ALA A CA 1
ATOM 3655 C C . ALA A 1 499 ? -7.818 -8.841 34.896 1.00 96.81 499 ALA A C 1
ATOM 3657 O O . ALA A 1 499 ? -8.797 -8.144 35.157 1.00 96.81 499 ALA A O 1
ATOM 3658 N N . CYS A 1 500 ? -6.581 -8.343 34.800 1.00 96.56 500 CYS A N 1
ATOM 3659 C CA . CYS A 1 500 ? -6.264 -6.927 34.979 1.00 96.56 500 CYS A CA 1
ATOM 3660 C C . CYS A 1 500 ? -7.024 -6.049 33.980 1.00 96.56 500 CYS A C 1
ATOM 3662 O O . CYS A 1 500 ? -7.675 -5.089 34.387 1.00 96.56 500 CYS A O 1
ATOM 3664 N N . LYS A 1 501 ? -7.007 -6.406 32.689 1.00 96.00 501 LYS A N 1
ATOM 3665 C CA . LYS A 1 501 ? -7.706 -5.638 31.653 1.00 96.00 501 LYS A CA 1
ATOM 3666 C C . LYS A 1 501 ? -9.215 -5.593 31.893 1.00 96.00 501 LYS A C 1
ATOM 3668 O O . LYS A 1 501 ? -9.794 -4.513 31.875 1.00 96.00 501 LYS A O 1
ATOM 3673 N N . ARG A 1 502 ? -9.850 -6.720 32.242 1.00 94.94 502 ARG A N 1
ATOM 3674 C CA . ARG A 1 502 ? -11.288 -6.743 32.582 1.00 94.94 502 ARG A CA 1
ATOM 3675 C C . ARG A 1 502 ? -11.650 -5.814 33.745 1.00 94.94 502 ARG A C 1
ATOM 3677 O O . ARG A 1 502 ? -12.688 -5.162 33.687 1.00 94.94 502 ARG A O 1
ATOM 3684 N N . LEU A 1 503 ? -10.804 -5.733 34.775 1.00 95.19 503 LEU A N 1
ATOM 3685 C CA . LEU A 1 503 ? -11.018 -4.820 35.904 1.00 95.19 503 LEU A CA 1
ATOM 3686 C C . LEU A 1 503 ? -10.903 -3.347 35.489 1.00 95.19 503 LEU A C 1
ATOM 3688 O O . LEU A 1 503 ? -11.708 -2.534 35.933 1.00 95.19 503 LEU A O 1
ATOM 3692 N N . LEU A 1 504 ? -9.934 -3.011 34.630 1.00 92.50 504 LEU A N 1
ATOM 3693 C CA . LEU A 1 504 ? -9.738 -1.646 34.122 1.00 92.50 504 LEU A CA 1
ATOM 3694 C C . LEU A 1 504 ? -10.856 -1.201 33.173 1.00 92.50 504 LEU A C 1
ATOM 3696 O O . LEU A 1 504 ? -11.220 -0.027 33.141 1.00 92.50 504 LEU A O 1
ATOM 3700 N N . VAL A 1 505 ? -11.388 -2.135 32.387 1.00 92.88 505 VAL A N 1
ATOM 3701 C CA . VAL A 1 505 ? -12.484 -1.869 31.456 1.00 92.88 505 VAL A CA 1
ATOM 3702 C C . VAL A 1 505 ? -13.788 -1.642 32.215 1.00 92.88 505 VAL A C 1
ATOM 3704 O O . VAL A 1 505 ? -14.486 -0.676 31.923 1.00 92.88 505 VAL A O 1
ATOM 3707 N N . GLY A 1 506 ? -14.110 -2.477 33.209 1.00 89.25 506 GLY A N 1
ATOM 3708 C CA . GLY A 1 506 ? -15.285 -2.283 34.062 1.00 89.25 506 GLY A CA 1
ATOM 3709 C C . GLY A 1 506 ? -16.571 -2.029 33.263 1.00 89.25 506 GLY A C 1
ATOM 3710 O O . GLY A 1 506 ? -16.916 -2.784 32.356 1.00 89.25 506 GLY A O 1
ATOM 3711 N N . ASP A 1 507 ? -17.275 -0.939 33.577 1.00 92.38 507 ASP A N 1
ATOM 3712 C CA . ASP A 1 507 ? -18.507 -0.531 32.890 1.00 92.38 507 ASP A CA 1
ATOM 3713 C C . ASP A 1 507 ? -18.272 0.326 31.626 1.00 92.38 507 ASP A C 1
ATOM 3715 O O . ASP A 1 507 ? -19.243 0.740 30.981 1.00 92.38 507 ASP A O 1
ATOM 3719 N N . ARG A 1 508 ? -17.008 0.587 31.247 1.00 93.31 508 ARG A N 1
ATOM 3720 C CA . ARG A 1 508 ? -16.652 1.446 30.101 1.00 93.31 508 ARG A CA 1
ATOM 3721 C C . ARG A 1 508 ? -17.237 0.930 28.793 1.00 93.31 508 ARG A C 1
ATOM 3723 O O . ARG A 1 508 ? -17.665 1.743 27.986 1.00 93.31 508 ARG A O 1
ATOM 3730 N N . LEU A 1 509 ? -17.310 -0.391 28.600 1.00 93.69 509 LEU A N 1
ATOM 3731 C CA . LEU A 1 509 ? -17.898 -0.995 27.397 1.00 93.69 509 LEU A CA 1
ATOM 3732 C C . LEU A 1 509 ? -19.369 -0.605 27.220 1.00 93.69 509 LEU A C 1
ATOM 3734 O O . LEU A 1 509 ? -19.749 -0.136 26.154 1.00 93.69 509 LEU A O 1
ATOM 3738 N N . ARG A 1 510 ? -20.177 -0.706 28.283 1.00 95.12 510 ARG A N 1
ATOM 3739 C CA . ARG A 1 510 ? -21.592 -0.304 28.246 1.00 95.12 510 ARG A CA 1
ATOM 3740 C C . ARG A 1 510 ? -21.737 1.194 27.963 1.00 95.12 510 ARG A C 1
ATOM 3742 O O . ARG A 1 510 ? -22.580 1.594 27.166 1.00 95.12 510 ARG A O 1
ATOM 3749 N N . ARG A 1 511 ? -20.920 2.031 28.615 1.00 95.94 511 ARG A N 1
ATOM 3750 C CA . ARG A 1 511 ? -20.944 3.491 28.410 1.00 95.94 511 ARG A CA 1
ATOM 3751 C C . ARG A 1 511 ? -20.515 3.883 26.992 1.00 95.94 511 ARG A C 1
ATOM 3753 O O . ARG A 1 511 ? -21.095 4.813 26.433 1.00 95.94 511 ARG A O 1
ATOM 3760 N N . LEU A 1 512 ? -19.546 3.167 26.418 1.00 94.94 512 LEU A N 1
ATOM 3761 C CA . LEU A 1 512 ? -19.135 3.322 25.026 1.00 94.94 512 LEU A CA 1
ATOM 3762 C C . LEU A 1 512 ? -20.270 2.935 24.074 1.00 94.94 512 LEU A C 1
ATOM 3764 O O . LEU A 1 512 ? -20.571 3.727 23.192 1.00 94.94 512 LEU A O 1
ATOM 3768 N N . ASP A 1 513 ? -20.940 1.796 24.277 1.00 94.25 513 ASP A N 1
ATOM 3769 C CA . ASP A 1 513 ? -22.064 1.370 23.423 1.00 94.25 513 ASP A CA 1
ATOM 3770 C C . ASP A 1 513 ? -23.164 2.434 23.373 1.00 94.25 513 ASP A C 1
ATOM 3772 O O . ASP A 1 513 ? -23.608 2.851 22.307 1.00 94.25 513 ASP A O 1
ATOM 3776 N N . GLU A 1 514 ? -23.557 2.953 24.538 1.00 95.00 514 GLU A N 1
ATOM 3777 C CA . GLU A 1 514 ? -24.552 4.024 24.625 1.00 95.00 514 GLU A CA 1
ATOM 3778 C C . GLU A 1 514 ? -24.091 5.315 23.934 1.00 95.00 514 GLU A C 1
ATOM 3780 O O . GLU A 1 514 ? -24.914 6.056 23.387 1.00 95.00 514 GLU A O 1
ATOM 3785 N N . ALA A 1 515 ? -22.792 5.622 23.987 1.00 93.94 515 ALA A N 1
ATOM 3786 C CA . ALA A 1 515 ? -22.221 6.789 23.330 1.00 93.94 515 ALA A CA 1
ATOM 3787 C C . ALA A 1 515 ? -22.172 6.625 21.808 1.00 93.94 515 ALA A C 1
ATOM 3789 O O . ALA A 1 515 ? -22.583 7.547 21.110 1.00 93.94 515 ALA A O 1
ATOM 3790 N N . VAL A 1 516 ? -21.754 5.460 21.315 1.00 93.62 516 VAL A N 1
ATOM 3791 C CA . VAL A 1 516 ? -21.708 5.104 19.890 1.00 93.62 516 VAL A CA 1
ATOM 3792 C C . VAL A 1 516 ? -23.096 5.196 19.268 1.00 93.62 516 VAL A C 1
ATOM 3794 O O . VAL A 1 516 ? -23.265 5.810 18.223 1.00 93.62 516 VAL A O 1
ATOM 3797 N N . GLU A 1 517 ? -24.115 4.680 19.950 1.00 93.06 517 GLU A N 1
ATOM 3798 C CA . GLU A 1 517 ? -25.500 4.764 19.487 1.00 93.06 517 GLU A CA 1
ATOM 3799 C C . GLU A 1 517 ? -26.007 6.215 19.403 1.00 93.06 517 GLU A C 1
ATOM 3801 O O . GLU A 1 517 ? -26.757 6.584 18.496 1.00 93.06 517 GLU A O 1
ATOM 3806 N N . ARG A 1 518 ? -25.608 7.078 20.349 1.00 91.81 518 ARG A N 1
ATOM 3807 C CA . ARG A 1 518 ? -25.919 8.519 20.280 1.00 91.81 518 ARG A CA 1
ATOM 3808 C C . ARG A 1 518 ? -25.163 9.202 19.143 1.00 91.81 518 ARG A C 1
ATOM 3810 O O . ARG A 1 518 ? -25.760 10.011 18.439 1.00 91.81 518 ARG A O 1
ATOM 3817 N N . GLU A 1 519 ? -23.884 8.881 18.984 1.00 91.50 519 GLU A N 1
ATOM 3818 C CA . GLU A 1 519 ? -23.009 9.397 17.931 1.00 91.50 519 GLU A CA 1
ATOM 3819 C C . GLU A 1 519 ? -23.573 9.053 16.548 1.00 91.50 519 GLU A C 1
ATOM 3821 O O . GLU A 1 519 ? -23.857 9.961 15.770 1.00 91.50 519 GLU A O 1
ATOM 3826 N N . ALA A 1 520 ? -23.868 7.777 16.284 1.00 90.62 520 ALA A N 1
ATOM 3827 C CA . ALA A 1 520 ? -24.426 7.314 15.018 1.00 90.62 520 ALA A CA 1
ATOM 3828 C C . ALA A 1 520 ? -25.743 8.020 14.665 1.00 90.62 520 ALA A C 1
ATOM 3830 O O . ALA A 1 520 ? -25.888 8.520 13.549 1.00 90.62 520 ALA A O 1
ATOM 3831 N N . ARG A 1 521 ? -26.675 8.153 15.623 1.00 91.44 521 ARG A N 1
ATOM 3832 C CA . ARG A 1 521 ? -27.935 8.890 15.409 1.00 91.44 521 ARG A CA 1
ATOM 3833 C C . ARG A 1 521 ? -27.699 10.347 15.010 1.00 91.44 521 ARG A C 1
ATOM 3835 O O . ARG A 1 521 ? -28.260 10.804 14.016 1.00 91.44 521 ARG A O 1
ATOM 3842 N N . LEU A 1 522 ? -26.854 11.064 15.754 1.00 90.44 522 LEU A N 1
ATOM 3843 C CA . LEU A 1 522 ? -26.548 12.472 15.478 1.00 90.44 522 LEU A CA 1
ATOM 3844 C C . LEU A 1 522 ? -25.854 12.648 14.123 1.00 90.44 522 LEU A C 1
ATOM 3846 O O . LEU A 1 522 ? -26.158 13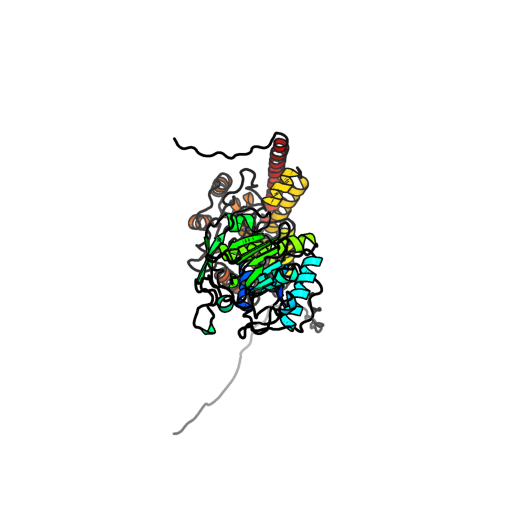.583 13.380 1.00 90.44 522 LEU A O 1
ATOM 3850 N N . MET A 1 523 ? -24.940 11.743 13.779 1.00 89.19 523 MET A N 1
ATOM 3851 C CA . MET A 1 523 ? -24.223 11.799 12.512 1.00 89.19 523 MET A CA 1
ATOM 3852 C C . MET A 1 523 ? -25.123 11.464 11.325 1.00 89.19 523 MET A C 1
ATOM 3854 O O . MET A 1 523 ? -25.020 12.137 10.300 1.00 89.19 523 MET A O 1
ATOM 3858 N N . CYS A 1 524 ? -26.055 10.520 11.462 1.00 89.75 524 CYS A N 1
ATOM 3859 C CA . CYS A 1 524 ? -27.057 10.234 10.433 1.00 89.75 524 CYS A CA 1
ATOM 3860 C C . CYS A 1 524 ? -28.023 11.414 10.225 1.00 89.75 524 CYS A C 1
ATOM 3862 O O . CYS A 1 524 ? -28.318 11.778 9.086 1.00 89.75 524 CYS A O 1
ATOM 3864 N N . ASP A 1 525 ? -28.437 12.102 11.298 1.00 89.56 525 ASP A N 1
ATOM 3865 C CA . ASP A 1 525 ? -29.222 13.341 11.189 1.00 89.56 525 ASP A CA 1
ATOM 3866 C C . ASP A 1 525 ? -28.467 14.433 10.404 1.00 89.56 525 ASP A C 1
ATOM 3868 O O . ASP A 1 525 ? -29.047 15.128 9.562 1.00 89.56 525 ASP A O 1
ATOM 3872 N N . LEU A 1 526 ? -27.161 14.593 10.654 1.00 85.31 526 LEU A N 1
ATOM 3873 C CA . LEU A 1 526 ? -26.312 15.525 9.903 1.00 85.31 526 LEU A CA 1
ATOM 3874 C C . LEU A 1 526 ? -26.107 15.082 8.450 1.00 85.31 526 LEU A C 1
ATOM 3876 O O . LEU A 1 526 ? -26.071 15.931 7.553 1.00 85.31 526 LEU A O 1
ATOM 3880 N N . PHE A 1 527 ? -25.979 13.777 8.218 1.00 85.31 527 PHE A N 1
ATOM 3881 C CA . PHE A 1 527 ? -25.847 13.180 6.895 1.00 85.31 527 PHE A CA 1
ATOM 3882 C C . PHE A 1 527 ? -27.079 13.476 6.037 1.00 85.31 527 PHE A C 1
ATOM 3884 O O . PHE A 1 527 ? -26.916 14.016 4.943 1.00 85.31 527 PHE A O 1
ATOM 3891 N N . ARG A 1 528 ? -28.299 13.257 6.553 1.00 85.50 528 ARG A N 1
ATOM 3892 C CA . ARG A 1 528 ? -29.555 13.585 5.848 1.00 85.50 528 ARG A CA 1
ATOM 3893 C C . ARG A 1 528 ? -29.605 15.039 5.397 1.00 85.50 528 ARG A C 1
ATOM 3895 O O . ARG A 1 528 ? -29.785 15.318 4.215 1.00 85.50 528 ARG A O 1
ATOM 3902 N N . ARG A 1 529 ? -29.316 15.973 6.308 1.00 82.94 529 ARG A N 1
ATOM 3903 C CA . ARG A 1 529 ? -29.302 17.416 5.999 1.00 82.94 529 ARG A CA 1
ATOM 3904 C C . ARG A 1 529 ? -28.287 17.790 4.915 1.00 82.94 529 ARG A C 1
ATOM 3906 O O . ARG A 1 529 ? -28.498 18.758 4.188 1.00 82.94 529 ARG A O 1
ATOM 3913 N N . LYS A 1 530 ? -27.158 17.078 4.831 1.00 72.25 530 LYS A N 1
ATOM 3914 C CA . LYS A 1 530 ? -26.146 17.274 3.779 1.00 72.25 530 LYS A CA 1
ATOM 3915 C C . LYS A 1 530 ? -26.571 16.622 2.460 1.00 72.25 530 LYS A C 1
ATOM 3917 O O . LYS A 1 530 ? -26.400 17.248 1.416 1.00 72.25 530 LYS A O 1
ATOM 3922 N N . GLY A 1 531 ? -27.145 15.419 2.508 1.00 61.50 531 GLY A N 1
ATOM 3923 C CA . GLY A 1 531 ? -27.679 14.700 1.348 1.00 61.50 531 GLY A CA 1
ATOM 3924 C C . GLY A 1 531 ? -28.792 15.476 0.641 1.00 61.50 531 GLY A C 1
ATOM 3925 O O . GLY A 1 531 ? -28.742 15.652 -0.572 1.00 61.50 531 GLY A O 1
ATOM 3926 N N . GLU A 1 532 ? -29.718 16.067 1.399 1.00 60.00 532 GLU A N 1
ATOM 3927 C CA . GLU A 1 532 ? -30.810 16.910 0.880 1.00 60.00 532 GLU A CA 1
ATOM 3928 C C . GLU A 1 532 ? -30.316 18.195 0.187 1.00 60.00 532 GLU A C 1
ATOM 3930 O O . GLU A 1 532 ? -30.950 18.709 -0.734 1.00 60.00 532 GLU A O 1
ATOM 3935 N N . ARG A 1 533 ? -29.159 18.735 0.595 1.00 58.97 533 ARG A N 1
ATOM 3936 C CA . ARG A 1 533 ? -28.574 19.938 -0.026 1.00 58.97 533 ARG A CA 1
ATOM 3937 C C . ARG A 1 533 ? -27.885 19.648 -1.362 1.00 58.97 533 ARG A C 1
ATOM 3939 O O . ARG A 1 533 ? -27.697 20.576 -2.142 1.00 58.97 533 ARG A O 1
ATOM 3946 N N . ARG A 1 534 ? -27.545 18.387 -1.665 1.00 53.22 534 ARG A N 1
ATOM 3947 C CA . ARG A 1 534 ? -26.903 17.998 -2.937 1.00 53.22 534 ARG A CA 1
ATOM 3948 C C . ARG A 1 534 ? -27.854 18.010 -4.143 1.00 53.22 534 ARG A C 1
ATOM 3950 O O . ARG A 1 534 ? -27.367 18.015 -5.268 1.00 53.22 534 ARG A O 1
ATOM 3957 N N . THR A 1 535 ? -29.173 18.114 -3.945 1.00 41.28 535 THR A N 1
ATOM 3958 C CA . THR A 1 535 ? -30.154 18.307 -5.036 1.00 41.28 535 THR A CA 1
ATOM 3959 C C . THR A 1 535 ? -30.280 19.751 -5.541 1.00 41.28 535 THR A C 1
ATOM 3961 O O . THR A 1 535 ? -31.014 19.995 -6.496 1.00 41.28 535 THR A O 1
ATOM 3964 N N . LEU A 1 536 ? -29.547 20.714 -4.969 1.00 36.34 536 LEU A N 1
ATOM 3965 C CA . LEU A 1 536 ? -29.521 22.105 -5.436 1.00 36.34 536 LEU A CA 1
ATOM 3966 C C . LEU A 1 536 ? -28.097 22.528 -5.841 1.00 36.34 536 LEU A C 1
ATOM 3968 O O . LEU A 1 536 ? -27.427 23.254 -5.119 1.00 36.34 536 LEU A O 1
ATOM 3972 N N . ALA A 1 537 ? -27.710 22.087 -7.044 1.00 27.88 537 ALA A N 1
ATOM 3973 C CA . ALA A 1 537 ? -26.639 22.593 -7.918 1.00 27.88 537 ALA A CA 1
ATOM 3974 C C . ALA A 1 537 ? -25.159 22.512 -7.445 1.00 27.88 537 ALA A C 1
ATOM 3976 O O . ALA A 1 537 ? -24.845 22.651 -6.264 1.00 27.88 537 ALA A O 1
ATOM 3977 N N . PRO A 1 538 ? -24.209 22.314 -8.388 1.00 30.61 538 PRO A N 1
ATOM 3978 C CA . PRO A 1 538 ? -22.785 22.238 -8.089 1.00 30.61 538 PRO A CA 1
ATOM 3979 C C . PRO A 1 538 ? -22.205 23.642 -7.885 1.00 30.61 538 PRO A C 1
ATOM 3981 O O . PRO A 1 538 ? -22.350 24.514 -8.739 1.00 30.61 538 PRO A O 1
ATOM 3984 N N . LEU A 1 539 ? -21.482 23.850 -6.786 1.00 31.56 539 LEU A N 1
ATOM 3985 C CA . LEU A 1 539 ? -20.560 24.976 -6.673 1.00 31.56 539 LEU A CA 1
ATOM 3986 C C . LEU A 1 539 ? -19.166 24.502 -7.072 1.00 31.56 539 LEU A C 1
ATOM 3988 O O . LEU A 1 539 ? -18.432 23.918 -6.278 1.00 31.56 539 LEU A O 1
ATOM 3992 N N . SER A 1 540 ? -18.809 24.788 -8.323 1.00 35.88 540 SER A N 1
ATOM 3993 C CA . SER A 1 540 ? -17.426 25.074 -8.684 1.00 35.88 540 SER A CA 1
ATOM 3994 C C . SER A 1 540 ? -16.908 26.195 -7.781 1.00 35.88 540 SER A C 1
ATOM 3996 O O . SER A 1 540 ? -17.554 27.240 -7.671 1.00 35.88 540 SER A O 1
ATOM 3998 N N . SER A 1 541 ? -15.735 26.031 -7.184 1.00 29.27 541 SER A N 1
ATOM 3999 C CA . SER A 1 541 ? -15.019 27.158 -6.590 1.00 29.27 541 SER A CA 1
ATOM 4000 C C . SER A 1 541 ? -13.531 27.080 -6.899 1.00 29.27 541 SER A C 1
ATOM 4002 O O . SER A 1 541 ? -12.704 26.818 -6.032 1.00 29.27 541 SER A O 1
ATOM 4004 N N . THR A 1 542 ? -13.191 27.402 -8.145 1.00 30.53 542 THR A N 1
ATOM 4005 C CA . THR A 1 542 ? -12.134 28.381 -8.394 1.00 30.53 542 THR A CA 1
ATOM 4006 C C . THR A 1 542 ? -12.562 29.689 -7.727 1.00 30.53 542 THR A C 1
ATOM 4008 O O . THR A 1 542 ? -13.464 30.381 -8.194 1.00 30.53 542 THR A O 1
ATOM 4011 N N . ARG A 1 543 ? -11.942 30.026 -6.599 1.00 28.22 543 ARG A N 1
ATOM 4012 C CA . ARG A 1 543 ? -11.797 31.420 -6.180 1.00 28.22 543 ARG A CA 1
ATOM 4013 C C . ARG A 1 543 ? -10.311 31.700 -6.082 1.00 28.22 543 ARG A C 1
ATOM 4015 O O . ARG A 1 543 ? -9.669 31.415 -5.079 1.00 28.22 543 ARG A O 1
ATOM 4022 N N . THR A 1 544 ? -9.790 32.210 -7.188 1.00 29.00 544 THR A N 1
ATOM 4023 C CA . THR A 1 544 ? -8.614 33.066 -7.232 1.00 29.00 544 THR A CA 1
ATOM 4024 C C . THR A 1 544 ? -8.764 34.156 -6.174 1.00 29.00 544 THR A C 1
ATOM 4026 O O . THR A 1 544 ? -9.727 34.921 -6.178 1.00 29.00 544 THR A O 1
ATOM 4029 N N . LEU A 1 545 ? -7.822 34.191 -5.237 1.00 28.19 545 LEU A N 1
ATOM 4030 C CA . LEU A 1 545 ? -7.551 35.375 -4.437 1.00 28.19 545 LEU A CA 1
ATOM 4031 C C . LEU A 1 545 ? -6.782 36.340 -5.343 1.00 28.19 545 LEU A C 1
ATOM 4033 O O . LEU A 1 545 ? -5.581 36.178 -5.541 1.00 28.19 545 LEU A O 1
ATOM 4037 N N . GLU A 1 546 ? -7.482 37.306 -5.930 1.00 28.88 546 GLU A N 1
ATOM 4038 C CA . GLU A 1 546 ? -6.846 38.535 -6.401 1.00 28.88 546 GLU A CA 1
ATOM 4039 C C . GLU A 1 546 ? -6.615 39.427 -5.180 1.00 28.88 546 GLU A C 1
ATOM 4041 O O . GLU A 1 546 ? -7.554 39.804 -4.477 1.00 28.88 546 GLU A O 1
ATOM 4046 N N . VAL A 1 547 ? -5.344 39.707 -4.902 1.00 34.53 547 VAL A N 1
ATOM 4047 C CA . VAL A 1 547 ? -4.922 40.725 -3.942 1.00 34.53 547 VAL A CA 1
ATOM 4048 C C . VAL A 1 547 ? -4.727 42.015 -4.729 1.00 34.53 547 VAL A C 1
ATOM 4050 O O . VAL A 1 547 ? -3.885 42.070 -5.625 1.00 34.53 547 VAL A O 1
ATOM 4053 N N . SER A 1 548 ? -5.521 43.026 -4.390 1.00 36.53 548 SER A N 1
ATOM 4054 C CA . SER A 1 548 ? -5.274 44.440 -4.689 1.00 36.53 548 SER A CA 1
ATOM 4055 C C . SER A 1 548 ? -4.604 45.121 -3.509 1.00 36.53 548 SER A C 1
ATOM 4057 O O . SER A 1 548 ? -5.065 44.837 -2.377 1.00 36.53 548 SER A O 1
#